Protein AF-A0A6P4YP20-F1 (afdb_monomer_lite)

Organism: Branchiostoma belcheri (NCBI:txid7741)

pLDDT: mean 74.39, std 20.14, range [27.86, 97.38]

Sequence (404 aa):
MQNTRGCFASVWDSLPRKILFYVVVPLGLYLFDVTTDLSLAVQYYNSGDFTWFGLTLGFVLGPSIIINIFSLLISGNVKDSKLMSFKVLLAILQLGVFPVYLNILYLLVKGNDVDKHIVISLPAVHLLEGMLESVPQLCLQLYILLLTGEQVSVLKVITMVASLLAAVKAVVTGLYYFVIKALDMTCSCGFVTRLILLTVWKVVELSVRVLAIGLFASAFQPWIALPIGVHWLVMTVTIICIDKNAIVFLGIGAALLMAVDTFSITFSMAHNRTFWLSTVLTLLGNITMVTVWYTLKAGQDWYDVPALVGVLVGSVVSAGLGFILMVLRGKIRPPFTCCCDKSPEEQDSRAPDPEEQDSRAPDPEEQDSRAPDPEEQDSRAPDPEEQDLLAPSPRTYMEFETNV

InterPro domains:
  IPR018629 XK-related protein [PF09815] (22-328)
  IPR050895 XK-related phospholipid scramblase [PTHR16024] (20-360)

Foldseek 3Di:
DPDDVPPVCVVCPDLVNCCCVVAVVVVVLVVVLLVLLVVVLVVCVVVVNVVLNVVSVCLSVVLLLLLLVVVLVVVVPDPDPVVSVVSVVCSVVSNNLVVLSVVSNVCSVVVHDDDLVSLLVNLVSLLLSLLSRLLVSLLSLLLCCLVVVDDQDPSSVVSNVSSLVSNLCSQLSNQCSPPVVVQDPDPDPCPVVLSVLSSVLSSLQLVLLSLLLSLLCNQPVPCSCPLLVVQLVVLLVVVVVPDVVVCVVPDSVSSSVSSSLSRPVHCLLVAPVSNVSSLVSSLVSSLVSLVSSLVRPNDDDPCNVVSNCSSNVSSVVSSVSSVVSCCVSVVDPDPDDDPPDDDPVVVVVPDPDPVVVVVPDPDPVVPPPDDDDPPPPPDDDDDPPDPDDDDDDDDDDDDDDDDD

Radius of gyration: 34.31 Å; chains: 1; bounding box: 87×99×85 Å

Secondary structure (DSSP, 8-state):
--SSHHHHHHHH--HHHHHIIIIIHHHHHHHHHHHHHHHHHHHHHHTT-HHHHHHHHHHHHHHHHHHHHHHHHHHTT---HHHHHHHHHHHHTT-TTHHHHHHHHHHHHTTPPPPHHHHHHHHHHHHHHIIIIIHHHHHHHHHHHHHH-----HHHHHHHHHHHHHHHHHHHHHHIIIIITTT-SS--TTHHHHHHHHHHHHHHHHHHHHHHHHHHHHH-GGGTHHHHHHHHHHHHHHHHHH-TTGGGGTTHHHHHHHHHHHHS--GGGGSHHHHHHHHHHHHHHHHHHHHHHHHHT-SS-TTHHHHHHHHHHHHHHHHHHHHHHHHHTTSS--S---TT---THHHHTTSPPHHHHGGGSPPGGGSTT-PPPSSS--S----S----S---------------

Structure (mmCIF, N/CA/C/O backbone):
data_AF-A0A6P4YP20-F1
#
_entry.id   AF-A0A6P4YP20-F1
#
loop_
_atom_site.group_PDB
_atom_site.id
_atom_site.type_symbol
_atom_site.label_atom_id
_atom_site.label_alt_id
_atom_site.label_comp_id
_atom_site.label_asym_id
_atom_site.label_entity_id
_atom_site.label_seq_id
_atom_site.pdbx_PDB_ins_code
_atom_site.Cartn_x
_atom_site.Cartn_y
_atom_site.Cartn_z
_atom_site.occupancy
_atom_site.B_iso_or_equiv
_atom_site.auth_seq_id
_atom_site.auth_comp_id
_atom_site.auth_asym_id
_atom_site.auth_atom_id
_atom_site.pdbx_PDB_model_num
ATOM 1 N N . MET A 1 1 ? 13.394 -20.260 -37.091 1.00 39.62 1 MET A N 1
ATOM 2 C CA . MET A 1 1 ? 12.425 -19.783 -36.071 1.00 39.62 1 MET A CA 1
ATOM 3 C C . MET A 1 1 ? 12.479 -18.253 -35.930 1.00 39.62 1 MET A C 1
ATOM 5 O O . MET A 1 1 ? 12.818 -17.726 -34.880 1.00 39.62 1 MET A O 1
ATOM 9 N N . GLN A 1 2 ? 12.135 -17.524 -36.993 1.00 37.59 2 GLN A N 1
ATOM 10 C CA . GLN A 1 2 ? 12.054 -16.058 -37.031 1.00 37.59 2 GLN A CA 1
ATOM 11 C C . GLN A 1 2 ? 10.680 -15.690 -37.607 1.00 37.59 2 GLN A C 1
ATOM 13 O O . GLN A 1 2 ? 10.588 -15.485 -38.806 1.00 37.59 2 GLN A O 1
ATOM 18 N N . ASN A 1 3 ? 9.599 -15.688 -36.813 1.00 40.50 3 ASN A N 1
ATOM 19 C CA . ASN A 1 3 ? 8.401 -14.920 -37.216 1.00 40.50 3 ASN A CA 1
ATOM 20 C C . ASN A 1 3 ? 7.327 -14.647 -36.144 1.00 40.50 3 ASN A C 1
ATOM 22 O O . ASN A 1 3 ? 6.260 -14.147 -36.474 1.00 40.50 3 ASN A O 1
ATOM 26 N N . THR A 1 4 ? 7.547 -14.939 -34.860 1.00 41.75 4 THR A N 1
ATOM 27 C CA . THR A 1 4 ? 6.517 -14.680 -33.825 1.00 41.75 4 THR A CA 1
ATOM 28 C C . THR A 1 4 ? 6.793 -13.451 -32.958 1.00 41.75 4 THR A C 1
ATOM 30 O O . THR A 1 4 ? 5.876 -12.951 -32.315 1.00 41.75 4 THR A O 1
ATOM 33 N N . ARG A 1 5 ? 8.010 -12.880 -32.990 1.00 41.12 5 ARG A N 1
ATOM 34 C CA . ARG A 1 5 ? 8.318 -11.616 -32.282 1.00 41.12 5 ARG A CA 1
ATOM 35 C C . ARG A 1 5 ? 7.747 -10.368 -32.975 1.00 41.12 5 ARG A C 1
ATOM 37 O O . ARG A 1 5 ? 7.555 -9.354 -32.316 1.00 41.12 5 ARG A O 1
ATOM 44 N N . GLY A 1 6 ? 7.459 -10.436 -34.278 1.00 39.41 6 GLY A N 1
ATOM 45 C CA . GLY A 1 6 ? 7.085 -9.263 -35.081 1.00 39.41 6 GLY A CA 1
ATOM 46 C C . GLY A 1 6 ? 5.627 -8.817 -34.943 1.00 39.41 6 GLY A C 1
ATOM 47 O O . GLY A 1 6 ? 5.348 -7.624 -35.006 1.00 39.41 6 GLY A O 1
ATOM 48 N N . CYS A 1 7 ? 4.690 -9.741 -34.714 1.00 39.12 7 CYS A N 1
ATOM 49 C CA . CYS A 1 7 ? 3.266 -9.409 -34.812 1.00 39.12 7 CYS A CA 1
ATOM 50 C C . CYS A 1 7 ? 2.748 -8.640 -33.584 1.00 39.12 7 CYS A C 1
ATOM 52 O O . CYS A 1 7 ? 2.008 -7.674 -33.736 1.00 39.12 7 CYS A O 1
ATOM 54 N N . PHE A 1 8 ? 3.204 -8.981 -32.371 1.00 43.22 8 PHE A N 1
ATOM 55 C CA . PHE A 1 8 ? 2.829 -8.218 -31.175 1.00 43.22 8 PHE A CA 1
ATOM 56 C C . PHE A 1 8 ? 3.587 -6.883 -31.108 1.00 43.22 8 PHE A C 1
ATOM 58 O O . PHE A 1 8 ? 2.963 -5.848 -30.905 1.00 43.22 8 PHE A O 1
ATOM 65 N N . ALA A 1 9 ? 4.900 -6.864 -31.370 1.00 48.41 9 ALA A N 1
ATOM 66 C CA . ALA A 1 9 ? 5.703 -5.634 -31.333 1.00 48.41 9 ALA A CA 1
ATOM 67 C C . ALA A 1 9 ? 5.204 -4.557 -32.320 1.00 48.41 9 ALA A C 1
ATOM 69 O O . ALA A 1 9 ? 5.087 -3.393 -31.946 1.00 48.41 9 ALA A O 1
ATOM 70 N N . SER A 1 10 ? 4.801 -4.952 -33.534 1.00 49.06 10 SER A N 1
ATOM 71 C CA . SER A 1 10 ? 4.244 -4.047 -34.554 1.00 49.06 10 SER A CA 1
ATOM 72 C C . SER A 1 10 ? 2.926 -3.383 -34.124 1.00 49.06 10 SER A C 1
ATOM 74 O O . SER A 1 10 ? 2.679 -2.210 -34.421 1.00 49.06 10 SER A O 1
ATOM 76 N N . VAL A 1 11 ? 2.088 -4.093 -33.360 1.00 53.69 11 VAL A N 1
ATOM 77 C CA . VAL A 1 11 ? 0.829 -3.539 -32.844 1.00 53.69 11 VAL A CA 1
ATOM 78 C C . VAL A 1 11 ? 1.089 -2.500 -31.754 1.00 53.69 11 VAL A C 1
ATOM 80 O O . VAL A 1 11 ? 0.347 -1.532 -31.672 1.00 53.69 11 VAL A O 1
ATOM 83 N N . TRP A 1 12 ? 2.160 -2.591 -30.968 1.00 58.47 12 TRP A N 1
ATOM 84 C CA . TRP A 1 12 ? 2.424 -1.637 -29.877 1.00 58.47 12 TRP A CA 1
ATOM 85 C C . TRP A 1 12 ? 3.252 -0.412 -30.281 1.00 58.47 12 TRP A C 1
ATOM 87 O O . TRP A 1 12 ? 3.423 0.503 -29.476 1.00 58.47 12 TRP A O 1
ATOM 97 N N . ASP A 1 13 ? 3.720 -0.343 -31.530 1.00 68.44 13 ASP A N 1
ATOM 98 C CA . ASP A 1 13 ? 4.755 0.626 -31.899 1.00 68.44 13 ASP A CA 1
ATOM 99 C C . ASP A 1 13 ? 4.257 2.002 -32.366 1.00 68.44 13 ASP A C 1
ATOM 101 O O . ASP A 1 13 ? 5.052 2.934 -32.501 1.00 68.44 13 ASP A O 1
ATOM 105 N N . SER A 1 14 ? 2.947 2.181 -32.577 1.00 80.62 14 SER A N 1
ATOM 106 C CA . SER A 1 14 ? 2.438 3.479 -33.025 1.00 80.62 14 SER A CA 1
ATOM 107 C C . SER A 1 14 ? 2.497 4.523 -31.904 1.00 80.62 14 SER A C 1
ATOM 109 O O . SER A 1 14 ? 2.047 4.294 -30.778 1.00 80.62 14 SER A O 1
ATOM 111 N N . LEU A 1 15 ? 3.019 5.708 -32.235 1.00 82.06 15 LEU A N 1
ATOM 112 C CA . LEU A 1 15 ? 3.094 6.862 -31.338 1.00 82.06 15 LEU A CA 1
ATOM 113 C C . LEU A 1 15 ? 1.782 7.158 -30.576 1.00 82.06 15 LEU A C 1
ATOM 115 O O . LEU A 1 15 ? 1.858 7.325 -29.358 1.00 82.06 15 LEU A O 1
ATOM 119 N N . PRO A 1 16 ? 0.579 7.169 -31.198 1.00 84.81 16 PRO A N 1
ATOM 120 C CA . PRO A 1 16 ? -0.656 7.427 -30.455 1.00 84.81 16 PRO A CA 1
ATOM 121 C C . PRO A 1 16 ? -0.952 6.355 -29.401 1.00 84.81 16 PRO A C 1
ATOM 123 O O . PRO A 1 16 ? -1.435 6.687 -28.321 1.00 84.81 16 PRO A O 1
ATOM 126 N N . ARG A 1 17 ? -0.619 5.082 -29.658 1.00 81.44 17 ARG A N 1
ATOM 127 C CA . ARG A 1 17 ? -0.787 4.012 -28.664 1.00 81.44 17 ARG A CA 1
ATOM 128 C C . ARG A 1 17 ? 0.208 4.171 -27.517 1.00 81.44 17 ARG A C 1
ATOM 130 O O . ARG A 1 17 ? -0.192 4.066 -26.362 1.00 81.44 17 ARG A O 1
ATOM 137 N N . LYS A 1 18 ? 1.467 4.514 -27.807 1.00 81.50 18 LYS A N 1
ATOM 138 C CA . LYS A 1 18 ? 2.465 4.814 -26.767 1.00 81.50 18 LYS A CA 1
ATOM 139 C C . LYS A 1 18 ? 2.010 5.974 -25.876 1.00 81.50 18 LYS A C 1
ATOM 141 O O . LYS A 1 18 ? 2.010 5.833 -24.659 1.00 81.50 18 LYS A O 1
ATOM 146 N N . ILE A 1 19 ? 1.551 7.083 -26.458 1.00 84.75 19 ILE A N 1
ATOM 147 C CA . ILE A 1 19 ? 1.042 8.234 -25.692 1.00 84.75 19 ILE A CA 1
ATOM 148 C C . ILE A 1 19 ? -0.174 7.835 -24.844 1.00 84.75 19 ILE A C 1
ATOM 150 O O . ILE A 1 19 ? -0.236 8.171 -23.660 1.00 84.75 19 ILE A O 1
ATOM 154 N N . LEU A 1 20 ? -1.113 7.077 -25.414 1.00 85.81 20 LEU A N 1
ATOM 155 C CA . LEU A 1 20 ? -2.303 6.621 -24.701 1.00 85.81 20 LEU A CA 1
ATOM 156 C C . LEU A 1 20 ? -1.945 5.785 -23.461 1.00 85.81 20 LEU A C 1
ATOM 158 O O . LEU A 1 20 ? -2.429 6.075 -22.369 1.00 85.81 20 LEU A O 1
ATOM 162 N N . PHE A 1 21 ? -1.082 4.777 -23.609 1.00 81.00 21 PHE A N 1
ATOM 163 C CA . PHE A 1 21 ? -0.775 3.829 -22.534 1.00 81.00 21 PHE A CA 1
ATOM 164 C C . PHE A 1 21 ? 0.279 4.320 -21.535 1.00 81.00 21 PHE A C 1
ATOM 166 O O . PHE A 1 21 ? 0.204 3.948 -20.366 1.00 81.00 21 PHE A O 1
ATOM 173 N N . TYR A 1 22 ? 1.247 5.143 -21.953 1.00 79.25 22 TYR A N 1
ATOM 174 C CA . TYR A 1 22 ? 2.297 5.646 -21.056 1.00 79.25 22 TYR A CA 1
ATOM 175 C C . TYR A 1 22 ? 1.950 6.974 -20.385 1.00 79.25 22 TYR A C 1
ATOM 177 O O . TYR A 1 22 ? 2.510 7.269 -19.331 1.00 79.25 22 TYR A O 1
ATOM 185 N N . VAL A 1 23 ? 1.052 7.772 -20.971 1.00 83.56 23 VAL A N 1
ATOM 186 C CA . VAL A 1 23 ? 0.735 9.115 -20.468 1.00 83.56 23 VAL A CA 1
ATOM 187 C C . VAL A 1 23 ? -0.741 9.232 -20.121 1.00 83.56 23 VAL A C 1
ATOM 189 O O . VAL A 1 23 ? -1.066 9.417 -18.956 1.00 83.56 23 VAL A O 1
ATOM 192 N N . VAL A 1 24 ? -1.641 9.086 -21.096 1.00 87.31 24 VAL A N 1
ATOM 193 C CA . VAL A 1 24 ? -3.061 9.438 -20.912 1.00 87.31 24 VAL A CA 1
ATOM 194 C C . VAL A 1 24 ? -3.756 8.540 -19.890 1.00 87.31 24 VAL A C 1
ATOM 196 O O . VAL A 1 24 ? -4.374 9.052 -18.963 1.00 87.31 24 VAL A O 1
ATOM 199 N N . VAL A 1 25 ? -3.655 7.215 -20.030 1.00 87.06 25 VAL A N 1
ATOM 200 C CA . VAL A 1 25 ? -4.327 6.270 -19.123 1.00 87.06 25 VAL A CA 1
ATOM 201 C C . VAL A 1 25 ? -3.770 6.364 -17.695 1.00 87.06 25 VAL A C 1
ATOM 203 O O . VAL A 1 25 ? -4.569 6.533 -16.775 1.00 87.06 25 VAL A O 1
ATOM 206 N N . PRO A 1 26 ? -2.443 6.305 -17.455 1.00 84.06 26 PRO A N 1
ATOM 207 C CA . PRO A 1 26 ? -1.910 6.404 -16.098 1.00 84.06 26 PRO A CA 1
ATOM 208 C C . PRO A 1 26 ? -2.191 7.756 -15.435 1.00 84.06 26 PRO A C 1
ATOM 210 O O . PRO A 1 26 ? -2.557 7.769 -14.262 1.00 84.06 26 PRO A O 1
ATOM 213 N N . LEU A 1 27 ? -2.073 8.862 -16.181 1.00 85.75 27 LEU A N 1
ATOM 214 C CA . LEU A 1 27 ? -2.388 10.199 -15.677 1.00 85.75 27 LEU A CA 1
ATOM 215 C C . LEU A 1 27 ? -3.883 10.346 -15.381 1.00 85.75 27 LEU A C 1
ATOM 217 O O . LEU A 1 27 ? -4.244 10.899 -14.352 1.00 85.75 27 LEU A O 1
ATOM 221 N N . GLY A 1 28 ? -4.755 9.826 -16.247 1.00 88.38 28 GLY A N 1
ATOM 222 C CA . GLY A 1 28 ? -6.200 9.835 -16.024 1.00 88.38 28 GLY A CA 1
ATOM 223 C C . GLY A 1 28 ? -6.603 9.054 -14.774 1.00 88.38 28 GLY A C 1
ATOM 224 O O . GLY A 1 28 ? -7.413 9.542 -13.994 1.00 88.38 28 GLY A O 1
ATOM 225 N N . LEU A 1 29 ? -6.000 7.882 -14.543 1.00 87.00 29 LEU A N 1
ATOM 226 C CA . LEU A 1 29 ? -6.221 7.099 -13.322 1.00 87.00 29 LEU A CA 1
ATOM 227 C C . LEU A 1 29 ? -5.720 7.823 -12.067 1.00 87.00 29 LEU A C 1
ATOM 229 O O . LEU A 1 29 ? -6.395 7.783 -11.049 1.00 87.00 29 LEU A O 1
ATOM 233 N N . TYR A 1 30 ? -4.570 8.497 -12.150 1.00 84.31 30 TYR A N 1
ATOM 234 C CA . TYR A 1 30 ? -4.048 9.321 -11.056 1.00 84.31 30 TYR A CA 1
ATOM 235 C C . TYR A 1 30 ? -4.988 10.490 -10.729 1.00 84.31 30 TYR A C 1
ATOM 237 O O . TYR A 1 30 ? -5.358 10.689 -9.579 1.00 84.31 30 TYR A O 1
ATOM 245 N N . LEU A 1 31 ? -5.437 11.230 -11.750 1.00 87.06 31 LEU A N 1
ATOM 246 C CA . LEU A 1 31 ? -6.397 12.320 -11.569 1.00 87.06 31 LEU A CA 1
ATOM 247 C C . LEU A 1 31 ? -7.712 11.818 -10.975 1.00 87.06 31 LEU A C 1
ATOM 249 O O . LEU A 1 31 ? -8.281 12.485 -10.118 1.00 87.06 31 LEU A O 1
ATOM 253 N N . PHE A 1 32 ? -8.187 10.655 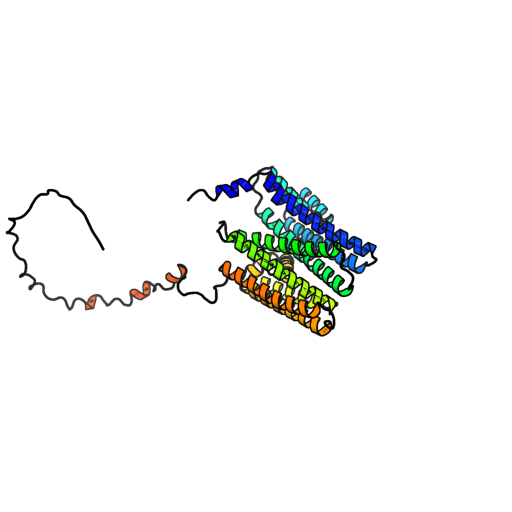-11.424 1.00 88.00 32 PHE A N 1
ATOM 254 C CA . PHE A 1 32 ? -9.395 10.045 -10.889 1.00 88.00 32 PHE A CA 1
ATOM 255 C C . PHE A 1 32 ? -9.264 9.771 -9.385 1.00 88.00 32 PHE A C 1
ATOM 257 O O . PHE A 1 32 ? -10.136 10.212 -8.642 1.00 88.00 32 PHE A O 1
ATOM 264 N N . ASP A 1 33 ? -8.165 9.153 -8.945 1.00 87.06 33 ASP A N 1
ATOM 265 C CA . ASP A 1 33 ? -7.883 8.851 -7.529 1.00 87.06 33 ASP A CA 1
ATOM 266 C C . ASP A 1 33 ? -7.914 10.126 -6.666 1.00 87.06 33 ASP A C 1
ATOM 268 O O . ASP A 1 33 ? -8.750 10.268 -5.770 1.00 87.06 33 ASP A O 1
ATOM 272 N N . VAL A 1 34 ? -7.139 11.144 -7.064 1.00 85.94 34 VAL A N 1
ATOM 273 C CA . VAL A 1 34 ? -7.103 12.448 -6.380 1.00 85.94 34 VAL A CA 1
ATOM 274 C C . VAL A 1 34 ? -8.492 13.090 -6.327 1.00 85.94 34 VAL A C 1
ATOM 276 O O . VAL A 1 34 ? -8.904 13.630 -5.299 1.00 85.94 34 VAL A O 1
ATOM 279 N N . THR A 1 35 ? -9.258 13.039 -7.424 1.00 88.44 35 THR A N 1
ATOM 280 C CA . THR A 1 35 ? -10.614 13.606 -7.432 1.00 88.44 35 THR A CA 1
ATOM 281 C C . THR A 1 35 ? -11.573 12.848 -6.523 1.00 88.44 35 THR A C 1
ATOM 283 O O . THR A 1 35 ? -12.402 13.489 -5.871 1.00 88.44 35 THR A O 1
ATOM 286 N N . THR A 1 36 ? -11.480 11.517 -6.444 1.00 89.81 36 THR A N 1
ATOM 287 C CA . THR A 1 36 ? -12.325 10.720 -5.550 1.00 89.81 36 THR A CA 1
ATOM 288 C C . THR A 1 36 ? -12.004 10.988 -4.086 1.00 89.81 36 THR A C 1
ATOM 290 O O . THR A 1 36 ? -12.929 11.137 -3.283 1.00 89.81 36 THR A O 1
ATOM 293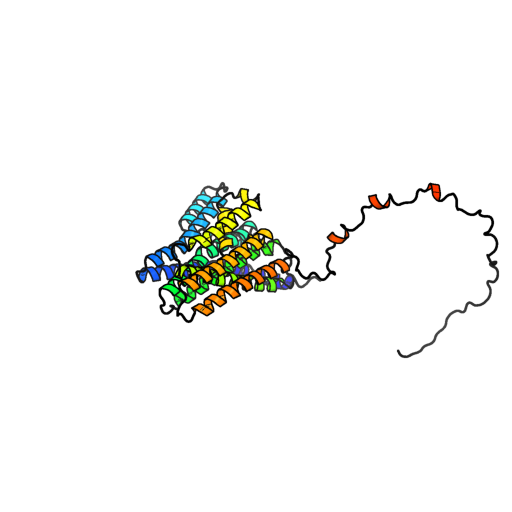 N N . ASP A 1 37 ? -10.727 11.165 -3.755 1.00 89.69 37 ASP A N 1
ATOM 294 C CA . ASP A 1 37 ? -10.277 11.399 -2.384 1.00 89.69 37 ASP A CA 1
ATOM 295 C C . ASP A 1 37 ? -10.648 12.805 -1.898 1.00 89.69 37 ASP A C 1
ATOM 297 O O . ASP A 1 37 ? -11.202 12.976 -0.807 1.00 89.69 37 ASP A O 1
ATOM 301 N N . LEU A 1 38 ? -10.475 13.820 -2.754 1.00 91.38 38 LEU A N 1
ATOM 302 C CA . LEU A 1 38 ? -10.932 15.182 -2.469 1.00 91.38 38 LEU A CA 1
ATOM 303 C C . LEU A 1 38 ? -12.459 15.275 -2.374 1.00 91.38 38 LEU A C 1
ATOM 305 O O . LEU A 1 38 ? -12.977 15.973 -1.500 1.00 91.38 38 LEU A O 1
ATOM 309 N N . SER A 1 39 ? -13.195 14.562 -3.232 1.00 91.50 39 SER A N 1
ATOM 310 C CA . SER A 1 39 ? -14.663 14.528 -3.170 1.00 91.50 39 SER A CA 1
ATOM 311 C C . SER A 1 39 ? -15.152 13.944 -1.845 1.00 91.50 39 SER A C 1
ATOM 313 O O . SER A 1 39 ? -16.095 14.466 -1.246 1.00 91.50 39 SER A O 1
ATOM 315 N N . LEU A 1 40 ? -14.486 12.896 -1.354 1.00 91.12 40 LEU A N 1
ATOM 316 C CA . LEU A 1 40 ? -14.779 12.303 -0.055 1.00 91.12 40 LEU A CA 1
ATOM 317 C C . LEU A 1 40 ? -14.447 13.260 1.100 1.00 91.12 40 LEU A C 1
ATOM 319 O O . LEU A 1 40 ? -15.251 13.411 2.020 1.00 91.12 40 LEU A O 1
ATOM 323 N N . ALA A 1 41 ? -13.311 13.960 1.040 1.00 92.00 41 ALA A N 1
ATOM 324 C CA . ALA A 1 41 ? -12.962 14.973 2.034 1.00 92.00 41 ALA A CA 1
ATOM 325 C C . ALA A 1 41 ? -14.025 16.090 2.096 1.00 92.00 41 ALA A C 1
ATOM 327 O O . ALA A 1 41 ? -14.516 16.426 3.175 1.00 92.00 41 ALA A O 1
ATOM 328 N N . VAL A 1 42 ? -14.457 16.615 0.944 1.00 92.50 42 VAL A N 1
ATOM 329 C CA . VAL A 1 42 ? -15.523 17.631 0.866 1.00 92.50 42 VAL A CA 1
ATOM 330 C C . VAL A 1 42 ? -16.842 17.111 1.443 1.00 92.50 42 VAL A C 1
ATOM 332 O O . VAL A 1 42 ? -17.548 17.856 2.123 1.00 92.50 42 VAL A O 1
ATOM 335 N N . GLN A 1 43 ? -17.172 15.834 1.235 1.00 90.81 43 GLN A N 1
ATOM 336 C CA . GLN A 1 43 ? -18.355 15.230 1.844 1.00 90.81 43 GLN A CA 1
ATOM 337 C C . GLN A 1 43 ? -18.286 15.252 3.378 1.00 90.81 43 GLN A C 1
ATOM 339 O O . GLN A 1 43 ? -19.271 15.631 4.015 1.00 90.81 43 GLN A O 1
ATOM 344 N N . TYR A 1 44 ? -17.143 14.906 3.978 1.00 90.81 44 TYR A N 1
ATOM 345 C CA . TYR A 1 44 ? -16.973 14.986 5.435 1.00 90.81 44 TYR A CA 1
ATOM 346 C C . TYR A 1 44 ? -17.044 16.423 5.952 1.00 90.81 44 TYR A C 1
ATOM 348 O O . TYR A 1 44 ? -17.679 16.669 6.975 1.00 90.81 44 TYR A O 1
ATOM 356 N N . TYR A 1 45 ? -16.480 17.385 5.215 1.00 93.50 45 TYR A N 1
ATOM 357 C CA . TYR A 1 45 ? -16.589 18.804 5.556 1.00 93.50 45 TYR A CA 1
ATOM 358 C C . TYR A 1 45 ? -18.050 19.275 5.578 1.00 93.50 45 TYR A C 1
ATOM 360 O O . TYR A 1 45 ? -18.500 19.869 6.555 1.00 93.50 45 TYR A O 1
ATOM 368 N N . ASN A 1 46 ? -18.815 18.948 4.532 1.00 92.44 46 ASN A N 1
ATOM 369 C CA . ASN A 1 46 ? -20.230 19.312 4.432 1.00 92.44 46 ASN A CA 1
ATOM 370 C C . ASN A 1 46 ? -21.102 18.616 5.486 1.00 92.44 46 ASN A C 1
ATOM 372 O O . ASN A 1 46 ? -22.139 19.152 5.866 1.00 92.44 46 ASN A O 1
ATOM 376 N N . SER A 1 47 ? -20.684 17.440 5.959 1.00 88.62 47 SER A N 1
ATOM 377 C CA . SER A 1 47 ? -21.376 16.690 7.016 1.00 88.62 47 SER A CA 1
ATOM 378 C C . SER A 1 47 ? -21.044 17.203 8.427 1.00 88.62 47 SER A C 1
ATOM 380 O O . SER A 1 47 ? -21.644 16.750 9.394 1.00 88.62 47 SER A O 1
ATOM 382 N N . GLY A 1 48 ? -20.115 18.161 8.561 1.00 89.88 48 GLY A N 1
ATOM 383 C CA . GLY A 1 48 ? -19.658 18.698 9.849 1.00 89.88 48 GLY A CA 1
ATOM 384 C C . GLY A 1 48 ? -18.600 17.840 10.556 1.00 89.88 48 GLY A C 1
ATOM 385 O O . GLY A 1 48 ? -18.153 18.190 11.649 1.00 89.88 48 GLY A O 1
ATOM 386 N N . ASP A 1 49 ? -18.148 16.752 9.930 1.00 89.50 49 ASP A N 1
ATOM 387 C CA . ASP A 1 49 ? -17.171 15.814 10.481 1.00 89.50 49 ASP A CA 1
ATOM 388 C C . ASP A 1 49 ? -15.730 16.279 10.222 1.00 89.50 49 ASP A C 1
ATOM 390 O O . ASP A 1 49 ? -14.966 15.684 9.452 1.00 89.50 49 ASP A O 1
ATOM 394 N N . PHE A 1 50 ? -15.325 17.364 10.887 1.00 92.50 50 PHE A N 1
ATOM 395 C CA . PHE A 1 50 ? -14.014 17.988 10.666 1.00 92.50 50 PHE A CA 1
ATOM 396 C C . PHE A 1 50 ? -12.823 17.064 10.969 1.00 92.50 50 PHE A C 1
ATOM 398 O O . PHE A 1 50 ? -11.769 17.205 10.347 1.00 92.50 50 PHE A O 1
ATOM 405 N N . THR A 1 51 ? -12.980 16.091 11.872 1.00 91.75 51 THR A N 1
ATOM 406 C CA . THR A 1 51 ? -11.938 15.095 12.172 1.00 91.75 51 THR A CA 1
ATOM 407 C C . THR A 1 51 ? -11.701 14.157 10.987 1.00 91.75 51 THR A C 1
ATOM 409 O O . THR A 1 51 ? -10.556 13.949 10.589 1.00 91.75 51 THR A O 1
ATOM 412 N N . TRP A 1 52 ? -12.768 13.620 10.382 1.00 90.81 52 TRP A N 1
ATOM 413 C CA . TRP A 1 52 ? -12.661 12.730 9.218 1.00 90.81 52 TRP A CA 1
ATOM 414 C C . TRP A 1 52 ? -12.204 13.483 7.977 1.00 90.81 52 TRP A C 1
ATOM 416 O O . TRP A 1 52 ? -11.375 12.971 7.224 1.00 90.81 52 TRP A O 1
ATOM 426 N N . PHE A 1 53 ? -12.662 14.725 7.821 1.00 93.56 53 PHE A N 1
ATOM 427 C CA . PHE A 1 53 ? -12.144 15.645 6.816 1.00 93.56 53 PHE A CA 1
ATOM 428 C C . PHE A 1 53 ? -10.628 15.836 6.957 1.00 93.56 53 PHE A C 1
ATOM 430 O O . PHE A 1 53 ? -9.895 15.597 6.000 1.00 93.56 53 PHE A O 1
ATOM 437 N N . GLY A 1 54 ? -10.151 16.211 8.149 1.00 94.06 54 GLY A N 1
ATOM 438 C CA . GLY A 1 54 ? -8.734 16.470 8.399 1.00 94.06 54 GLY A CA 1
ATOM 439 C C . GLY A 1 54 ? -7.851 15.238 8.198 1.00 94.06 54 GLY A C 1
ATOM 440 O O . GLY A 1 54 ? -6.788 15.346 7.591 1.00 94.06 54 GLY A O 1
ATOM 441 N N . LEU A 1 55 ? -8.298 14.060 8.648 1.00 92.50 55 LEU A N 1
ATOM 442 C CA . LEU A 1 55 ? -7.568 12.804 8.450 1.00 92.50 55 LEU A CA 1
ATOM 443 C C . LEU A 1 55 ? -7.517 12.387 6.974 1.00 92.50 55 LEU A C 1
ATOM 445 O O . LEU A 1 55 ? -6.446 12.033 6.488 1.00 92.50 55 LEU A O 1
ATOM 449 N N . THR A 1 56 ? -8.639 12.476 6.251 1.00 92.69 56 THR A N 1
ATOM 450 C CA . THR A 1 56 ? -8.693 12.158 4.811 1.00 92.69 56 THR A CA 1
ATOM 451 C C . THR A 1 56 ? -7.788 13.104 4.025 1.00 92.69 56 THR A C 1
ATOM 453 O O . THR A 1 56 ? -6.934 12.660 3.267 1.00 92.69 56 THR A O 1
ATOM 456 N N . LEU A 1 57 ? -7.890 14.412 4.276 1.00 93.00 57 LEU A N 1
ATOM 457 C CA . LEU A 1 57 ? -7.036 15.407 3.632 1.00 93.00 57 LEU A CA 1
ATOM 458 C C . LEU A 1 57 ? -5.553 15.208 3.987 1.00 93.00 57 LEU A C 1
ATOM 460 O O . LEU A 1 57 ? -4.683 15.402 3.144 1.00 93.00 57 LEU A O 1
ATOM 464 N N . GLY A 1 58 ? -5.256 14.789 5.218 1.00 92.50 58 GLY A N 1
ATOM 465 C CA . GLY A 1 58 ? -3.903 14.444 5.646 1.00 92.50 58 GLY A CA 1
ATOM 466 C C . GLY A 1 58 ? -3.299 13.291 4.841 1.00 92.50 58 GLY A C 1
ATOM 467 O O . GLY A 1 58 ? -2.131 13.378 4.462 1.00 92.50 58 GLY A O 1
ATOM 468 N N . PHE A 1 59 ? -4.084 12.252 4.537 1.00 91.50 59 PHE A N 1
ATOM 469 C CA . PHE A 1 59 ? -3.631 11.134 3.702 1.00 91.50 59 PHE A CA 1
ATOM 470 C C . PHE A 1 59 ? -3.469 11.500 2.226 1.00 91.50 59 PHE A C 1
ATOM 472 O O . PHE A 1 59 ? -2.585 10.937 1.597 1.00 91.50 59 PHE A O 1
ATOM 479 N N . VAL A 1 60 ? -4.207 12.489 1.715 1.00 89.25 60 VAL A N 1
ATOM 480 C CA . VAL A 1 60 ? -4.020 13.012 0.348 1.00 89.25 60 VAL A CA 1
ATOM 481 C C . VAL A 1 60 ? -2.771 13.900 0.244 1.00 89.25 60 VAL A C 1
ATOM 483 O O . VAL A 1 60 ? -1.903 13.740 -0.617 1.00 89.25 60 VAL A O 1
ATOM 486 N N . LEU A 1 61 ? -2.638 14.869 1.155 1.00 88.69 61 LEU A N 1
ATOM 487 C CA . LEU A 1 61 ? -1.582 15.882 1.073 1.00 88.69 61 LEU A CA 1
ATOM 488 C C . LEU A 1 61 ? -0.233 15.384 1.613 1.00 88.69 61 LEU A C 1
ATOM 490 O O . LEU A 1 61 ? 0.818 15.779 1.107 1.00 88.69 61 LEU A O 1
ATOM 494 N N . GLY A 1 62 ? -0.234 14.550 2.655 1.00 88.94 62 GLY A N 1
ATOM 495 C CA . GLY A 1 62 ? 0.977 14.115 3.356 1.00 88.94 62 GLY A CA 1
ATOM 496 C C . GLY A 1 62 ? 1.960 13.346 2.461 1.00 88.94 62 GLY A C 1
ATOM 497 O O . GLY A 1 62 ? 3.100 13.790 2.300 1.00 88.94 62 GLY A O 1
ATOM 498 N N . PRO A 1 63 ? 1.545 12.231 1.838 1.00 86.44 63 PRO A N 1
ATOM 499 C CA . PRO A 1 63 ? 2.354 11.463 0.889 1.00 86.44 63 PRO A CA 1
ATOM 500 C C . PRO A 1 63 ? 2.837 12.306 -0.292 1.00 86.44 63 PRO A C 1
ATOM 502 O O . PRO A 1 63 ? 4.024 12.267 -0.621 1.00 86.44 63 PRO A O 1
ATOM 505 N N . SER A 1 64 ? 1.964 13.151 -0.847 1.00 83.88 64 SER A N 1
ATOM 506 C CA . SER A 1 64 ? 2.310 14.107 -1.906 1.00 83.88 64 SER A CA 1
ATOM 507 C C . SER A 1 64 ? 3.473 15.022 -1.499 1.00 83.88 64 SER A C 1
ATOM 509 O O . SER A 1 64 ? 4.429 15.210 -2.255 1.00 83.88 64 SER A O 1
ATOM 511 N N . ILE A 1 65 ? 3.453 15.559 -0.273 1.00 84.38 65 ILE A N 1
ATOM 512 C CA . ILE A 1 65 ? 4.551 16.375 0.271 1.00 84.38 65 ILE A CA 1
ATOM 513 C C . ILE A 1 65 ? 5.833 15.544 0.418 1.00 84.38 65 ILE A C 1
ATOM 515 O O . ILE A 1 65 ? 6.896 15.987 -0.021 1.00 84.38 65 ILE A O 1
ATOM 519 N N . ILE A 1 66 ? 5.747 14.341 0.994 1.00 82.75 66 ILE A N 1
ATOM 520 C CA . ILE A 1 66 ? 6.898 13.443 1.200 1.00 82.75 66 ILE A CA 1
ATOM 521 C C . ILE A 1 66 ? 7.591 13.129 -0.132 1.00 82.75 66 ILE A C 1
ATOM 523 O O . ILE A 1 66 ? 8.815 13.231 -0.242 1.00 82.75 66 ILE A O 1
ATOM 527 N N . ILE A 1 67 ? 6.815 12.792 -1.161 1.00 78.31 67 ILE A N 1
ATOM 528 C CA . ILE A 1 67 ? 7.317 12.430 -2.489 1.00 78.31 67 ILE A CA 1
ATOM 529 C C . ILE A 1 67 ? 7.943 13.632 -3.188 1.00 78.31 67 ILE A C 1
ATOM 531 O O . ILE A 1 67 ? 9.014 13.508 -3.786 1.00 78.31 67 ILE A O 1
ATOM 535 N N . ASN A 1 68 ? 7.327 14.808 -3.075 1.00 80.00 68 ASN A N 1
ATOM 536 C CA . ASN A 1 68 ? 7.881 16.038 -3.631 1.00 80.00 68 ASN A CA 1
ATOM 537 C C . ASN A 1 68 ? 9.214 16.411 -2.973 1.00 80.00 68 ASN A C 1
ATOM 539 O O . ASN A 1 68 ? 10.172 16.737 -3.676 1.00 80.00 68 ASN A O 1
ATOM 543 N N . ILE A 1 69 ? 9.316 16.294 -1.645 1.00 78.19 69 ILE A N 1
ATOM 544 C CA . ILE A 1 69 ? 10.576 16.498 -0.919 1.00 78.19 69 ILE A CA 1
ATOM 545 C C . ILE A 1 69 ? 11.628 15.496 -1.400 1.00 78.19 69 ILE A C 1
ATOM 547 O O . ILE A 1 69 ? 12.737 15.892 -1.754 1.00 78.19 69 ILE A O 1
ATOM 551 N N . PHE A 1 70 ? 11.284 14.209 -1.476 1.00 74.25 70 PHE A N 1
ATOM 552 C CA . PHE A 1 70 ? 12.204 13.167 -1.930 1.00 74.25 70 PHE A CA 1
ATOM 553 C C . PHE A 1 70 ? 12.692 13.403 -3.371 1.00 74.25 70 PHE A C 1
ATOM 555 O O . PHE A 1 70 ? 13.886 13.295 -3.658 1.00 74.25 70 PHE A O 1
ATOM 562 N N . SER A 1 71 ? 11.793 13.816 -4.266 1.00 73.06 71 SER A N 1
ATOM 563 C CA . SER A 1 71 ? 12.105 14.171 -5.655 1.00 73.06 71 SER A CA 1
ATOM 564 C C . SER A 1 71 ? 13.066 15.364 -5.760 1.00 73.06 71 SER A C 1
ATOM 566 O O . SER A 1 71 ? 13.996 15.353 -6.577 1.00 73.06 71 SER A O 1
ATOM 568 N N . LEU A 1 72 ? 12.894 16.378 -4.902 1.00 72.81 72 LEU A N 1
ATOM 569 C CA . LEU A 1 72 ? 13.799 17.527 -4.818 1.00 72.81 72 LEU A CA 1
ATOM 570 C C . LEU A 1 72 ? 15.175 17.145 -4.263 1.00 72.81 72 LEU A C 1
ATOM 572 O O . LEU A 1 72 ? 16.180 17.588 -4.816 1.00 72.81 72 LEU A O 1
ATOM 576 N N . LEU A 1 73 ? 15.233 16.297 -3.230 1.00 72.81 73 LEU A N 1
ATOM 577 C CA . LEU A 1 73 ? 16.495 15.812 -2.657 1.00 72.81 73 LEU A CA 1
ATOM 578 C C . LEU A 1 73 ? 17.335 15.059 -3.696 1.00 72.81 73 LEU A C 1
ATOM 580 O O . LEU A 1 73 ? 18.536 15.293 -3.802 1.00 72.81 73 LEU A O 1
ATOM 584 N N . ILE A 1 74 ? 16.703 14.216 -4.518 1.00 65.50 74 ILE A N 1
ATOM 585 C CA . ILE A 1 74 ? 17.384 13.511 -5.615 1.00 65.50 74 ILE A CA 1
ATOM 586 C C . ILE A 1 74 ? 17.780 14.481 -6.740 1.00 65.50 74 ILE A C 1
ATOM 588 O O . ILE A 1 74 ? 18.852 14.354 -7.333 1.00 65.50 74 ILE A O 1
ATOM 592 N N . SER A 1 75 ? 16.934 15.472 -7.038 1.00 63.72 75 SER A N 1
ATOM 593 C CA . SER A 1 75 ? 17.176 16.456 -8.103 1.00 63.72 75 SER A CA 1
ATOM 594 C C . SER A 1 75 ? 18.206 17.537 -7.747 1.00 63.72 75 SER A C 1
ATOM 596 O O . SER A 1 75 ? 18.653 18.241 -8.651 1.00 63.72 75 SER A O 1
ATOM 598 N N . GLY A 1 76 ? 18.603 17.682 -6.479 1.00 58.38 76 GLY A N 1
ATOM 599 C CA . GLY A 1 76 ? 19.509 18.737 -5.999 1.00 58.38 76 GLY A CA 1
ATOM 600 C C . GLY A 1 76 ? 20.907 18.758 -6.638 1.00 58.38 76 GLY A C 1
ATOM 601 O O . GLY A 1 76 ? 21.619 19.747 -6.511 1.00 58.38 76 GLY A O 1
ATOM 602 N N . ASN A 1 77 ? 21.283 17.714 -7.383 1.00 54.81 77 ASN A N 1
ATOM 603 C CA . ASN A 1 77 ? 22.528 17.659 -8.158 1.00 54.81 77 ASN A CA 1
ATOM 604 C C . ASN A 1 77 ? 22.446 18.321 -9.551 1.00 54.81 77 ASN A C 1
ATOM 606 O O . ASN A 1 77 ? 23.430 18.321 -10.295 1.00 54.81 77 ASN A O 1
ATOM 610 N N . VAL A 1 78 ? 21.295 18.879 -9.941 1.00 62.88 78 VAL A N 1
ATOM 611 C CA . VAL A 1 78 ? 21.118 19.541 -11.243 1.00 62.88 78 VAL A CA 1
ATOM 612 C C . VAL A 1 78 ? 21.643 20.981 -11.186 1.00 62.88 78 VAL A C 1
ATOM 614 O O . VAL A 1 78 ? 21.142 21.807 -10.433 1.00 62.88 78 VAL A O 1
ATOM 617 N N . LYS A 1 79 ? 22.635 21.303 -12.029 1.00 60.34 79 LYS A N 1
ATOM 618 C CA . LYS A 1 79 ? 23.292 22.628 -12.079 1.00 60.34 79 LYS A CA 1
ATOM 619 C C . LYS A 1 79 ? 22.434 23.759 -12.678 1.00 60.34 79 LYS A C 1
ATOM 621 O O . LYS A 1 79 ? 22.843 24.915 -12.616 1.00 60.34 79 LYS A O 1
ATOM 626 N N . ASP A 1 80 ? 21.277 23.459 -13.270 1.00 75.50 80 ASP A N 1
ATOM 627 C CA . ASP A 1 80 ? 20.416 24.463 -13.911 1.00 75.50 80 ASP A CA 1
ATOM 628 C C . ASP A 1 80 ? 19.454 25.134 -12.909 1.00 75.50 80 ASP A C 1
ATOM 630 O O . ASP A 1 80 ? 18.463 24.550 -12.464 1.00 75.50 80 ASP A O 1
ATOM 634 N N . SER A 1 81 ? 19.746 26.399 -12.592 1.00 70.75 81 SER A N 1
ATOM 635 C CA . SER A 1 81 ? 19.012 27.231 -11.632 1.00 70.75 81 SER A CA 1
ATOM 636 C C . SER A 1 81 ? 17.540 27.457 -12.014 1.00 70.75 81 SER A C 1
ATOM 638 O O . SER A 1 81 ? 16.669 27.376 -11.148 1.00 70.75 81 SER A O 1
ATOM 640 N N . LYS A 1 82 ? 17.219 27.663 -13.303 1.00 76.00 82 LYS A N 1
ATOM 641 C CA . LYS A 1 82 ? 15.832 27.940 -13.737 1.00 76.00 82 LYS A CA 1
ATOM 642 C C . LYS A 1 82 ? 14.953 26.697 -13.652 1.00 76.00 82 LYS A C 1
ATOM 644 O O . LYS A 1 82 ? 13.812 26.770 -13.193 1.00 76.00 82 LYS A O 1
ATOM 649 N N . LEU A 1 83 ? 15.495 25.553 -14.066 1.00 72.12 83 LEU A N 1
ATOM 650 C CA . LEU A 1 83 ? 14.802 24.271 -13.980 1.00 72.12 83 LEU A CA 1
ATOM 651 C C . LEU A 1 83 ? 14.560 23.868 -12.518 1.00 72.12 83 LEU A C 1
ATOM 653 O O . LEU A 1 83 ? 13.497 23.334 -12.200 1.00 72.12 83 LEU A O 1
ATOM 657 N N . MET A 1 84 ? 15.506 24.169 -11.621 1.00 73.00 84 MET A N 1
ATOM 658 C CA . MET A 1 84 ? 15.349 23.921 -10.188 1.00 73.00 84 MET A CA 1
ATOM 659 C C . MET A 1 84 ? 14.238 24.784 -9.575 1.00 73.00 84 MET A C 1
ATOM 661 O O . MET A 1 84 ? 13.376 24.250 -8.882 1.00 73.00 84 MET A O 1
ATOM 665 N N . SER A 1 85 ? 14.179 26.086 -9.882 1.00 72.81 85 SER A N 1
ATOM 666 C CA . SER A 1 85 ? 13.088 26.956 -9.411 1.00 72.81 85 SER A CA 1
ATOM 667 C C . SER A 1 85 ? 11.712 26.494 -9.899 1.00 72.81 85 SER A C 1
ATOM 669 O O . SER A 1 85 ? 10.756 26.497 -9.125 1.00 72.81 85 SER A O 1
ATOM 671 N N . PHE A 1 86 ? 11.605 26.043 -11.153 1.00 75.44 86 PHE A N 1
ATOM 672 C CA . PHE A 1 86 ? 10.358 25.497 -11.694 1.00 75.44 86 PHE A CA 1
ATOM 673 C C . PHE A 1 86 ? 9.939 24.193 -10.993 1.00 75.44 86 PHE A C 1
ATOM 675 O O . PHE A 1 86 ? 8.777 24.040 -10.621 1.00 75.44 86 PHE A O 1
ATOM 682 N N . LYS A 1 87 ? 10.884 23.276 -10.739 1.00 71.50 87 LYS A N 1
ATOM 683 C CA . LYS A 1 87 ? 10.626 22.047 -9.969 1.00 71.50 87 LYS A CA 1
ATOM 684 C C . LYS A 1 87 ? 10.182 22.341 -8.536 1.00 71.50 87 LYS A C 1
ATOM 686 O O . LYS A 1 87 ? 9.250 21.705 -8.058 1.00 71.50 87 LYS A O 1
ATOM 691 N N . VAL A 1 88 ? 10.813 23.309 -7.870 1.00 73.44 88 VAL A N 1
ATOM 692 C CA . VAL A 1 88 ? 10.435 23.739 -6.514 1.00 73.44 88 VAL A CA 1
ATOM 693 C C . VAL A 1 88 ? 9.027 24.335 -6.504 1.00 73.44 88 VAL A C 1
ATOM 695 O O . VAL A 1 88 ? 8.230 23.979 -5.643 1.00 73.44 88 VAL A O 1
ATOM 698 N N . LEU A 1 89 ? 8.678 25.174 -7.483 1.00 77.88 89 LEU A N 1
ATOM 699 C CA . LEU A 1 89 ? 7.327 25.729 -7.606 1.00 77.88 89 LEU A CA 1
ATOM 700 C C . LEU A 1 89 ? 6.263 24.631 -7.765 1.00 77.88 89 LEU A C 1
ATOM 702 O O . LEU A 1 89 ? 5.229 24.668 -7.104 1.00 77.88 89 LEU A O 1
ATOM 706 N N . LEU A 1 90 ? 6.523 23.635 -8.613 1.00 75.62 90 LEU A N 1
ATOM 707 C CA . LEU A 1 90 ? 5.600 22.517 -8.833 1.00 75.62 90 LEU A CA 1
ATOM 708 C C . LEU A 1 90 ? 5.506 21.590 -7.621 1.00 75.62 90 LEU A C 1
ATOM 710 O O . LEU A 1 90 ? 4.423 21.095 -7.327 1.00 75.62 90 LEU A O 1
ATOM 714 N N . ALA A 1 91 ? 6.610 21.397 -6.900 1.00 71.44 91 ALA A N 1
ATOM 715 C CA . ALA A 1 91 ? 6.622 20.681 -5.631 1.00 71.44 91 ALA A CA 1
ATOM 716 C C . ALA A 1 91 ? 5.771 21.396 -4.566 1.00 71.44 91 ALA A C 1
ATOM 718 O O . ALA A 1 91 ? 5.026 20.739 -3.844 1.00 71.44 91 ALA A O 1
ATOM 719 N N . ILE A 1 92 ? 5.828 22.733 -4.503 1.00 70.62 92 ILE A N 1
ATOM 720 C CA . ILE A 1 92 ? 4.984 23.547 -3.611 1.00 70.62 92 ILE A CA 1
ATOM 721 C C . ILE A 1 92 ? 3.506 23.429 -3.997 1.00 70.62 92 ILE A C 1
ATOM 723 O O . ILE A 1 92 ? 2.654 23.294 -3.124 1.00 70.62 92 ILE A O 1
ATOM 727 N N . LEU A 1 93 ? 3.199 23.436 -5.296 1.00 76.06 93 LEU A N 1
ATOM 728 C CA . LEU A 1 93 ? 1.831 23.288 -5.800 1.00 76.06 93 LEU A CA 1
ATOM 729 C C . LEU A 1 93 ? 1.320 21.835 -5.751 1.00 76.06 93 LEU A C 1
ATOM 731 O O . LEU A 1 93 ? 0.219 21.562 -6.212 1.00 76.06 93 LEU A O 1
ATOM 735 N N . GLN A 1 94 ? 2.121 20.900 -5.227 1.00 73.81 94 GLN A N 1
ATOM 736 C CA . GLN A 1 94 ? 1.847 19.459 -5.206 1.00 73.81 94 GLN A CA 1
ATOM 737 C C . GLN A 1 94 ? 1.642 18.820 -6.591 1.00 73.81 94 GLN A C 1
ATOM 739 O O . GLN A 1 94 ? 1.166 17.698 -6.705 1.00 73.81 94 GLN A O 1
ATOM 744 N N . LEU A 1 95 ? 2.090 19.480 -7.661 1.00 74.00 95 LEU A N 1
ATOM 745 C CA . LEU A 1 95 ? 2.007 18.984 -9.038 1.00 74.00 95 LEU A CA 1
ATOM 746 C C . LEU A 1 95 ? 3.280 18.244 -9.477 1.00 74.00 95 LEU A C 1
ATOM 748 O O . LEU A 1 95 ? 3.567 18.181 -10.671 1.00 74.00 95 LEU A O 1
ATOM 752 N N . GLY A 1 96 ? 4.073 17.693 -8.553 1.00 70.50 96 GLY A N 1
ATOM 753 C CA . GLY A 1 96 ? 5.378 17.090 -8.864 1.00 70.50 96 GLY A CA 1
ATOM 754 C C . GLY A 1 96 ? 5.333 15.878 -9.802 1.00 70.50 96 GLY A C 1
ATOM 755 O O . GLY A 1 96 ? 6.330 15.580 -10.462 1.00 70.50 96 GLY A O 1
ATOM 756 N N . VAL A 1 97 ? 4.171 15.234 -9.939 1.00 75.94 97 VAL A N 1
ATOM 757 C CA . VAL A 1 97 ? 3.937 14.109 -10.857 1.00 75.94 97 VAL A CA 1
ATOM 758 C C . VAL A 1 97 ? 3.824 14.568 -12.324 1.00 75.94 97 VAL A C 1
ATOM 760 O O . VAL A 1 97 ? 4.312 13.895 -13.236 1.00 75.94 97 VAL A O 1
ATOM 763 N N . PHE A 1 98 ? 3.250 15.748 -12.588 1.00 78.44 98 PHE A N 1
ATOM 764 C CA . PHE A 1 98 ? 3.009 16.248 -13.951 1.00 78.44 98 PHE A CA 1
ATOM 765 C C . PHE A 1 98 ? 4.288 16.483 -14.773 1.00 78.44 98 PHE A C 1
ATOM 767 O O . PHE A 1 98 ? 4.319 16.070 -15.935 1.00 78.44 98 PHE A O 1
ATOM 774 N N . PRO A 1 99 ? 5.369 17.077 -14.227 1.00 74.75 99 PRO A N 1
ATOM 775 C CA . PRO A 1 99 ? 6.645 17.209 -14.929 1.00 74.75 99 PRO A CA 1
ATOM 776 C C . PRO A 1 99 ? 7.198 15.888 -15.458 1.00 74.75 99 PRO A C 1
ATOM 778 O O . PRO A 1 99 ? 7.807 15.870 -16.526 1.00 74.75 99 PRO A O 1
ATOM 781 N N . VAL A 1 100 ? 6.978 14.783 -14.737 1.00 75.56 100 VAL A N 1
ATOM 782 C CA . VAL A 1 100 ? 7.433 13.450 -15.153 1.00 75.56 100 VAL A CA 1
ATOM 783 C C . VAL A 1 100 ? 6.671 13.004 -16.402 1.00 75.56 100 VAL A C 1
ATOM 785 O O . VAL A 1 100 ? 7.292 12.623 -17.394 1.00 75.56 100 VAL A O 1
ATOM 788 N N . TYR A 1 101 ? 5.341 13.139 -16.406 1.00 80.69 101 TYR A N 1
ATOM 789 C CA . TYR A 1 101 ? 4.507 12.823 -17.570 1.00 80.69 101 TYR A CA 1
ATOM 790 C C . TYR A 1 101 ? 4.776 13.730 -18.774 1.00 80.69 101 TYR A C 1
ATOM 792 O O . TYR A 1 101 ? 4.833 13.243 -19.903 1.00 80.69 101 TYR A O 1
ATOM 800 N N . LEU A 1 102 ? 4.993 15.030 -18.551 1.00 81.38 102 LEU A N 1
ATOM 801 C CA . LEU A 1 102 ? 5.354 15.973 -19.614 1.00 81.38 102 LEU A CA 1
ATOM 802 C C . LEU A 1 102 ? 6.706 15.623 -20.246 1.00 81.38 102 LEU A C 1
ATOM 804 O O . LEU A 1 102 ? 6.848 15.702 -21.465 1.00 81.38 102 LEU A O 1
ATOM 808 N N . ASN A 1 103 ? 7.682 15.189 -19.444 1.00 78.44 103 ASN A N 1
ATOM 809 C CA . ASN A 1 103 ? 8.980 14.751 -19.950 1.00 78.44 103 ASN A CA 1
ATOM 810 C C . ASN A 1 103 ? 8.859 13.461 -20.783 1.00 78.44 103 ASN A C 1
ATOM 812 O O . ASN A 1 103 ? 9.417 13.374 -21.875 1.00 78.44 103 ASN A O 1
ATOM 816 N N . ILE A 1 104 ? 8.060 12.488 -20.328 1.00 79.75 104 ILE A N 1
ATOM 817 C CA . ILE A 1 104 ? 7.762 11.269 -21.102 1.00 79.75 104 ILE A CA 1
ATOM 818 C C . ILE A 1 104 ? 7.093 11.626 -22.435 1.00 79.75 104 ILE A C 1
ATOM 820 O O . ILE A 1 104 ? 7.507 11.130 -23.483 1.00 79.75 104 ILE A O 1
ATOM 824 N N . LEU A 1 105 ? 6.092 12.511 -22.415 1.00 84.06 105 LEU A N 1
ATOM 825 C CA . LEU A 1 105 ? 5.409 12.975 -23.621 1.00 84.06 105 LEU A CA 1
ATOM 826 C C . LEU A 1 105 ? 6.384 13.655 -24.593 1.00 84.06 105 LEU A C 1
ATOM 828 O O . LEU A 1 105 ? 6.366 13.352 -25.785 1.00 84.06 105 LEU A O 1
ATOM 832 N N . TYR A 1 106 ? 7.259 14.528 -24.087 1.00 82.94 106 TYR A N 1
ATOM 833 C CA . TYR A 1 106 ? 8.283 15.200 -24.885 1.00 82.94 106 TYR A CA 1
ATOM 834 C C . TYR A 1 106 ? 9.229 14.203 -25.569 1.00 82.94 106 TYR A C 1
ATOM 836 O O . TYR A 1 106 ? 9.465 14.314 -26.772 1.00 82.94 106 TYR A O 1
ATOM 844 N N . LEU A 1 107 ? 9.735 13.208 -24.831 1.00 80.81 107 LEU A N 1
ATOM 845 C CA . LEU A 1 107 ? 10.627 12.180 -25.377 1.00 80.81 107 LEU A CA 1
ATOM 846 C C . LEU A 1 107 ? 9.936 11.332 -26.451 1.00 80.81 107 LEU A C 1
ATOM 848 O O . LEU A 1 107 ? 10.504 11.137 -27.525 1.00 80.81 107 LEU A O 1
ATOM 852 N N . LEU A 1 108 ? 8.691 10.909 -26.199 1.00 82.75 108 LEU A N 1
ATOM 853 C CA . LEU A 1 108 ? 7.892 10.135 -27.152 1.00 82.75 108 LEU A CA 1
ATOM 854 C C . LEU A 1 108 ? 7.637 10.908 -28.452 1.00 82.75 108 LEU A C 1
ATOM 856 O O . LEU A 1 108 ? 7.823 10.357 -29.534 1.00 82.75 108 LEU A O 1
ATOM 860 N N . VAL A 1 109 ? 7.240 12.183 -28.362 1.00 85.12 109 VAL A N 1
ATOM 861 C CA . VAL A 1 109 ? 6.977 13.033 -29.539 1.00 85.12 109 VAL A CA 1
ATOM 862 C C . VAL A 1 109 ? 8.255 13.305 -30.331 1.00 85.12 109 VAL A C 1
ATOM 864 O O . VAL A 1 109 ? 8.216 13.352 -31.558 1.00 85.12 109 VAL A O 1
ATOM 867 N N . LYS A 1 110 ? 9.399 13.444 -29.651 1.00 84.69 110 LYS A N 1
ATOM 868 C CA . LYS A 1 110 ? 10.700 13.660 -30.297 1.00 84.69 110 LYS A CA 1
ATOM 869 C C . LYS A 1 110 ? 11.273 12.391 -30.944 1.00 84.69 110 LYS A C 1
ATOM 871 O O . LYS A 1 110 ? 12.280 12.476 -31.637 1.00 84.69 110 LYS A O 1
ATOM 876 N N . GLY A 1 111 ? 10.644 11.233 -30.731 1.00 75.81 111 GLY A N 1
ATOM 877 C CA . GLY A 1 111 ? 11.144 9.944 -31.207 1.00 75.81 111 GLY A CA 1
ATOM 878 C C . GLY A 1 111 ? 12.413 9.486 -30.486 1.00 75.81 111 GLY A C 1
ATOM 879 O O . GLY A 1 111 ? 13.104 8.601 -30.979 1.00 75.81 111 GLY A O 1
ATOM 880 N N . ASN A 1 112 ? 12.725 10.086 -29.334 1.00 76.25 112 ASN A N 1
ATOM 881 C CA . ASN A 1 112 ? 13.830 9.644 -28.500 1.00 76.25 112 ASN A CA 1
ATOM 882 C C . ASN A 1 112 ? 13.393 8.420 -27.696 1.00 76.25 112 ASN A C 1
ATOM 884 O O . ASN A 1 112 ? 12.252 8.349 -27.228 1.00 76.25 112 ASN A O 1
ATOM 888 N N . ASP A 1 113 ? 14.322 7.493 -27.469 1.00 67.75 113 ASP A N 1
ATOM 889 C CA . ASP A 1 113 ? 14.088 6.430 -26.500 1.00 67.75 113 ASP A CA 1
ATOM 890 C C . ASP A 1 113 ? 13.806 7.037 -25.125 1.00 67.75 113 ASP A C 1
ATOM 892 O O . ASP A 1 113 ? 14.479 7.966 -24.665 1.00 67.75 113 ASP A O 1
ATOM 896 N N . VAL A 1 114 ? 12.768 6.518 -24.470 1.00 65.25 114 VAL A N 1
ATOM 897 C CA . VAL A 1 114 ? 12.418 6.950 -23.120 1.00 65.25 114 VAL A CA 1
ATOM 898 C C . VAL A 1 114 ? 13.531 6.480 -22.190 1.00 65.25 114 VAL A C 1
ATOM 900 O O . VAL A 1 114 ? 13.752 5.276 -22.044 1.00 65.25 114 VAL A O 1
ATOM 903 N N . ASP A 1 115 ? 14.230 7.436 -21.574 1.00 59.84 115 ASP A N 1
ATOM 904 C CA . ASP A 1 115 ? 15.348 7.167 -20.671 1.00 59.84 115 ASP A CA 1
ATOM 905 C C . ASP A 1 115 ? 14.950 6.121 -19.617 1.00 59.84 115 ASP A C 1
ATOM 907 O O . ASP A 1 115 ? 13.926 6.244 -18.931 1.00 59.84 115 ASP A O 1
ATOM 911 N N . LYS A 1 116 ? 15.784 5.088 -19.470 1.00 60.84 116 LYS A N 1
ATOM 912 C CA . LYS A 1 116 ? 15.595 3.991 -18.516 1.00 60.84 116 LYS A CA 1
ATOM 913 C C . LYS A 1 116 ? 15.403 4.515 -17.088 1.00 60.84 116 LYS A C 1
ATOM 915 O O . LYS A 1 116 ? 14.632 3.925 -16.333 1.00 60.84 116 LYS A O 1
ATOM 920 N N . HIS A 1 117 ? 16.034 5.636 -16.733 1.00 56.19 117 HIS A N 1
ATOM 921 C CA . HIS A 1 117 ? 15.880 6.268 -15.421 1.00 56.19 117 HIS A CA 1
ATOM 922 C C . HIS A 1 117 ? 14.490 6.883 -15.204 1.00 56.19 117 HIS A C 1
ATOM 924 O O . HIS A 1 117 ? 13.943 6.774 -14.104 1.00 56.19 117 HIS A O 1
ATOM 930 N N . ILE A 1 118 ? 13.879 7.464 -16.242 1.00 59.00 118 ILE A N 1
ATOM 931 C CA . ILE A 1 118 ? 12.525 8.046 -16.188 1.00 59.00 118 ILE A CA 1
ATOM 932 C C . ILE A 1 118 ? 11.468 6.936 -16.106 1.00 59.00 118 ILE A C 1
ATOM 934 O O . ILE A 1 118 ? 10.503 7.033 -15.350 1.00 59.00 118 ILE A O 1
ATOM 938 N N . VAL A 1 119 ? 11.685 5.832 -16.826 1.00 62.50 119 VAL A N 1
ATOM 939 C CA . VAL A 1 119 ? 10.780 4.670 -16.820 1.00 62.50 119 VAL A CA 1
ATOM 940 C C . VAL A 1 119 ? 10.715 3.986 -15.448 1.00 62.50 119 VAL A C 1
ATOM 942 O O . VAL A 1 119 ? 9.676 3.440 -15.093 1.00 62.50 119 VAL A O 1
ATOM 945 N N . ILE A 1 120 ? 11.804 4.003 -14.674 1.00 65.69 120 ILE A N 1
ATOM 946 C CA . ILE A 1 120 ? 11.883 3.361 -13.350 1.00 65.69 120 ILE A CA 1
ATOM 947 C C . ILE A 1 120 ? 11.365 4.280 -12.230 1.00 65.69 120 ILE A C 1
ATOM 949 O O . ILE A 1 120 ? 10.804 3.794 -11.248 1.00 65.69 120 ILE A O 1
ATOM 953 N N . SER A 1 121 ? 11.510 5.599 -12.369 1.00 70.75 121 SER A N 1
ATOM 954 C CA . SER A 1 121 ? 11.121 6.556 -11.324 1.00 70.75 121 SER A CA 1
ATOM 955 C C . SER A 1 121 ? 9.603 6.731 -11.196 1.00 70.75 121 SER A C 1
ATOM 957 O O . SER A 1 121 ? 9.106 6.847 -10.079 1.00 70.75 121 SER A O 1
ATOM 959 N N . LEU A 1 122 ? 8.840 6.660 -12.293 1.00 77.94 122 LEU A N 1
ATOM 960 C CA . LEU A 1 122 ? 7.377 6.797 -12.243 1.00 77.94 122 LEU A CA 1
ATOM 961 C C . LEU A 1 122 ? 6.669 5.646 -11.481 1.00 77.94 122 LEU A C 1
ATOM 963 O O . LEU A 1 122 ? 5.835 5.931 -10.622 1.00 77.94 122 LEU A O 1
ATOM 967 N N . PRO A 1 123 ? 6.993 4.355 -11.708 1.00 81.31 123 PRO A N 1
ATOM 968 C CA . PRO A 1 123 ? 6.502 3.263 -10.866 1.00 81.31 123 PRO A CA 1
ATOM 969 C C . PRO A 1 123 ? 6.865 3.409 -9.385 1.00 81.31 123 PRO A C 1
ATOM 971 O O . PRO A 1 123 ? 6.068 3.014 -8.542 1.00 81.31 123 PRO A O 1
ATOM 974 N N . ALA A 1 124 ? 8.036 3.976 -9.063 1.00 79.69 124 ALA A N 1
ATOM 975 C CA . ALA A 1 124 ? 8.453 4.212 -7.678 1.00 79.69 124 ALA A CA 1
ATOM 976 C C . ALA A 1 124 ? 7.548 5.232 -6.982 1.00 79.69 124 ALA A C 1
ATOM 978 O O . ALA A 1 124 ? 7.120 5.007 -5.854 1.00 79.69 124 ALA A O 1
ATOM 979 N N . VAL A 1 125 ? 7.242 6.330 -7.679 1.00 80.69 125 VAL A N 1
ATOM 980 C CA . VAL A 1 125 ? 6.366 7.395 -7.179 1.00 80.69 125 VAL A CA 1
ATOM 981 C C . VAL A 1 125 ? 4.962 6.859 -6.927 1.00 80.69 125 VAL A C 1
ATOM 983 O O . VAL A 1 125 ? 4.501 6.926 -5.794 1.00 80.69 125 VAL A O 1
ATOM 986 N N . HIS A 1 126 ? 4.331 6.225 -7.922 1.00 85.81 126 HIS A N 1
ATOM 987 C CA . HIS A 1 126 ? 2.986 5.672 -7.728 1.00 85.81 126 HIS A CA 1
ATOM 988 C C . HIS A 1 126 ? 2.941 4.599 -6.635 1.00 85.81 126 HIS A C 1
ATOM 990 O O . HIS A 1 126 ? 1.923 4.453 -5.970 1.00 85.81 126 HIS A O 1
ATOM 996 N N . LEU A 1 127 ? 4.015 3.818 -6.463 1.00 88.12 127 LEU A N 1
ATOM 997 C CA . LEU A 1 127 ? 4.115 2.836 -5.383 1.00 88.12 127 LEU A CA 1
ATOM 998 C C . LEU A 1 127 ? 4.130 3.502 -4.006 1.00 88.12 127 LEU A C 1
ATOM 1000 O O . LEU A 1 127 ? 3.453 3.022 -3.101 1.00 88.12 127 LEU A O 1
ATOM 1004 N N . LEU A 1 128 ? 4.879 4.594 -3.850 1.00 86.06 128 LEU A N 1
ATOM 1005 C CA . LEU A 1 128 ? 4.884 5.369 -2.612 1.00 86.06 128 LEU A CA 1
ATOM 1006 C C . LEU A 1 128 ? 3.518 6.014 -2.352 1.00 86.06 128 LEU A C 1
ATOM 1008 O O . LEU A 1 128 ? 3.024 5.883 -1.238 1.00 86.06 128 LEU A O 1
ATOM 1012 N N . GLU A 1 129 ? 2.892 6.633 -3.359 1.00 87.31 129 GLU A N 1
ATOM 1013 C CA . GLU A 1 129 ? 1.534 7.199 -3.248 1.00 87.31 129 GLU A CA 1
ATOM 1014 C C . GLU A 1 129 ? 0.544 6.114 -2.827 1.00 87.31 129 GLU A C 1
ATOM 1016 O O . GLU A 1 129 ? -0.023 6.182 -1.744 1.00 87.31 129 GLU A O 1
ATOM 1021 N N . GLY A 1 130 ? 0.436 5.026 -3.594 1.00 90.00 130 GLY A N 1
ATOM 1022 C CA . GLY A 1 130 ? -0.546 3.975 -3.326 1.00 90.00 130 GLY A CA 1
ATOM 1023 C C . GLY A 1 130 ? -0.441 3.354 -1.927 1.00 90.00 130 GLY A C 1
ATOM 1024 O O . GLY A 1 130 ? -1.451 2.957 -1.346 1.00 90.00 130 GLY A O 1
ATOM 1025 N N . MET A 1 131 ? 0.767 3.260 -1.362 1.00 91.12 131 MET A N 1
ATOM 1026 C CA . MET A 1 131 ? 0.985 2.660 -0.038 1.00 91.12 131 MET A CA 1
ATOM 1027 C C . MET A 1 131 ? 0.909 3.656 1.119 1.00 91.12 131 MET A C 1
ATOM 1029 O O . MET A 1 131 ? 0.613 3.238 2.234 1.00 91.12 131 MET A O 1
ATOM 1033 N N . LEU A 1 132 ? 1.198 4.939 0.890 1.00 89.81 132 LEU A N 1
ATOM 1034 C CA . LEU A 1 132 ? 1.182 5.969 1.935 1.00 89.81 132 LEU A CA 1
ATOM 1035 C C . LEU A 1 132 ? -0.120 6.790 1.950 1.00 89.81 132 LEU A C 1
ATOM 1037 O O . LEU A 1 132 ? -0.450 7.355 2.990 1.00 89.81 132 LEU A O 1
ATOM 1041 N N . GLU A 1 133 ? -0.853 6.830 0.837 1.00 91.19 133 GLU A N 1
ATOM 1042 C CA . GLU A 1 133 ? -2.151 7.500 0.659 1.00 91.19 133 GLU A CA 1
ATOM 1043 C C . GLU A 1 133 ? -3.277 6.465 0.589 1.00 91.19 133 GLU A C 1
ATOM 1045 O O . GLU A 1 133 ? -4.030 6.307 1.554 1.00 91.19 133 GLU A O 1
ATOM 1050 N N . SER A 1 134 ? -3.349 5.688 -0.501 1.00 92.44 134 SER A N 1
ATOM 1051 C CA . SER A 1 134 ? -4.533 4.872 -0.803 1.00 92.44 134 SER A CA 1
ATOM 1052 C C . SER A 1 134 ? -4.783 3.767 0.234 1.00 92.44 134 SER A C 1
ATOM 1054 O O . SER A 1 134 ? -5.926 3.550 0.635 1.00 92.44 134 SER A O 1
ATOM 1056 N N . VAL A 1 135 ? -3.744 3.066 0.715 1.00 93.69 135 VAL A N 1
ATOM 1057 C CA . VAL A 1 135 ? -3.907 1.999 1.729 1.00 93.69 135 VAL A CA 1
ATOM 1058 C C . VAL A 1 135 ? -4.324 2.551 3.104 1.00 93.69 135 VAL A C 1
ATOM 1060 O O . VAL A 1 135 ? -5.327 2.066 3.640 1.00 93.69 135 VAL A O 1
ATOM 1063 N N . PRO A 1 136 ? -3.632 3.544 3.701 1.00 92.19 136 PRO A N 1
ATOM 1064 C CA . PRO A 1 136 ? -4.071 4.158 4.954 1.00 92.19 136 PRO A CA 1
ATOM 1065 C C . PRO A 1 136 ? -5.452 4.806 4.857 1.00 92.19 136 PRO A C 1
ATOM 1067 O O . PRO A 1 136 ? -6.256 4.653 5.778 1.00 92.19 136 PRO A O 1
ATOM 1070 N N . GLN A 1 137 ? -5.768 5.457 3.735 1.00 92.31 137 GLN A N 1
ATOM 1071 C CA . GLN A 1 137 ? -7.089 6.029 3.512 1.00 92.31 137 GLN A CA 1
ATOM 1072 C C . GLN A 1 137 ? -8.173 4.948 3.432 1.00 92.31 137 GLN A C 1
ATOM 1074 O O . GLN A 1 137 ? -9.234 5.101 4.036 1.00 92.31 137 GLN A O 1
ATOM 1079 N N . LEU A 1 138 ? -7.905 3.825 2.765 1.00 93.88 138 LEU A N 1
ATOM 1080 C CA . LEU A 1 138 ? -8.824 2.691 2.733 1.00 93.88 138 LEU A CA 1
ATOM 1081 C C . LEU A 1 138 ? -9.027 2.078 4.132 1.00 93.88 138 LEU A C 1
ATOM 1083 O O . LEU A 1 138 ? -10.151 1.731 4.500 1.00 93.88 138 LEU A O 1
ATOM 1087 N N . CYS A 1 139 ? -7.967 2.002 4.948 1.00 93.25 139 CYS A N 1
ATOM 1088 C CA . CYS A 1 139 ? -8.067 1.591 6.353 1.00 93.25 139 CYS A CA 1
ATOM 1089 C C . CYS A 1 139 ? -8.940 2.565 7.162 1.00 93.25 139 CYS A C 1
ATOM 1091 O O . CYS A 1 139 ? -9.776 2.124 7.951 1.00 93.25 139 CYS A O 1
ATOM 1093 N N . LEU A 1 140 ? -8.781 3.877 6.946 1.00 91.06 140 LEU A N 1
ATOM 1094 C CA . LEU A 1 140 ? -9.593 4.918 7.578 1.00 91.06 140 LEU A CA 1
ATOM 1095 C C . LEU A 1 140 ? -11.067 4.812 7.162 1.00 91.06 140 LEU A C 1
ATOM 1097 O O . LEU A 1 140 ? -11.944 4.859 8.020 1.00 91.06 140 LEU A O 1
ATOM 1101 N N . GLN A 1 141 ? -11.349 4.632 5.869 1.00 92.06 141 GLN A N 1
ATOM 1102 C CA . GLN A 1 141 ? -12.707 4.454 5.347 1.00 92.06 141 GLN A CA 1
ATOM 1103 C C . GLN A 1 141 ? -13.387 3.227 5.963 1.00 92.06 141 GLN A C 1
ATOM 1105 O O . GLN A 1 141 ? -14.526 3.327 6.418 1.00 92.06 141 GLN A O 1
ATOM 1110 N N . LEU A 1 142 ? -12.681 2.093 6.033 1.00 91.06 142 LEU A N 1
ATOM 1111 C CA . LEU A 1 142 ? -13.189 0.878 6.670 1.00 91.06 142 LEU A CA 1
ATOM 1112 C C . LEU A 1 142 ? -13.457 1.094 8.165 1.00 91.06 142 LEU A C 1
ATOM 1114 O O . LEU A 1 142 ? -14.478 0.657 8.688 1.00 91.06 142 LEU A O 1
ATOM 1118 N N . TYR A 1 143 ? -12.571 1.805 8.854 1.00 90.25 143 TYR A N 1
ATOM 1119 C CA . TYR A 1 143 ? -12.758 2.151 10.257 1.00 90.25 143 TYR A CA 1
ATOM 1120 C C . TYR A 1 143 ? -13.990 3.050 10.483 1.00 90.25 143 TYR A C 1
ATOM 1122 O O . TYR A 1 143 ? -14.793 2.764 11.371 1.00 90.25 143 TYR A O 1
ATOM 1130 N N . ILE A 1 144 ? -14.189 4.089 9.661 1.00 88.88 144 ILE A N 1
ATOM 1131 C CA . ILE A 1 144 ? -15.368 4.970 9.735 1.00 88.88 144 ILE A CA 1
ATOM 1132 C C . ILE A 1 144 ? -16.648 4.167 9.479 1.00 88.88 144 ILE A C 1
ATOM 1134 O O . ILE A 1 144 ? -17.631 4.336 10.201 1.00 88.88 144 ILE A O 1
ATOM 1138 N N . LEU A 1 145 ? -16.630 3.270 8.487 1.00 88.25 145 LEU A N 1
ATOM 1139 C CA . LEU A 1 145 ? -17.744 2.378 8.157 1.00 88.25 145 LEU A CA 1
ATOM 1140 C C . LEU A 1 145 ? -18.186 1.551 9.375 1.00 88.25 145 LEU A C 1
ATOM 1142 O O . LEU A 1 145 ? -19.364 1.533 9.719 1.00 88.25 145 LEU A O 1
ATOM 1146 N N . LEU A 1 146 ? -17.224 0.917 10.051 1.00 85.88 146 LEU A N 1
ATOM 1147 C CA . LEU A 1 146 ? -17.465 0.082 11.230 1.00 85.88 146 LEU A CA 1
ATOM 1148 C C . LEU A 1 146 ? -17.885 0.888 12.465 1.00 85.88 146 LEU A C 1
ATOM 1150 O O . LEU A 1 146 ? -18.543 0.354 13.352 1.00 85.88 146 LEU A O 1
ATOM 1154 N N . LEU A 1 147 ? -17.475 2.155 12.564 1.00 84.62 147 LEU A N 1
ATOM 1155 C CA . LEU A 1 147 ? -17.838 3.021 13.685 1.00 84.62 147 LEU A CA 1
ATOM 1156 C C . LEU A 1 147 ? -19.254 3.588 13.534 1.00 84.62 147 LEU A C 1
ATOM 1158 O O . LEU A 1 147 ? -19.992 3.663 14.511 1.00 84.62 147 LEU A O 1
ATOM 1162 N N . THR A 1 148 ? -19.603 4.024 12.322 1.00 80.12 148 THR A N 1
ATOM 1163 C CA . THR A 1 148 ? -20.876 4.707 12.043 1.00 80.12 148 THR A CA 1
ATOM 1164 C C . THR A 1 148 ? -22.040 3.742 11.873 1.00 80.12 148 THR A C 1
ATOM 1166 O O . THR A 1 148 ? -23.165 4.111 12.192 1.00 80.12 148 THR A O 1
ATOM 1169 N N . GLY A 1 149 ? -21.797 2.519 11.386 1.00 69.75 149 GLY A N 1
ATOM 1170 C CA . GLY A 1 149 ? -22.849 1.516 11.180 1.00 69.75 149 GLY A CA 1
ATOM 1171 C C . GLY A 1 149 ? -23.949 1.947 10.195 1.00 69.75 149 GLY A C 1
ATOM 1172 O O . GLY A 1 149 ? -24.976 1.280 10.083 1.00 69.75 149 GLY A O 1
ATOM 1173 N N . GLU A 1 150 ? -23.759 3.067 9.494 1.00 65.19 150 GLU A N 1
ATOM 1174 C CA . GLU A 1 150 ? -24.730 3.630 8.564 1.00 65.19 150 GLU A CA 1
ATOM 1175 C C . GLU A 1 150 ? -24.737 2.888 7.224 1.00 65.19 150 GLU A C 1
ATOM 1177 O O . GLU A 1 150 ? -23.760 2.257 6.814 1.00 65.19 150 GLU A O 1
ATOM 1182 N N . GLN A 1 151 ? -25.851 3.027 6.496 1.00 64.56 151 GLN A N 1
ATOM 1183 C CA . GLN A 1 151 ? -25.971 2.579 5.111 1.00 64.56 151 GLN A CA 1
ATOM 1184 C C . GLN A 1 151 ? -24.820 3.149 4.273 1.00 64.56 151 GLN A C 1
ATOM 1186 O O . GLN A 1 151 ? -24.612 4.363 4.192 1.00 64.56 151 GLN A O 1
ATOM 1191 N N . VAL A 1 152 ? -24.064 2.254 3.639 1.00 70.00 152 VAL A N 1
ATOM 1192 C CA . VAL A 1 152 ? -22.891 2.629 2.853 1.00 70.00 152 VAL A CA 1
ATOM 1193 C C . VAL A 1 152 ? -23.351 3.418 1.635 1.00 70.00 152 VAL A C 1
ATOM 1195 O O . VAL A 1 152 ? -24.032 2.886 0.758 1.00 70.00 152 VAL A O 1
ATOM 1198 N N . SER A 1 153 ? -22.989 4.700 1.565 1.00 81.44 153 SER A N 1
ATOM 1199 C CA . SER A 1 153 ? -23.268 5.490 0.369 1.00 81.44 153 SER A CA 1
ATOM 1200 C C . SER A 1 153 ? -22.515 4.897 -0.826 1.00 81.44 153 SER A C 1
ATOM 1202 O O . SER A 1 153 ? -21.386 4.418 -0.697 1.00 81.44 153 SER A O 1
ATOM 1204 N N . VAL A 1 154 ? -23.125 4.955 -2.013 1.00 83.44 154 VAL A N 1
ATOM 1205 C CA . VAL A 1 154 ? -22.512 4.450 -3.256 1.00 83.44 154 VAL A CA 1
ATOM 1206 C C . VAL A 1 154 ? -21.127 5.067 -3.478 1.00 83.44 154 VAL A C 1
ATOM 1208 O O . VAL A 1 154 ? -20.204 4.375 -3.901 1.00 83.44 154 VAL A O 1
ATOM 1211 N N . LEU A 1 155 ? -20.957 6.344 -3.118 1.00 80.94 155 LEU A N 1
ATOM 1212 C CA . LEU A 1 155 ? -19.676 7.039 -3.206 1.00 80.94 155 LEU A CA 1
ATOM 1213 C C . LEU A 1 155 ? -18.603 6.381 -2.328 1.00 80.94 155 LEU A C 1
ATOM 1215 O O . LEU A 1 155 ? -17.526 6.109 -2.840 1.00 80.94 155 LEU A O 1
ATOM 1219 N N . LYS A 1 156 ? -18.903 6.058 -1.059 1.00 86.88 156 LYS A N 1
ATOM 1220 C CA . LYS A 1 156 ? -17.952 5.392 -0.150 1.00 86.88 156 LYS A CA 1
ATOM 1221 C C . LYS A 1 156 ? -17.504 4.033 -0.698 1.00 86.88 156 LYS A C 1
ATOM 1223 O O . LYS A 1 156 ? -16.326 3.707 -0.627 1.00 86.88 156 LYS A O 1
ATOM 1228 N N . VAL A 1 157 ? -18.415 3.256 -1.295 1.00 88.19 157 VAL A N 1
ATOM 1229 C CA . VAL A 1 157 ? -18.052 1.978 -1.939 1.00 88.19 157 VAL A CA 1
ATOM 1230 C C . VAL A 1 157 ? -17.126 2.211 -3.131 1.00 88.19 157 VAL A C 1
ATOM 1232 O O . VAL A 1 157 ? -16.102 1.542 -3.250 1.00 88.19 157 VAL A O 1
ATOM 1235 N N . ILE A 1 158 ? -17.467 3.166 -4.003 1.00 86.75 158 ILE A N 1
ATOM 1236 C CA . ILE A 1 158 ? -16.657 3.486 -5.185 1.00 86.75 158 ILE A CA 1
ATOM 1237 C C . ILE A 1 158 ? -15.260 3.944 -4.767 1.00 86.75 158 ILE A C 1
ATOM 1239 O O . ILE A 1 158 ? -14.288 3.438 -5.322 1.00 86.75 158 ILE A O 1
ATOM 1243 N N . THR A 1 159 ? -15.144 4.841 -3.783 1.00 88.88 159 THR A N 1
ATOM 1244 C CA . THR A 1 159 ? -13.839 5.321 -3.308 1.00 88.88 159 THR A CA 1
ATOM 1245 C C . THR A 1 159 ? -13.026 4.193 -2.685 1.00 88.88 159 THR A C 1
ATOM 1247 O O . THR A 1 159 ? -11.855 4.057 -3.009 1.00 88.88 159 THR A O 1
ATOM 1250 N N . MET A 1 160 ? -13.636 3.315 -1.880 1.00 91.62 160 MET A N 1
ATOM 1251 C CA . MET A 1 160 ? -12.928 2.170 -1.293 1.00 91.62 160 MET A CA 1
ATOM 1252 C C . MET A 1 160 ? -12.379 1.210 -2.360 1.00 91.62 160 MET A C 1
ATOM 1254 O O . MET A 1 160 ? -11.234 0.759 -2.285 1.00 91.62 160 MET A O 1
ATOM 1258 N N . VAL A 1 161 ? -13.187 0.898 -3.378 1.00 91.50 161 VAL A N 1
ATOM 1259 C CA . VAL A 1 161 ? -12.762 0.038 -4.491 1.00 91.50 161 VAL A CA 1
ATOM 1260 C C . VAL A 1 161 ? -11.679 0.725 -5.323 1.00 91.50 161 VAL A C 1
ATOM 1262 O O . VAL A 1 161 ? -10.697 0.076 -5.685 1.00 91.50 161 VAL A O 1
ATOM 1265 N N . ALA A 1 162 ? -11.824 2.023 -5.599 1.00 89.19 162 ALA A N 1
ATOM 1266 C CA . ALA A 1 162 ? -10.834 2.807 -6.330 1.00 89.19 162 ALA A CA 1
ATOM 1267 C C . ALA A 1 162 ? -9.478 2.806 -5.610 1.00 89.19 162 ALA A C 1
ATOM 1269 O O . ALA A 1 162 ? -8.489 2.405 -6.223 1.00 89.19 162 ALA A O 1
ATOM 1270 N N . SER A 1 163 ? -9.449 3.106 -4.306 1.00 93.06 163 SER A N 1
ATOM 1271 C CA . SER A 1 163 ? -8.218 3.115 -3.506 1.00 93.06 163 SER A CA 1
ATOM 1272 C C . SER A 1 163 ? -7.535 1.740 -3.477 1.00 93.06 163 SER A C 1
ATOM 1274 O O . SER A 1 163 ? -6.312 1.649 -3.602 1.00 93.06 163 SER A O 1
ATOM 1276 N N . LEU A 1 164 ? -8.301 0.641 -3.382 1.00 94.12 164 LEU A N 1
ATOM 1277 C CA . LEU A 1 164 ? -7.735 -0.713 -3.453 1.00 94.12 164 LEU A CA 1
ATOM 1278 C C . LEU A 1 164 ? -7.123 -1.004 -4.832 1.00 94.12 164 LEU A C 1
ATOM 1280 O O . LEU A 1 164 ? -6.011 -1.529 -4.921 1.00 94.12 164 LEU A O 1
ATOM 1284 N N . LEU A 1 165 ? -7.831 -0.674 -5.915 1.00 91.56 165 LEU A N 1
ATOM 1285 C CA . LEU A 1 165 ? -7.347 -0.901 -7.279 1.00 91.56 165 LEU A CA 1
ATOM 1286 C C . LEU A 1 165 ? -6.123 -0.034 -7.602 1.00 91.56 165 LEU A C 1
ATOM 1288 O O . LEU A 1 165 ? -5.190 -0.529 -8.240 1.00 91.56 165 LEU A O 1
ATOM 1292 N N . ALA A 1 166 ? -6.094 1.216 -7.135 1.00 91.12 166 ALA A N 1
ATOM 1293 C CA . ALA A 1 166 ? -4.953 2.118 -7.257 1.00 91.12 166 ALA A CA 1
ATOM 1294 C C . ALA A 1 166 ? -3.716 1.536 -6.554 1.00 91.12 166 ALA A C 1
ATOM 1296 O O . ALA A 1 166 ? -2.663 1.385 -7.185 1.00 91.12 166 ALA A O 1
ATOM 1297 N N . ALA A 1 167 ? -3.871 1.087 -5.304 1.00 93.44 167 ALA A N 1
ATOM 1298 C CA . ALA A 1 167 ? -2.822 0.429 -4.529 1.00 93.44 167 ALA A CA 1
ATOM 1299 C C . ALA A 1 167 ? -2.301 -0.852 -5.209 1.00 93.44 167 ALA A C 1
ATOM 1301 O O . ALA A 1 167 ? -1.091 -1.025 -5.381 1.00 93.44 167 ALA A O 1
ATOM 1302 N N . VAL A 1 168 ? -3.195 -1.736 -5.671 1.00 94.38 168 VAL A N 1
ATOM 1303 C CA . VAL A 1 168 ? -2.821 -2.969 -6.390 1.00 94.38 168 VAL A CA 1
ATOM 1304 C C . VAL A 1 168 ? -2.063 -2.639 -7.676 1.00 94.38 168 VAL A C 1
ATOM 1306 O O . VAL A 1 168 ? -1.001 -3.213 -7.931 1.00 94.38 168 VAL A O 1
ATOM 1309 N N . LYS A 1 169 ? -2.569 -1.699 -8.484 1.00 91.00 169 LYS A N 1
ATOM 1310 C CA . LYS A 1 169 ? -1.917 -1.251 -9.723 1.00 91.00 169 LYS A CA 1
ATOM 1311 C C . LYS A 1 169 ? -0.520 -0.711 -9.437 1.00 91.00 169 LYS A C 1
ATOM 1313 O O . LYS A 1 169 ? 0.416 -1.048 -10.167 1.00 91.00 169 LYS A O 1
ATOM 1318 N N . ALA A 1 170 ? -0.363 0.086 -8.386 1.00 91.06 170 ALA A N 1
ATOM 1319 C CA . ALA A 1 170 ? 0.917 0.644 -7.980 1.00 91.06 170 ALA A CA 1
ATOM 1320 C C . ALA A 1 170 ? 1.935 -0.449 -7.605 1.00 91.06 170 ALA A C 1
ATOM 1322 O O . ALA A 1 170 ? 3.037 -0.471 -8.157 1.00 91.06 170 ALA A O 1
ATOM 1323 N N . VAL A 1 171 ? 1.541 -1.418 -6.770 1.00 91.38 171 VAL A N 1
ATOM 1324 C CA . VAL A 1 171 ? 2.399 -2.548 -6.362 1.00 91.38 171 VAL A CA 1
ATOM 1325 C C . VAL A 1 171 ? 2.761 -3.448 -7.538 1.00 91.38 171 VAL A C 1
ATOM 1327 O O . VAL A 1 171 ? 3.935 -3.767 -7.726 1.00 91.38 171 VAL A O 1
ATOM 1330 N N . VAL A 1 172 ? 1.786 -3.845 -8.361 1.00 90.19 172 VAL A N 1
ATOM 1331 C CA . VAL A 1 172 ? 2.027 -4.723 -9.519 1.00 90.19 172 VAL A CA 1
ATOM 1332 C C . VAL A 1 172 ? 2.962 -4.047 -10.521 1.00 90.19 172 VAL A C 1
ATOM 1334 O O . VAL A 1 172 ? 3.905 -4.676 -11.001 1.00 90.19 172 VAL A O 1
ATOM 1337 N N . THR A 1 173 ? 2.749 -2.758 -10.801 1.00 85.94 173 THR A N 1
ATOM 1338 C CA . THR A 1 173 ? 3.608 -1.990 -11.713 1.00 85.94 173 THR A CA 1
ATOM 1339 C C . THR A 1 173 ? 5.012 -1.828 -11.131 1.00 85.94 173 THR A C 1
ATOM 1341 O O . THR A 1 173 ? 5.991 -2.083 -11.832 1.00 85.94 173 THR A O 1
ATOM 1344 N N . GLY A 1 174 ? 5.131 -1.468 -9.849 1.00 85.19 174 GLY A N 1
ATOM 1345 C CA . GLY A 1 174 ? 6.414 -1.360 -9.154 1.00 85.19 174 GLY A CA 1
ATOM 1346 C C . GLY A 1 174 ? 7.199 -2.671 -9.200 1.00 85.19 174 GLY A C 1
ATOM 1347 O O . GLY A 1 174 ? 8.327 -2.702 -9.684 1.00 85.19 174 GLY A O 1
ATOM 1348 N N . LEU A 1 175 ? 6.582 -3.787 -8.804 1.00 82.62 175 LEU A N 1
ATOM 1349 C CA . LEU A 1 175 ? 7.209 -5.110 -8.866 1.00 82.62 175 LEU A CA 1
ATOM 1350 C C . LEU A 1 175 ? 7.577 -5.521 -10.288 1.00 82.62 175 LEU A C 1
ATOM 1352 O O . LEU A 1 175 ? 8.656 -6.068 -10.512 1.00 82.62 175 LEU A O 1
ATOM 1356 N N . TYR A 1 176 ? 6.725 -5.235 -11.269 1.00 79.88 176 TYR A N 1
ATOM 1357 C CA . TYR A 1 176 ? 7.060 -5.512 -12.657 1.00 79.88 176 TYR A CA 1
ATOM 1358 C C . TYR A 1 176 ? 8.357 -4.801 -13.072 1.00 79.88 176 TYR A C 1
ATOM 1360 O O . TYR A 1 176 ? 9.251 -5.450 -13.613 1.00 79.88 176 TYR A O 1
ATOM 1368 N N . TYR A 1 177 ? 8.508 -3.509 -12.771 1.00 76.31 177 TYR A N 1
ATOM 1369 C CA . TYR A 1 177 ? 9.688 -2.740 -13.178 1.00 76.31 177 TYR A CA 1
ATOM 1370 C C . TYR A 1 177 ? 10.936 -3.009 -12.329 1.00 76.31 177 TYR A C 1
ATOM 1372 O O . TYR A 1 177 ? 12.023 -3.114 -12.895 1.00 76.31 177 TYR A O 1
ATOM 1380 N N . PHE A 1 178 ? 10.806 -3.153 -11.008 1.00 74.62 178 PHE A N 1
ATOM 1381 C CA . PHE A 1 178 ? 11.950 -3.377 -10.114 1.00 74.62 178 PHE A CA 1
ATOM 1382 C C . PHE A 1 178 ? 12.424 -4.828 -10.091 1.00 74.62 178 PHE A C 1
ATOM 1384 O O . PHE A 1 178 ? 13.591 -5.087 -9.811 1.00 74.62 178 PHE A O 1
ATOM 1391 N N . VAL A 1 179 ? 11.528 -5.779 -10.363 1.00 65.44 179 VAL A N 1
ATOM 1392 C CA . VAL A 1 179 ? 11.775 -7.195 -10.084 1.00 65.44 179 VAL A CA 1
ATOM 1393 C C . VAL A 1 179 ? 11.676 -8.062 -11.336 1.00 65.44 179 VAL A C 1
ATOM 1395 O O . VAL A 1 179 ? 12.578 -8.855 -11.582 1.00 65.44 179 VAL A O 1
ATOM 1398 N N . ILE A 1 180 ? 10.617 -7.932 -12.143 1.00 61.62 180 ILE A N 1
ATOM 1399 C CA . ILE A 1 180 ? 10.373 -8.839 -13.285 1.00 61.62 180 ILE A CA 1
ATOM 1400 C C . ILE A 1 180 ? 11.153 -8.405 -14.529 1.00 61.62 180 ILE A C 1
ATOM 1402 O O . ILE A 1 180 ? 11.864 -9.211 -15.122 1.00 61.62 180 ILE A O 1
ATOM 1406 N N . LYS A 1 181 ? 11.077 -7.125 -14.904 1.00 61.62 181 LYS A N 1
ATOM 1407 C CA . LYS A 1 181 ? 11.804 -6.561 -16.051 1.00 61.62 181 LYS A CA 1
ATOM 1408 C C . LYS A 1 181 ? 13.322 -6.586 -15.841 1.00 61.62 181 LYS A C 1
ATOM 1410 O O . LYS A 1 181 ? 14.071 -6.633 -16.809 1.00 61.62 181 LYS A O 1
ATOM 1415 N N . ALA A 1 182 ? 13.773 -6.573 -14.586 1.00 54.62 182 ALA A N 1
ATOM 1416 C CA . ALA A 1 182 ? 15.181 -6.738 -14.236 1.00 54.62 182 ALA A CA 1
ATOM 1417 C C . ALA A 1 182 ? 15.699 -8.173 -14.463 1.00 54.62 182 ALA A C 1
ATOM 1419 O O . ALA A 1 182 ? 16.907 -8.354 -14.579 1.00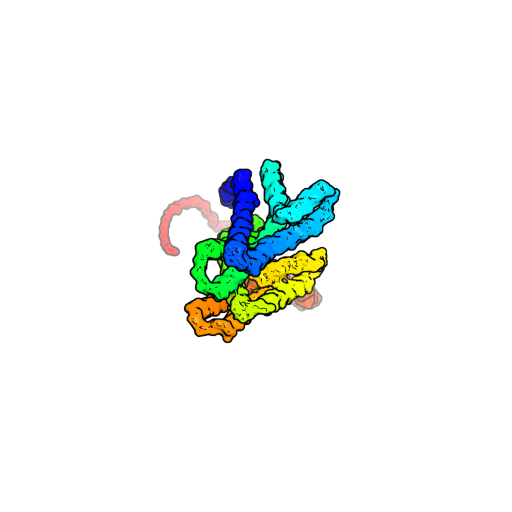 54.62 182 ALA A O 1
ATOM 1420 N N . LEU A 1 183 ? 14.806 -9.173 -14.524 1.00 48.12 183 LEU A N 1
ATOM 1421 C CA . LEU A 1 183 ? 15.159 -10.595 -14.580 1.00 48.12 183 LEU A CA 1
ATOM 1422 C C . LEU A 1 183 ? 14.972 -11.255 -15.951 1.00 48.12 183 LEU A C 1
ATOM 1424 O O . LEU A 1 183 ? 15.573 -12.303 -16.162 1.00 48.12 183 LEU A O 1
ATOM 1428 N N . ASP A 1 184 ? 14.178 -10.707 -16.878 1.00 49.34 184 ASP A N 1
ATOM 1429 C CA . ASP A 1 184 ? 13.981 -11.379 -18.168 1.00 49.34 184 ASP A CA 1
ATOM 1430 C C . ASP A 1 184 ? 13.680 -10.419 -19.331 1.00 49.34 184 ASP A C 1
ATOM 1432 O O . ASP A 1 184 ? 12.745 -9.615 -19.296 1.00 49.34 184 ASP A O 1
ATOM 1436 N N . MET A 1 185 ? 14.491 -10.542 -20.386 1.00 45.31 185 MET A N 1
ATOM 1437 C CA . MET A 1 185 ? 14.369 -9.846 -21.672 1.00 45.31 185 MET A CA 1
ATOM 1438 C C . MET A 1 185 ? 13.533 -10.661 -22.677 1.00 45.31 185 MET A C 1
ATOM 1440 O O . MET A 1 185 ? 13.425 -10.285 -23.845 1.00 45.31 185 MET A O 1
ATOM 1444 N N . THR A 1 186 ? 12.940 -11.785 -22.252 1.00 41.03 186 THR A N 1
ATOM 1445 C CA . THR A 1 186 ? 12.227 -12.700 -23.145 1.00 41.03 186 THR A CA 1
ATOM 1446 C C . THR A 1 186 ? 10.781 -12.946 -22.710 1.00 41.03 186 THR A C 1
ATOM 1448 O O . THR A 1 186 ? 10.477 -13.391 -21.606 1.00 41.03 186 THR A O 1
ATOM 1451 N N . CYS A 1 187 ? 9.844 -12.646 -23.617 1.00 50.12 187 CYS A N 1
ATOM 1452 C CA . CYS A 1 187 ? 8.444 -13.056 -23.515 1.00 50.12 187 CYS A CA 1
ATOM 1453 C C . CYS A 1 187 ? 8.350 -14.587 -23.600 1.00 50.12 187 CYS A C 1
ATOM 1455 O O . CYS A 1 187 ? 8.097 -15.143 -24.666 1.00 50.12 187 CYS A O 1
ATOM 1457 N N . SER A 1 188 ? 8.590 -15.276 -22.486 1.00 57.16 188 SER A N 1
ATOM 1458 C CA . SER A 1 188 ? 8.276 -16.697 -22.352 1.00 57.16 188 SER A CA 1
ATOM 1459 C C . SER A 1 188 ? 6.763 -16.892 -22.186 1.00 57.16 188 SER A C 1
ATOM 1461 O O . SER A 1 188 ? 6.069 -16.028 -21.643 1.00 57.16 188 SER A O 1
ATOM 1463 N N . CYS A 1 189 ? 6.257 -18.051 -22.618 1.00 55.59 189 CYS A N 1
ATOM 1464 C CA . CYS A 1 189 ? 4.843 -18.451 -22.597 1.00 55.59 189 CYS A CA 1
ATOM 1465 C C . CYS A 1 189 ? 4.183 -18.352 -21.200 1.00 55.59 189 CYS A C 1
ATOM 1467 O O . CYS A 1 189 ? 2.962 -18.331 -21.090 1.00 55.59 189 CYS A O 1
ATOM 1469 N N . GLY A 1 190 ? 4.978 -18.237 -20.128 1.00 71.38 190 GLY A N 1
ATOM 1470 C CA . GLY A 1 190 ? 4.510 -18.035 -18.753 1.00 71.38 190 GLY A CA 1
ATOM 1471 C C . GLY A 1 190 ? 4.436 -16.579 -18.267 1.00 71.38 190 GLY A C 1
ATOM 1472 O O . GLY A 1 190 ? 4.091 -16.368 -17.107 1.00 71.38 190 GLY A O 1
ATOM 1473 N N . PHE A 1 191 ? 4.770 -15.563 -19.079 1.00 76.38 191 PHE A N 1
ATOM 1474 C CA . PHE A 1 191 ? 4.766 -14.158 -18.629 1.00 76.38 191 PHE A CA 1
ATOM 1475 C C . PHE A 1 191 ? 3.385 -13.702 -18.144 1.00 76.38 191 PHE A C 1
ATOM 1477 O O . PHE A 1 191 ? 3.262 -13.210 -17.023 1.00 76.38 191 PHE A O 1
ATOM 1484 N N . VAL A 1 192 ? 2.352 -13.915 -18.963 1.00 80.38 192 VAL A N 1
ATOM 1485 C CA . VAL A 1 192 ? 0.975 -13.512 -18.642 1.00 80.38 192 VAL A CA 1
ATOM 1486 C C . VAL A 1 192 ? 0.485 -14.243 -17.394 1.00 80.38 192 VAL A C 1
ATOM 1488 O O . VAL A 1 192 ? -0.043 -13.610 -16.488 1.00 80.38 192 VAL A O 1
ATOM 1491 N N . THR A 1 193 ? 0.749 -15.547 -17.289 1.00 82.81 193 THR A N 1
ATOM 1492 C CA . THR A 1 193 ? 0.397 -16.351 -16.111 1.00 82.81 193 THR A CA 1
ATOM 1493 C C . THR A 1 193 ? 1.059 -15.824 -14.839 1.00 82.81 193 THR A C 1
ATOM 1495 O O . THR A 1 193 ? 0.388 -15.669 -13.823 1.00 82.81 193 THR A O 1
ATOM 1498 N N . ARG A 1 194 ? 2.357 -15.490 -14.886 1.00 82.69 194 ARG A N 1
ATOM 1499 C CA . ARG A 1 194 ? 3.071 -14.900 -13.741 1.00 82.69 194 ARG A CA 1
ATOM 1500 C C . ARG A 1 194 ? 2.518 -13.529 -13.364 1.00 82.69 194 ARG A C 1
ATOM 1502 O O . ARG A 1 194 ? 2.417 -13.239 -12.176 1.00 82.69 194 ARG A O 1
ATOM 1509 N N . LEU A 1 195 ? 2.151 -12.707 -14.348 1.00 84.81 195 LEU A N 1
ATOM 1510 C CA . LEU A 1 195 ? 1.552 -11.397 -14.099 1.00 84.81 195 LEU A CA 1
ATOM 1511 C C . LEU A 1 195 ? 0.167 -11.530 -13.453 1.00 84.81 195 LEU A C 1
ATOM 1513 O O . LEU A 1 195 ? -0.087 -10.871 -12.453 1.00 84.81 195 LEU A O 1
ATOM 1517 N N . ILE A 1 196 ? -0.687 -12.424 -13.960 1.00 89.06 196 ILE A N 1
ATOM 1518 C CA . ILE A 1 196 ? -2.002 -12.712 -13.369 1.00 89.06 196 ILE A CA 1
ATOM 1519 C C . ILE A 1 196 ? -1.840 -13.217 -11.935 1.00 89.06 196 ILE A C 1
ATOM 1521 O O . ILE A 1 196 ? -2.490 -12.702 -11.030 1.00 89.06 196 ILE A O 1
ATOM 1525 N N . LEU A 1 197 ? -0.943 -14.181 -11.708 1.00 89.88 197 LEU A N 1
ATOM 1526 C CA . LEU A 1 197 ? -0.679 -14.726 -10.377 1.00 89.88 197 LEU A CA 1
ATOM 1527 C C . LEU A 1 197 ? -0.183 -13.644 -9.407 1.00 89.88 197 LEU A C 1
ATOM 1529 O O . LEU A 1 197 ? -0.642 -13.587 -8.269 1.00 89.88 197 LEU A O 1
ATOM 1533 N N . LEU A 1 198 ? 0.712 -12.762 -9.866 1.00 90.38 198 LEU A N 1
ATOM 1534 C CA . LEU A 1 198 ? 1.173 -11.607 -9.100 1.00 90.38 198 LEU A CA 1
ATOM 1535 C C . LEU A 1 198 ? 0.015 -10.669 -8.748 1.00 90.38 198 LEU A C 1
ATOM 1537 O O . LEU A 1 198 ? -0.113 -10.273 -7.593 1.00 90.38 198 LEU A O 1
ATOM 1541 N N . THR A 1 199 ? -0.831 -10.317 -9.716 1.00 91.88 199 THR A N 1
ATOM 1542 C CA . THR A 1 199 ? -1.983 -9.443 -9.475 1.00 91.88 199 THR A CA 1
ATOM 1543 C C . THR A 1 199 ? -2.951 -10.067 -8.475 1.00 91.88 199 THR A C 1
ATOM 1545 O O . THR A 1 199 ? -3.341 -9.397 -7.524 1.00 91.88 199 THR A O 1
ATOM 1548 N N . VAL A 1 200 ? -3.284 -11.352 -8.627 1.00 95.00 200 VAL A N 1
ATOM 1549 C CA . VAL A 1 200 ? -4.153 -12.078 -7.687 1.00 95.00 200 VAL A CA 1
ATOM 1550 C C . VAL A 1 200 ? -3.551 -12.086 -6.286 1.00 95.00 200 VAL A C 1
ATOM 1552 O O . VAL A 1 200 ? -4.248 -11.763 -5.326 1.00 95.00 200 VAL A O 1
ATOM 1555 N N . TRP A 1 201 ? -2.253 -12.381 -6.160 1.00 94.75 201 TRP A N 1
ATOM 1556 C CA . TRP A 1 201 ? -1.569 -12.327 -4.872 1.00 94.75 201 TRP A CA 1
ATOM 1557 C C . TRP A 1 201 ? -1.705 -10.952 -4.220 1.00 94.75 201 TRP A C 1
ATOM 1559 O O . TRP A 1 201 ? -2.124 -10.868 -3.069 1.00 94.75 201 TRP A O 1
ATOM 1569 N N . LYS A 1 202 ? -1.423 -9.877 -4.961 1.00 94.75 202 LYS A N 1
ATOM 1570 C CA . LYS A 1 202 ? -1.456 -8.517 -4.414 1.00 94.75 202 LYS A CA 1
ATOM 1571 C C . LYS A 1 202 ? -2.853 -8.030 -4.061 1.00 94.75 202 LYS A C 1
ATOM 1573 O O . LYS A 1 202 ? -2.993 -7.330 -3.064 1.00 94.75 202 LYS A O 1
ATOM 1578 N N . VAL A 1 203 ? -3.883 -8.448 -4.795 1.00 96.00 203 VAL A N 1
ATOM 1579 C CA . VAL A 1 203 ? -5.278 -8.197 -4.402 1.00 96.00 203 VAL A CA 1
ATOM 1580 C C . VAL A 1 203 ? -5.583 -8.869 -3.063 1.00 96.00 203 VAL A C 1
ATOM 1582 O O . VAL A 1 203 ? -6.093 -8.207 -2.161 1.00 96.00 203 VAL A O 1
ATOM 1585 N N . VAL A 1 204 ? -5.249 -10.155 -2.906 1.00 96.69 204 VAL A N 1
ATOM 1586 C CA . VAL A 1 204 ? -5.519 -10.901 -1.664 1.00 96.69 204 VAL A CA 1
ATOM 1587 C C . VAL A 1 204 ? -4.727 -10.319 -0.494 1.00 96.69 204 VAL A C 1
ATOM 1589 O O . VAL A 1 204 ? -5.297 -10.050 0.560 1.00 96.69 204 VAL A O 1
ATOM 1592 N N . GLU A 1 205 ? -3.431 -10.082 -0.685 1.00 96.00 205 GLU A N 1
ATOM 1593 C CA . GLU A 1 205 ? -2.539 -9.536 0.334 1.00 96.00 205 GLU A CA 1
ATOM 1594 C C . GLU A 1 205 ? -3.024 -8.183 0.860 1.00 96.00 205 GLU A C 1
ATOM 1596 O O . GLU A 1 205 ? -3.217 -8.034 2.068 1.00 96.00 205 GLU A O 1
ATOM 1601 N N . LEU A 1 206 ? -3.258 -7.221 -0.041 1.00 95.81 206 LEU A N 1
ATOM 1602 C CA . LEU A 1 206 ? -3.675 -5.872 0.335 1.00 95.81 206 LEU A CA 1
ATOM 1603 C C . LEU A 1 206 ? -5.066 -5.872 0.970 1.00 95.81 206 LEU A C 1
ATOM 1605 O O . LEU A 1 206 ? -5.256 -5.225 1.996 1.00 95.81 206 LEU A O 1
ATOM 1609 N N . SER A 1 207 ? -6.017 -6.637 0.422 1.00 95.44 207 SER A N 1
ATOM 1610 C CA . SER A 1 207 ? -7.377 -6.710 0.974 1.00 95.44 207 SER A CA 1
ATOM 1611 C C . SER A 1 207 ? -7.363 -7.224 2.412 1.00 95.44 207 SER A C 1
ATOM 1613 O O . SER A 1 207 ? -7.955 -6.621 3.303 1.00 95.44 207 SER A O 1
ATOM 1615 N N . VAL A 1 208 ? -6.638 -8.316 2.663 1.00 96.56 208 VAL A N 1
ATOM 1616 C CA . VAL A 1 208 ? -6.545 -8.919 3.997 1.00 96.56 208 VAL A CA 1
ATOM 1617 C C . VAL A 1 208 ? -5.803 -8.009 4.971 1.00 96.56 208 VAL A C 1
ATOM 1619 O O . VAL A 1 208 ? -6.197 -7.902 6.132 1.00 96.56 208 VAL A O 1
ATOM 1622 N N . ARG A 1 209 ? -4.749 -7.326 4.509 1.00 95.62 209 ARG A N 1
ATOM 1623 C CA . ARG A 1 209 ? -3.982 -6.382 5.326 1.00 95.62 209 ARG A CA 1
ATOM 1624 C C . ARG A 1 209 ? -4.832 -5.190 5.760 1.00 95.62 209 ARG A C 1
ATOM 1626 O O . ARG A 1 209 ? -4.844 -4.854 6.941 1.00 95.62 209 ARG A O 1
ATOM 1633 N N . VAL A 1 210 ? -5.565 -4.593 4.824 1.00 95.38 210 VAL A N 1
ATOM 1634 C CA . VAL A 1 210 ? -6.486 -3.477 5.074 1.00 95.38 210 VAL A CA 1
ATOM 1635 C C . VAL A 1 210 ? -7.596 -3.894 6.033 1.00 95.38 210 VAL A C 1
ATOM 1637 O O . VAL A 1 210 ? -7.867 -3.174 6.992 1.00 95.38 210 VAL A O 1
ATOM 1640 N N . LEU A 1 211 ? -8.201 -5.070 5.821 1.00 95.12 211 LEU A N 1
ATOM 1641 C CA . LEU A 1 211 ? -9.221 -5.606 6.722 1.00 95.12 211 LEU A CA 1
ATOM 1642 C C . LEU A 1 211 ? -8.671 -5.784 8.140 1.00 95.12 211 LEU A C 1
ATOM 1644 O O . LEU A 1 211 ? -9.280 -5.304 9.089 1.00 95.12 211 LEU A O 1
ATOM 1648 N N . ALA A 1 212 ? -7.499 -6.407 8.296 1.00 95.56 212 ALA A N 1
ATOM 1649 C CA . ALA A 1 212 ? -6.892 -6.615 9.609 1.00 95.56 212 ALA A CA 1
ATOM 1650 C C . ALA A 1 212 ? -6.627 -5.290 10.348 1.00 95.56 212 ALA A C 1
ATOM 1652 O O . ALA A 1 212 ? -6.955 -5.171 11.528 1.00 95.56 212 ALA A O 1
ATOM 1653 N N . ILE A 1 213 ? -6.078 -4.286 9.653 1.00 94.50 213 ILE A N 1
ATOM 1654 C CA . ILE A 1 213 ? -5.782 -2.967 10.233 1.00 94.50 213 ILE A CA 1
ATOM 1655 C C . ILE A 1 213 ? -7.072 -2.211 10.570 1.00 94.50 213 ILE A C 1
ATOM 1657 O O . ILE A 1 213 ? -7.189 -1.679 11.672 1.00 94.50 213 ILE A O 1
ATOM 1661 N N . GLY A 1 214 ? -8.050 -2.167 9.660 1.00 92.81 214 GLY A N 1
ATOM 1662 C CA . GLY A 1 214 ? -9.304 -1.440 9.875 1.00 92.81 214 GLY A CA 1
ATOM 1663 C C . GLY A 1 214 ? -10.168 -2.047 10.984 1.00 92.81 214 GLY A C 1
ATOM 1664 O O . GLY A 1 214 ? -10.695 -1.313 11.822 1.00 92.81 214 GLY A O 1
ATOM 1665 N N . LEU A 1 215 ? -10.248 -3.381 11.057 1.00 92.38 215 LEU A N 1
ATOM 1666 C CA . LEU A 1 215 ? -10.928 -4.081 12.151 1.00 92.38 215 LEU A CA 1
ATOM 1667 C C . LEU A 1 215 ? -10.234 -3.784 13.485 1.00 92.38 215 LEU A C 1
ATOM 1669 O O . LEU A 1 215 ? -10.884 -3.327 14.425 1.00 92.38 215 LEU A O 1
ATOM 1673 N N . PHE A 1 216 ? -8.908 -3.925 13.553 1.00 93.12 216 PHE A N 1
ATOM 1674 C CA . PHE A 1 216 ? -8.135 -3.602 14.755 1.00 93.12 216 PHE A CA 1
ATOM 1675 C C . PHE A 1 216 ? -8.307 -2.148 15.206 1.00 93.12 216 PHE A C 1
ATOM 1677 O O . PHE A 1 216 ? -8.537 -1.892 16.390 1.00 93.12 216 PHE A O 1
ATOM 1684 N N . ALA A 1 217 ? -8.290 -1.200 14.266 1.00 90.88 217 ALA A N 1
ATOM 1685 C CA . ALA A 1 217 ? -8.526 0.212 14.549 1.00 90.88 217 ALA A CA 1
ATOM 1686 C C . ALA A 1 217 ? -9.898 0.471 15.182 1.00 90.88 217 ALA A C 1
ATOM 1688 O O . ALA A 1 217 ? -10.030 1.351 16.030 1.00 90.88 217 ALA A O 1
ATOM 1689 N N . SER A 1 218 ? -10.908 -0.328 14.828 1.00 88.25 218 SER A N 1
ATOM 1690 C CA . SER A 1 218 ? -12.250 -0.209 15.397 1.00 88.25 218 SER A CA 1
ATOM 1691 C C . SER A 1 218 ? -12.343 -0.659 16.864 1.00 88.25 218 SER A C 1
ATOM 1693 O O . SER A 1 218 ? -13.256 -0.214 17.561 1.00 88.25 218 SER A O 1
ATOM 1695 N N . ALA A 1 219 ? -11.431 -1.520 17.336 1.00 85.81 219 ALA A N 1
ATOM 1696 C CA . ALA A 1 219 ? -11.389 -2.009 18.718 1.00 85.81 219 ALA A CA 1
ATOM 1697 C C . ALA A 1 219 ? -10.383 -1.253 19.601 1.00 85.81 219 ALA A C 1
ATOM 1699 O O . ALA A 1 219 ? -10.628 -1.086 20.793 1.00 85.81 219 ALA A O 1
ATOM 1700 N N . PHE A 1 220 ? -9.253 -0.801 19.041 1.00 79.62 220 PHE A N 1
ATOM 1701 C CA . PHE A 1 220 ? -8.126 -0.299 19.833 1.00 79.62 220 PHE A CA 1
ATOM 1702 C C . PHE A 1 220 ? -7.445 0.934 19.203 1.00 79.62 220 PHE A C 1
ATOM 1704 O O . PHE A 1 220 ? -6.268 0.923 18.842 1.00 79.62 220 PHE A O 1
ATOM 1711 N N . GLN A 1 221 ? -8.208 2.030 19.100 1.00 76.94 221 GLN A N 1
ATOM 1712 C CA . GLN A 1 221 ? -7.835 3.289 18.429 1.00 76.94 221 GLN A CA 1
ATOM 1713 C C . GLN A 1 221 ? -6.462 3.895 18.818 1.00 76.94 221 GLN A C 1
ATOM 1715 O O . GLN A 1 221 ? -5.712 4.244 17.907 1.00 76.94 221 GLN A O 1
ATOM 1720 N N . PRO A 1 222 ? -6.069 4.041 20.106 1.00 72.75 222 PRO A N 1
ATOM 1721 C CA . PRO A 1 222 ? -4.844 4.779 20.444 1.00 72.75 222 PRO A CA 1
ATOM 1722 C C . PRO A 1 222 ? -3.543 4.034 20.111 1.00 72.75 222 PRO A C 1
ATOM 1724 O O . PRO A 1 222 ? -2.479 4.646 20.091 1.00 72.75 222 PRO A O 1
ATOM 1727 N N . TRP A 1 223 ? -3.606 2.733 19.818 1.00 81.31 223 TRP A N 1
ATOM 1728 C CA . TRP A 1 223 ? -2.416 1.904 19.608 1.00 81.31 223 TRP A CA 1
ATOM 1729 C C . TRP A 1 223 ? -2.332 1.295 18.211 1.00 81.31 223 TRP A C 1
ATOM 1731 O O . TRP A 1 223 ? -1.497 0.422 17.991 1.00 81.31 223 TRP A O 1
ATOM 1741 N N . ILE A 1 224 ? -3.122 1.770 17.239 1.00 84.94 224 ILE A N 1
ATOM 1742 C CA . ILE A 1 224 ? -3.025 1.316 15.836 1.00 84.94 224 ILE A CA 1
ATOM 1743 C C . ILE A 1 224 ? -1.619 1.500 15.257 1.00 84.94 224 ILE A C 1
ATOM 1745 O O . ILE A 1 224 ? -1.148 0.687 14.465 1.00 84.94 224 ILE A O 1
ATOM 1749 N N . ALA A 1 225 ? -0.922 2.545 15.707 1.00 85.94 225 ALA A N 1
ATOM 1750 C CA . ALA A 1 225 ? 0.427 2.860 15.269 1.00 85.94 225 ALA A CA 1
ATOM 1751 C C . ALA A 1 225 ? 1.466 1.864 15.801 1.00 85.94 225 ALA A C 1
ATOM 1753 O O . ALA A 1 225 ? 2.523 1.721 15.195 1.00 85.94 225 ALA A O 1
ATOM 1754 N N . LEU A 1 226 ? 1.186 1.155 16.901 1.00 90.12 226 LEU A N 1
ATOM 1755 C CA . LEU A 1 226 ? 2.142 0.242 17.524 1.00 90.12 226 LEU A CA 1
ATOM 1756 C C . LEU A 1 226 ? 2.467 -0.975 16.636 1.00 90.12 226 LEU A C 1
ATOM 1758 O O . LEU A 1 226 ? 3.640 -1.140 16.306 1.00 90.12 226 LEU A O 1
ATOM 1762 N N . PRO A 1 227 ? 1.505 -1.819 16.201 1.00 89.88 227 PRO A N 1
ATOM 1763 C CA . PRO A 1 227 ? 1.828 -2.985 15.377 1.00 89.88 227 PRO A CA 1
ATOM 1764 C C . PRO A 1 227 ? 2.419 -2.589 14.017 1.00 89.88 227 PRO A C 1
ATOM 1766 O O . PRO A 1 227 ? 3.344 -3.244 13.537 1.00 89.88 227 PRO A O 1
ATOM 1769 N N . ILE A 1 228 ? 1.933 -1.496 13.417 1.00 91.12 228 ILE A N 1
ATOM 1770 C CA . ILE A 1 228 ? 2.443 -0.974 12.142 1.00 91.12 228 ILE A CA 1
ATOM 1771 C C . ILE A 1 228 ? 3.875 -0.446 12.318 1.00 91.12 228 ILE A C 1
ATOM 1773 O O . ILE A 1 228 ? 4.765 -0.810 11.554 1.00 91.12 228 ILE A O 1
ATOM 1777 N N . GLY A 1 229 ? 4.122 0.357 13.356 1.00 92.19 229 GLY A N 1
ATOM 1778 C CA . GLY A 1 229 ? 5.427 0.948 13.648 1.00 92.19 229 GLY A CA 1
ATOM 1779 C C . GLY A 1 229 ? 6.482 -0.084 14.040 1.00 92.19 229 GLY A C 1
ATOM 1780 O O . GLY A 1 229 ? 7.620 0.011 13.587 1.00 92.19 229 GLY A O 1
ATOM 1781 N N . VAL A 1 230 ? 6.111 -1.111 14.813 1.00 92.44 230 VAL A N 1
ATOM 1782 C CA . VAL A 1 230 ? 7.003 -2.240 15.126 1.00 92.44 230 VAL A CA 1
ATOM 1783 C C . VAL A 1 230 ? 7.367 -3.001 13.854 1.00 92.44 230 VAL A C 1
ATOM 1785 O O . VAL A 1 230 ? 8.546 -3.276 13.638 1.00 92.44 230 VAL A O 1
ATOM 1788 N N . HIS A 1 231 ? 6.389 -3.298 12.989 1.00 93.06 231 HIS A N 1
ATOM 1789 C CA . HIS A 1 231 ? 6.660 -3.960 11.713 1.00 93.06 231 HIS A CA 1
ATOM 1790 C C . HIS A 1 231 ? 7.640 -3.137 10.868 1.00 93.06 231 HIS A C 1
ATOM 1792 O O . HIS A 1 231 ? 8.673 -3.650 10.433 1.00 93.06 231 HIS A O 1
ATOM 1798 N N . TRP A 1 232 ? 7.346 -1.848 10.690 1.00 93.50 232 TRP A N 1
ATOM 1799 C CA . TRP A 1 232 ? 8.183 -0.919 9.941 1.00 93.50 232 TRP A CA 1
ATOM 1800 C C . TRP A 1 232 ? 9.610 -0.839 10.490 1.00 93.50 232 TRP A C 1
ATOM 1802 O O . TRP A 1 232 ? 10.571 -0.923 9.723 1.00 93.50 232 TRP A O 1
ATOM 1812 N N . LEU A 1 233 ? 9.767 -0.731 11.812 1.00 92.38 233 LEU A N 1
ATOM 1813 C CA . LEU A 1 233 ? 11.073 -0.632 12.457 1.00 92.38 233 LEU A CA 1
ATOM 1814 C C . LEU A 1 233 ? 11.901 -1.903 12.244 1.00 92.38 233 LEU A C 1
ATOM 1816 O O . LEU A 1 233 ? 13.056 -1.814 11.831 1.00 92.38 233 LEU A O 1
ATOM 1820 N N . VAL A 1 234 ? 11.313 -3.083 12.475 1.00 92.50 234 VAL A N 1
ATOM 1821 C CA . VAL A 1 234 ? 11.987 -4.378 12.274 1.00 92.50 234 VAL A CA 1
ATOM 1822 C C . VAL A 1 234 ? 12.460 -4.518 10.829 1.00 92.50 234 VAL A C 1
ATOM 1824 O O . VAL A 1 234 ? 13.611 -4.885 10.578 1.00 92.50 234 VAL A O 1
ATOM 1827 N N . MET A 1 235 ? 11.598 -4.179 9.874 1.00 90.19 235 MET A N 1
ATOM 1828 C CA . MET A 1 235 ? 11.917 -4.257 8.454 1.00 90.19 235 MET A CA 1
ATOM 1829 C C . MET A 1 235 ? 12.996 -3.239 8.044 1.00 90.19 235 MET A C 1
ATOM 1831 O O . MET A 1 235 ? 13.918 -3.593 7.306 1.00 90.19 235 MET A O 1
ATOM 1835 N N . THR A 1 236 ? 12.950 -2.019 8.588 1.00 88.19 236 THR A N 1
ATOM 1836 C CA . THR A 1 236 ? 13.956 -0.961 8.372 1.00 88.19 236 THR A CA 1
ATOM 1837 C C . THR A 1 236 ? 15.328 -1.358 8.905 1.00 88.19 236 THR A C 1
ATOM 1839 O O . THR A 1 236 ? 16.319 -1.273 8.183 1.00 88.19 236 THR A O 1
ATOM 1842 N N . VAL A 1 237 ? 15.403 -1.858 10.138 1.00 87.38 237 VAL A N 1
ATOM 1843 C CA . VAL A 1 237 ? 16.667 -2.338 10.713 1.00 87.38 237 VAL A CA 1
ATOM 1844 C C . VAL A 1 237 ? 17.219 -3.501 9.887 1.00 87.38 237 VAL A C 1
ATOM 1846 O O . VAL A 1 237 ? 18.399 -3.516 9.546 1.00 87.38 237 VAL A O 1
ATOM 1849 N N . THR A 1 238 ? 16.362 -4.445 9.493 1.00 87.62 238 THR A N 1
ATOM 1850 C CA . THR A 1 238 ? 16.796 -5.636 8.756 1.00 87.62 238 THR A CA 1
ATOM 1851 C C . THR A 1 238 ? 17.382 -5.295 7.387 1.00 87.62 238 THR A C 1
ATOM 1853 O O . THR A 1 238 ? 18.435 -5.831 7.037 1.00 87.62 238 THR A O 1
ATOM 1856 N N . ILE A 1 239 ? 16.755 -4.400 6.612 1.00 82.31 239 ILE A N 1
ATOM 1857 C CA . ILE A 1 239 ? 17.291 -4.040 5.291 1.00 82.31 239 ILE A CA 1
ATOM 1858 C C . ILE A 1 239 ? 18.637 -3.316 5.404 1.00 82.31 239 ILE A C 1
ATOM 1860 O O . ILE A 1 239 ? 19.550 -3.626 4.642 1.00 82.31 239 ILE A O 1
ATOM 1864 N N . ILE A 1 240 ? 18.796 -2.438 6.403 1.00 82.25 240 ILE A N 1
ATOM 1865 C CA . ILE A 1 240 ? 20.057 -1.733 6.679 1.00 82.25 240 ILE A CA 1
ATOM 1866 C C . ILE A 1 240 ? 21.165 -2.729 7.055 1.00 82.25 240 ILE A C 1
ATOM 1868 O O . ILE A 1 240 ? 22.314 -2.561 6.651 1.00 82.25 240 ILE A O 1
ATOM 1872 N N . CYS A 1 241 ? 20.835 -3.786 7.804 1.00 82.44 241 CYS A N 1
ATOM 1873 C CA . CYS A 1 241 ? 21.798 -4.822 8.178 1.00 82.44 241 CYS A CA 1
ATOM 1874 C C . CYS A 1 241 ? 22.208 -5.731 7.008 1.00 82.44 241 CYS A C 1
ATOM 1876 O O . CYS A 1 241 ? 23.334 -6.229 6.996 1.00 82.44 241 CYS A O 1
ATOM 1878 N N . ILE A 1 242 ? 21.304 -5.992 6.059 1.00 79.56 242 ILE A N 1
ATOM 1879 C CA . ILE A 1 242 ? 21.547 -6.915 4.941 1.00 79.56 242 ILE A CA 1
ATOM 1880 C C . ILE A 1 242 ? 22.276 -6.221 3.790 1.00 79.56 242 ILE A C 1
ATOM 1882 O O . ILE A 1 242 ? 23.227 -6.786 3.252 1.00 79.56 242 ILE A O 1
ATOM 1886 N N . ASP A 1 243 ? 21.848 -5.017 3.414 1.00 71.38 243 ASP A N 1
ATOM 1887 C CA . ASP A 1 243 ? 22.409 -4.290 2.281 1.00 71.38 243 ASP A CA 1
ATOM 1888 C C . ASP A 1 243 ? 23.204 -3.069 2.757 1.00 71.38 243 ASP A C 1
ATOM 1890 O O . ASP A 1 243 ? 22.667 -1.989 3.010 1.00 71.38 243 ASP A O 1
ATOM 1894 N N . LYS A 1 244 ? 24.530 -3.230 2.837 1.00 63.44 244 LYS A N 1
ATOM 1895 C CA . LYS A 1 244 ? 25.443 -2.137 3.192 1.00 63.44 244 LYS A CA 1
ATOM 1896 C C . LYS A 1 244 ? 25.520 -1.042 2.123 1.00 63.44 244 LYS A C 1
ATOM 1898 O O . LYS A 1 244 ? 26.053 0.014 2.421 1.00 63.44 244 LYS A O 1
ATOM 1903 N N . ASN A 1 245 ? 25.001 -1.247 0.910 1.00 58.34 245 ASN A N 1
ATOM 1904 C CA . ASN A 1 245 ? 24.888 -0.196 -0.105 1.00 58.34 245 ASN A CA 1
ATOM 1905 C C . ASN A 1 245 ? 23.562 0.571 0.008 1.00 58.34 245 ASN A C 1
ATOM 1907 O O . ASN A 1 245 ? 23.501 1.730 -0.403 1.00 58.34 245 ASN A O 1
ATOM 1911 N N . ALA A 1 246 ? 22.540 0.005 0.665 1.00 52.12 246 ALA A N 1
ATOM 1912 C CA . ALA A 1 246 ? 21.354 0.761 1.086 1.00 52.12 246 ALA A CA 1
ATOM 1913 C C . ALA A 1 246 ? 21.710 1.894 2.078 1.00 52.12 246 AL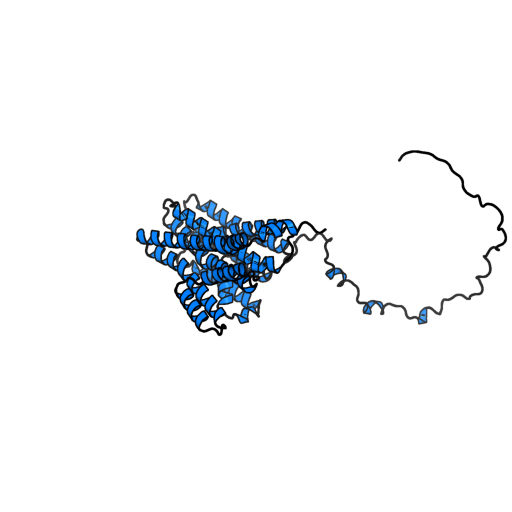A A C 1
ATOM 1915 O O . ALA A 1 246 ? 20.974 2.874 2.198 1.00 52.12 246 ALA A O 1
ATOM 1916 N N . ILE A 1 247 ? 22.887 1.806 2.716 1.00 49.50 247 ILE A N 1
ATOM 1917 C CA . ILE A 1 247 ? 23.518 2.833 3.566 1.00 49.50 247 ILE A CA 1
ATOM 1918 C C . ILE A 1 247 ? 23.912 4.086 2.759 1.00 49.50 247 ILE A C 1
ATOM 1920 O O . ILE A 1 247 ? 23.970 5.166 3.330 1.00 49.50 247 ILE A O 1
ATOM 1924 N N . VAL A 1 248 ? 24.119 4.021 1.436 1.00 49.72 248 VAL A N 1
ATOM 1925 C CA . VAL A 1 248 ? 24.471 5.219 0.634 1.00 49.72 248 VAL A CA 1
ATOM 1926 C C . VAL A 1 248 ? 23.271 6.179 0.466 1.00 49.72 248 VAL A C 1
ATOM 1928 O O . VAL A 1 248 ? 23.459 7.367 0.228 1.00 49.72 248 VAL A O 1
ATOM 1931 N N . PHE A 1 249 ? 22.039 5.707 0.711 1.00 52.31 249 PHE A N 1
ATOM 1932 C CA . PHE A 1 249 ? 20.797 6.503 0.812 1.00 52.31 249 PHE A CA 1
ATOM 1933 C C . PHE A 1 249 ? 20.371 6.776 2.279 1.00 52.31 249 PHE A C 1
ATOM 1935 O O . PHE A 1 249 ? 19.178 6.887 2.576 1.00 52.31 249 PHE A O 1
ATOM 1942 N N . LEU A 1 250 ? 21.342 6.841 3.203 1.00 50.94 250 LEU A N 1
ATOM 1943 C CA . LEU A 1 250 ? 21.186 6.764 4.663 1.00 50.94 250 LEU A CA 1
ATOM 1944 C C . LEU A 1 250 ? 19.991 7.548 5.240 1.00 50.94 250 LEU A C 1
ATOM 1946 O O . LEU A 1 250 ? 20.036 8.762 5.429 1.00 50.94 250 LEU A O 1
ATOM 1950 N N . GLY A 1 251 ? 18.932 6.820 5.587 1.00 61.69 251 GLY A N 1
ATOM 1951 C CA . GLY A 1 251 ? 17.819 7.304 6.398 1.00 61.69 251 GLY A CA 1
ATOM 1952 C C . GLY A 1 251 ? 16.495 7.282 5.648 1.00 61.69 251 GLY A C 1
ATOM 1953 O O . GLY A 1 251 ? 15.739 6.321 5.759 1.00 61.69 251 GLY A O 1
ATOM 1954 N N . ILE A 1 252 ? 16.206 8.341 4.889 1.00 66.06 252 ILE A N 1
ATOM 1955 C CA . ILE A 1 252 ? 14.848 8.615 4.390 1.00 66.06 252 ILE A CA 1
ATOM 1956 C C . ILE A 1 252 ? 14.434 7.643 3.278 1.00 66.06 252 ILE A C 1
ATOM 1958 O O . ILE A 1 252 ? 13.325 7.122 3.311 1.00 66.06 252 ILE A O 1
ATOM 1962 N N . GLY A 1 253 ? 15.315 7.342 2.317 1.00 72.56 253 GLY A N 1
ATOM 1963 C CA . GLY A 1 253 ? 14.975 6.450 1.201 1.00 72.56 253 GLY A CA 1
ATOM 1964 C C . GLY A 1 253 ? 14.643 5.032 1.672 1.00 72.56 253 GLY A C 1
ATOM 1965 O O . GLY A 1 253 ? 13.579 4.509 1.356 1.00 72.56 253 GLY A O 1
ATOM 1966 N N . ALA A 1 254 ? 15.512 4.438 2.494 1.00 77.00 254 ALA A N 1
ATOM 1967 C CA . ALA A 1 254 ? 15.281 3.111 3.068 1.00 77.00 254 ALA A CA 1
ATOM 1968 C C . ALA A 1 254 ? 14.032 3.079 3.967 1.00 77.00 254 ALA A C 1
ATOM 1970 O O . ALA A 1 254 ? 13.225 2.161 3.850 1.00 77.00 254 ALA A O 1
ATOM 1971 N N . ALA A 1 255 ? 13.825 4.102 4.803 1.00 81.38 255 ALA A N 1
ATOM 1972 C CA . ALA A 1 255 ? 12.624 4.237 5.625 1.00 81.38 255 ALA A CA 1
ATOM 1973 C C . ALA A 1 255 ? 11.331 4.257 4.792 1.00 81.38 255 ALA A C 1
ATOM 1975 O O . ALA A 1 255 ? 10.363 3.590 5.158 1.00 81.38 255 ALA A O 1
ATOM 1976 N N . LEU A 1 256 ? 11.318 4.983 3.667 1.00 81.75 256 LEU A N 1
ATOM 1977 C CA . LEU A 1 256 ? 10.172 5.053 2.755 1.00 81.75 256 LEU A CA 1
ATOM 1978 C C . LEU A 1 256 ? 9.923 3.721 2.037 1.00 81.75 256 LEU A C 1
ATOM 1980 O O . LEU A 1 256 ? 8.780 3.275 1.947 1.00 81.75 256 LEU A O 1
ATOM 1984 N N . LEU A 1 257 ? 10.982 3.046 1.583 1.00 82.44 257 LEU A N 1
ATOM 1985 C CA . LEU A 1 257 ? 10.870 1.712 0.983 1.00 82.44 257 LEU A CA 1
ATOM 1986 C C . LEU A 1 257 ? 10.320 0.692 1.988 1.00 82.44 257 LEU A C 1
ATOM 1988 O O . LEU A 1 257 ? 9.474 -0.128 1.638 1.00 82.44 257 LEU A O 1
ATOM 1992 N N . MET A 1 258 ? 10.743 0.765 3.251 1.00 87.88 258 MET A N 1
ATOM 1993 C CA . MET A 1 258 ? 10.223 -0.140 4.275 1.00 87.88 258 MET A CA 1
ATOM 1994 C C . MET A 1 258 ? 8.824 0.244 4.760 1.00 87.88 258 MET A C 1
ATOM 1996 O O . MET A 1 258 ? 8.090 -0.625 5.229 1.00 87.88 258 MET A O 1
ATOM 2000 N N . ALA A 1 259 ? 8.406 1.502 4.600 1.00 87.75 259 ALA A N 1
ATOM 2001 C CA . ALA A 1 259 ? 7.014 1.899 4.804 1.00 87.75 259 ALA A CA 1
ATOM 2002 C C . ALA A 1 259 ? 6.096 1.227 3.771 1.00 87.75 259 ALA A C 1
ATOM 2004 O O . ALA A 1 259 ? 5.067 0.675 4.149 1.00 87.75 259 ALA A O 1
ATOM 2005 N N . VAL A 1 260 ? 6.520 1.155 2.503 1.00 89.25 260 VAL A N 1
ATOM 2006 C CA . VAL A 1 260 ? 5.839 0.349 1.471 1.00 89.25 260 VAL A CA 1
ATOM 2007 C C . VAL A 1 260 ? 5.766 -1.122 1.886 1.00 89.25 260 VAL A C 1
ATOM 2009 O O . VAL A 1 260 ? 4.682 -1.705 1.900 1.00 89.25 260 VAL A O 1
ATOM 2012 N N . ASP A 1 261 ? 6.894 -1.707 2.296 1.00 88.44 261 ASP A N 1
ATOM 2013 C CA . ASP A 1 261 ? 6.956 -3.121 2.695 1.00 88.44 261 ASP A CA 1
ATOM 2014 C C . ASP A 1 261 ? 6.140 -3.461 3.946 1.00 88.44 261 ASP A C 1
ATOM 2016 O O . ASP A 1 261 ? 5.753 -4.612 4.132 1.00 88.44 261 ASP A O 1
ATOM 2020 N N . THR A 1 262 ? 5.830 -2.465 4.778 1.00 90.06 262 THR A N 1
ATOM 2021 C CA . THR A 1 262 ? 4.964 -2.636 5.951 1.00 90.06 262 THR A CA 1
ATOM 2022 C C . THR A 1 262 ? 3.509 -2.906 5.559 1.00 90.06 262 THR A C 1
ATOM 2024 O O . THR A 1 262 ? 2.772 -3.556 6.310 1.00 90.06 262 THR A O 1
ATOM 2027 N N . PHE A 1 263 ? 3.083 -2.424 4.390 1.00 89.31 263 PHE A N 1
ATOM 2028 C CA . PHE A 1 263 ? 1.736 -2.634 3.860 1.00 89.31 263 PHE A CA 1
ATOM 2029 C C . PHE A 1 263 ? 1.677 -3.725 2.786 1.00 89.31 263 PHE A C 1
ATOM 2031 O O . PHE A 1 263 ? 0.687 -4.451 2.735 1.00 89.31 263 PHE A O 1
ATOM 2038 N N . SER A 1 264 ? 2.717 -3.876 1.959 1.00 91.00 264 SER A N 1
ATOM 2039 C CA . SER A 1 264 ? 2.806 -4.933 0.944 1.00 91.00 264 SER A CA 1
ATOM 2040 C C . SER A 1 264 ? 4.243 -5.392 0.731 1.00 91.00 264 SER A C 1
ATOM 2042 O O . SER A 1 264 ? 5.096 -4.585 0.374 1.00 91.00 264 SER A O 1
ATOM 2044 N N . ILE A 1 265 ? 4.483 -6.702 0.801 1.00 86.12 265 ILE A N 1
ATOM 2045 C CA . ILE A 1 265 ? 5.775 -7.371 0.599 1.00 86.12 265 ILE A CA 1
ATOM 2046 C C . ILE A 1 265 ? 6.282 -7.099 -0.825 1.00 86.12 265 ILE A C 1
ATOM 2048 O O . ILE A 1 265 ? 5.946 -7.816 -1.773 1.00 86.12 265 ILE A O 1
ATOM 2052 N N . THR A 1 266 ? 7.086 -6.054 -1.004 1.00 83.06 266 THR A N 1
ATOM 2053 C CA . THR A 1 266 ? 7.438 -5.525 -2.326 1.00 83.06 266 THR A CA 1
ATOM 2054 C C . THR A 1 266 ? 8.941 -5.605 -2.552 1.00 83.06 266 THR A C 1
ATOM 2056 O O . THR A 1 266 ? 9.415 -6.425 -3.339 1.00 83.06 266 THR A O 1
ATOM 2059 N N . PHE A 1 267 ? 9.718 -4.819 -1.817 1.00 80.31 267 PHE A N 1
ATOM 2060 C CA . PHE A 1 267 ? 11.177 -4.782 -1.903 1.00 80.31 267 PHE A CA 1
ATOM 2061 C C . PHE A 1 267 ? 11.825 -5.970 -1.192 1.00 80.31 267 PHE A C 1
ATOM 2063 O O . PHE A 1 267 ? 12.851 -6.484 -1.642 1.00 80.31 267 PHE A O 1
ATOM 2070 N N . SER A 1 268 ? 11.164 -6.511 -0.171 1.00 80.69 268 SER A N 1
ATOM 2071 C CA . SER A 1 268 ? 11.553 -7.745 0.513 1.00 80.69 268 SER A CA 1
ATOM 2072 C C . SER A 1 268 ? 11.642 -8.949 -0.425 1.00 80.69 268 SER A C 1
ATOM 2074 O O . SER A 1 268 ? 12.329 -9.913 -0.097 1.00 80.69 268 SER A O 1
ATOM 2076 N N . MET A 1 269 ? 11.046 -8.874 -1.624 1.00 75.88 269 MET A N 1
ATOM 2077 C CA . MET A 1 269 ? 11.177 -9.877 -2.686 1.00 75.88 269 MET A CA 1
ATOM 2078 C C . MET A 1 269 ? 12.574 -9.940 -3.329 1.00 75.88 269 MET A C 1
ATOM 2080 O O . MET A 1 269 ? 12.831 -10.815 -4.168 1.00 75.88 269 MET A O 1
ATOM 2084 N N . ALA A 1 270 ? 13.469 -9.004 -3.004 1.00 76.38 270 ALA A N 1
ATOM 2085 C CA . ALA A 1 270 ? 14.834 -8.990 -3.514 1.00 76.38 270 ALA A CA 1
ATOM 2086 C C . ALA A 1 270 ? 15.703 -10.072 -2.853 1.00 76.38 270 ALA A C 1
ATOM 2088 O O . ALA A 1 270 ? 16.449 -10.765 -3.553 1.00 76.38 270 ALA A O 1
ATOM 2089 N N . HIS A 1 271 ? 15.558 -10.287 -1.541 1.00 81.94 271 HIS A N 1
ATOM 2090 C CA . HIS A 1 271 ? 16.374 -11.226 -0.770 1.00 81.94 271 HIS A CA 1
ATOM 2091 C C . HIS A 1 271 ? 15.512 -12.288 -0.078 1.00 81.94 271 HIS A C 1
ATOM 2093 O O . HIS A 1 271 ? 14.444 -12.003 0.453 1.00 81.94 271 HIS A O 1
ATOM 2099 N N . ASN A 1 272 ? 16.001 -13.530 -0.027 1.00 83.69 272 ASN A N 1
ATOM 2100 C CA . ASN A 1 272 ? 15.259 -14.639 0.584 1.00 83.69 272 ASN A CA 1
ATOM 2101 C C . ASN A 1 272 ? 14.999 -14.395 2.087 1.00 83.69 272 ASN A C 1
ATOM 2103 O O . ASN A 1 272 ? 13.899 -14.613 2.582 1.00 83.69 272 ASN A O 1
ATOM 2107 N N . ARG A 1 273 ? 15.993 -13.859 2.813 1.00 85.69 273 ARG A N 1
ATOM 2108 C CA . ARG A 1 273 ? 15.871 -13.564 4.253 1.00 85.69 273 ARG A CA 1
ATOM 2109 C C . ARG A 1 273 ? 14.821 -12.487 4.549 1.00 85.69 273 ARG A C 1
ATOM 2111 O O . ARG A 1 273 ? 13.989 -12.691 5.426 1.00 85.69 273 ARG A O 1
ATOM 2118 N N . THR A 1 274 ? 14.835 -11.374 3.810 1.00 86.62 274 THR A N 1
ATOM 2119 C CA . THR A 1 274 ? 13.849 -10.288 3.977 1.00 86.62 274 THR A CA 1
ATOM 2120 C C . THR A 1 274 ? 12.447 -10.747 3.614 1.00 86.62 274 THR A C 1
ATOM 2122 O O . THR A 1 274 ? 11.498 -10.394 4.303 1.00 86.62 274 THR A O 1
ATOM 2125 N N . PHE A 1 275 ? 12.317 -11.578 2.576 1.00 90.31 275 PHE A N 1
ATOM 2126 C CA . PHE A 1 275 ? 11.037 -12.148 2.174 1.00 90.31 275 PHE A CA 1
ATOM 2127 C C . PHE A 1 275 ? 10.401 -12.978 3.291 1.00 90.31 275 PHE A C 1
ATOM 2129 O O . PHE A 1 275 ? 9.252 -12.727 3.650 1.00 90.31 275 PHE A O 1
ATOM 2136 N N . TRP A 1 276 ? 11.140 -13.932 3.869 1.00 91.06 276 TRP A N 1
ATOM 2137 C CA . TRP A 1 276 ? 10.609 -14.765 4.951 1.00 91.06 276 TRP A CA 1
ATOM 2138 C C . TRP A 1 276 ? 10.273 -13.947 6.190 1.00 91.06 276 TRP A C 1
ATOM 2140 O O . TRP A 1 276 ? 9.195 -14.124 6.752 1.00 91.06 276 TRP A O 1
ATOM 2150 N N . LEU A 1 277 ? 11.153 -13.019 6.578 1.00 92.44 277 LEU A N 1
ATOM 2151 C CA . LEU A 1 277 ? 10.903 -12.142 7.718 1.00 92.44 277 LEU A CA 1
ATOM 2152 C C . LEU A 1 277 ? 9.622 -11.323 7.517 1.00 92.44 277 LEU A C 1
ATOM 2154 O O . LEU A 1 277 ? 8.744 -11.357 8.373 1.00 92.44 277 LEU A O 1
ATOM 2158 N N . SER A 1 278 ? 9.490 -10.643 6.376 1.00 92.00 278 SER A N 1
ATOM 2159 C CA . SER A 1 278 ? 8.318 -9.825 6.056 1.00 92.00 278 SER A CA 1
ATOM 2160 C C . SER A 1 278 ? 7.042 -10.668 5.975 1.00 92.00 278 SER A C 1
ATOM 2162 O O . SER A 1 278 ? 6.016 -10.291 6.534 1.00 92.00 278 SER A O 1
ATOM 2164 N N . THR A 1 279 ? 7.111 -11.861 5.374 1.00 93.44 279 THR A N 1
ATOM 2165 C CA . THR A 1 279 ? 5.973 -12.792 5.282 1.00 93.44 279 THR A CA 1
ATOM 2166 C C . THR A 1 279 ? 5.489 -13.228 6.663 1.00 93.44 279 THR A C 1
ATOM 2168 O O . THR A 1 279 ? 4.297 -13.138 6.957 1.00 93.44 279 THR A O 1
ATOM 2171 N N . VAL A 1 280 ? 6.407 -13.658 7.535 1.00 94.06 280 VAL A N 1
ATOM 2172 C CA . VAL A 1 280 ? 6.078 -14.083 8.904 1.00 94.06 280 VAL A CA 1
ATOM 2173 C C . VAL A 1 280 ? 5.538 -12.913 9.720 1.00 94.06 280 VAL A C 1
ATOM 2175 O O . VAL A 1 280 ? 4.535 -13.061 10.414 1.00 94.06 280 VAL A O 1
ATOM 2178 N N . LEU A 1 281 ? 6.159 -11.739 9.613 1.00 94.25 281 LEU A N 1
ATOM 2179 C CA . LEU A 1 281 ? 5.765 -10.552 10.365 1.00 94.25 281 LEU A CA 1
ATOM 2180 C C . LEU A 1 281 ? 4.393 -10.018 9.926 1.00 94.25 281 LEU A C 1
ATOM 2182 O O . LEU A 1 281 ? 3.603 -9.587 10.765 1.00 94.25 281 LEU A O 1
ATOM 2186 N N . THR A 1 282 ? 4.076 -10.082 8.630 1.00 94.50 282 THR A N 1
ATOM 2187 C CA . THR A 1 282 ? 2.750 -9.737 8.096 1.00 94.50 282 THR A CA 1
ATOM 2188 C C . THR A 1 282 ? 1.695 -10.733 8.561 1.00 94.50 282 THR A C 1
ATOM 2190 O O . THR A 1 282 ? 0.649 -10.313 9.054 1.00 94.50 282 THR A O 1
ATOM 2193 N N . LEU A 1 283 ? 1.976 -12.038 8.473 1.00 95.00 283 LEU A N 1
ATOM 2194 C CA . LEU A 1 283 ? 1.061 -13.088 8.924 1.00 95.00 283 LEU A CA 1
ATOM 2195 C C . LEU A 1 283 ? 0.760 -12.956 10.423 1.00 95.00 283 LEU A C 1
ATOM 2197 O O . LEU A 1 283 ? -0.403 -12.865 10.813 1.00 95.00 283 LEU A O 1
ATOM 2201 N N . LEU A 1 284 ? 1.802 -12.880 11.255 1.00 95.12 284 LEU A N 1
ATOM 2202 C CA . LEU A 1 284 ? 1.668 -12.736 12.704 1.00 95.12 284 LEU A CA 1
ATOM 2203 C C . LEU A 1 284 ? 0.960 -11.431 13.074 1.00 95.12 284 LEU A C 1
ATOM 2205 O O . LEU A 1 284 ? 0.083 -11.435 13.936 1.00 95.12 284 LEU A O 1
ATOM 2209 N N . GLY A 1 285 ? 1.305 -10.329 12.404 1.00 94.88 285 GLY A N 1
ATOM 2210 C CA . GLY A 1 285 ? 0.650 -9.042 12.601 1.00 94.88 285 GLY A CA 1
ATOM 2211 C C . GLY A 1 285 ? -0.846 -9.114 12.303 1.00 94.88 285 GLY A C 1
ATOM 2212 O O . GLY A 1 285 ? -1.645 -8.700 13.137 1.00 94.88 285 GLY A O 1
ATOM 2213 N N . ASN A 1 286 ? -1.240 -9.688 11.161 1.00 96.19 286 ASN A N 1
ATOM 2214 C CA . ASN A 1 286 ? -2.649 -9.807 10.775 1.00 96.19 286 ASN A CA 1
ATOM 2215 C C . ASN A 1 286 ? -3.437 -10.699 11.739 1.00 96.19 286 ASN A C 1
ATOM 2217 O O . ASN A 1 286 ? -4.513 -10.304 12.184 1.00 96.19 286 ASN A O 1
ATOM 2221 N N . ILE A 1 287 ? -2.886 -11.866 12.098 1.00 95.38 287 ILE A N 1
ATOM 2222 C CA . ILE A 1 287 ? -3.504 -12.791 13.059 1.00 95.38 287 ILE A CA 1
ATOM 2223 C C . ILE A 1 287 ? -3.675 -12.105 14.416 1.00 95.38 287 ILE A C 1
ATOM 2225 O O . ILE A 1 287 ? -4.753 -12.163 15.001 1.00 95.38 287 ILE A O 1
ATOM 2229 N N . THR A 1 288 ? -2.643 -11.417 14.904 1.00 94.19 288 THR A N 1
ATOM 2230 C CA . THR A 1 288 ? -2.697 -10.717 16.195 1.00 94.19 288 THR A CA 1
ATOM 2231 C C . THR A 1 288 ? -3.749 -9.611 16.174 1.00 94.19 288 THR A C 1
ATOM 2233 O O . THR A 1 288 ? -4.592 -9.553 17.065 1.00 94.19 288 THR A O 1
ATOM 2236 N N . MET A 1 289 ? -3.749 -8.773 15.134 1.00 94.38 289 MET A N 1
ATOM 2237 C CA . MET A 1 289 ? -4.700 -7.670 14.973 1.00 94.38 289 MET A CA 1
ATOM 2238 C C . MET A 1 289 ? -6.154 -8.156 14.937 1.00 94.38 289 MET A C 1
ATOM 2240 O O . MET A 1 289 ? -6.985 -7.645 15.687 1.00 94.38 289 MET A O 1
ATOM 2244 N N . VAL A 1 290 ? -6.464 -9.174 14.125 1.00 94.75 290 VAL A N 1
ATOM 2245 C CA . VAL A 1 290 ? -7.839 -9.690 14.031 1.00 94.75 290 VAL A CA 1
ATOM 2246 C C . VAL A 1 290 ? -8.261 -10.449 15.289 1.00 94.75 290 VAL A C 1
ATOM 2248 O O . VAL A 1 290 ? -9.412 -10.345 15.698 1.00 94.75 290 VAL A O 1
ATOM 2251 N N . THR A 1 291 ? -7.338 -11.156 15.949 1.00 92.94 291 THR A N 1
ATOM 2252 C CA . THR A 1 291 ? -7.635 -11.866 17.202 1.00 92.94 291 THR A CA 1
ATOM 2253 C C . THR A 1 291 ? -7.961 -10.877 18.315 1.00 92.94 291 THR A C 1
ATOM 2255 O O . THR A 1 291 ? -8.963 -11.052 18.996 1.00 92.94 291 THR A O 1
ATOM 2258 N N . VAL A 1 292 ? -7.165 -9.813 18.472 1.00 92.56 292 VAL A N 1
ATOM 2259 C CA . VAL A 1 292 ? -7.426 -8.764 19.473 1.00 92.56 292 VAL A CA 1
ATOM 2260 C C . VAL A 1 292 ? -8.736 -8.034 19.185 1.00 92.56 292 VAL A C 1
ATOM 2262 O O . VAL A 1 292 ? -9.503 -7.764 20.103 1.00 92.56 292 VAL A O 1
ATOM 2265 N N . TRP A 1 293 ? -9.026 -7.735 17.918 1.00 92.75 293 TRP A N 1
ATOM 2266 C CA . TRP A 1 293 ? -10.319 -7.161 17.550 1.00 92.75 293 TRP A CA 1
ATOM 2267 C C . TRP A 1 293 ? -11.482 -8.089 17.929 1.00 92.75 293 TRP A C 1
ATOM 2269 O O . TRP A 1 293 ? -12.436 -7.644 18.569 1.00 92.75 293 TRP A O 1
ATOM 2279 N N . TYR A 1 294 ? -11.377 -9.379 17.601 1.00 92.44 294 TYR A N 1
ATOM 2280 C CA . TYR A 1 294 ? -12.423 -10.353 17.889 1.00 92.44 294 TYR A CA 1
ATOM 2281 C C . TYR A 1 294 ? -12.635 -10.546 19.397 1.00 92.44 294 TYR A C 1
ATOM 2283 O O . TYR A 1 294 ? -13.767 -10.628 19.854 1.00 92.44 294 TYR A O 1
ATOM 2291 N N . THR A 1 295 ? -11.573 -10.567 20.205 1.00 90.88 295 THR A N 1
ATOM 2292 C CA . THR A 1 295 ? -11.715 -10.751 21.658 1.00 90.88 295 THR A CA 1
ATOM 2293 C C . THR A 1 295 ? -12.237 -9.517 22.386 1.00 90.88 295 THR A C 1
ATOM 2295 O O . THR A 1 295 ? -12.875 -9.665 23.426 1.00 90.88 295 THR A O 1
ATOM 2298 N N . LEU A 1 296 ? -11.947 -8.311 21.889 1.00 88.12 296 LEU A N 1
ATOM 2299 C CA . LEU A 1 296 ? -12.314 -7.065 22.567 1.00 88.12 296 LEU A CA 1
ATOM 2300 C C . LEU A 1 296 ? -13.639 -6.468 22.089 1.00 88.12 296 LEU A C 1
ATOM 2302 O O . LEU A 1 296 ? -14.271 -5.744 22.857 1.00 88.12 296 LEU A O 1
ATOM 2306 N N . LYS A 1 297 ? -14.034 -6.710 20.834 1.00 81.62 297 LYS A N 1
ATOM 2307 C CA . LYS A 1 297 ? -15.171 -6.018 20.212 1.00 81.62 297 LYS A CA 1
ATOM 2308 C C . LYS A 1 297 ? -16.182 -6.930 19.524 1.00 81.62 297 LYS A C 1
ATOM 2310 O O . LYS A 1 297 ? -17.351 -6.552 19.490 1.00 81.62 297 LYS A O 1
ATOM 2315 N N . ALA A 1 298 ? -15.778 -8.087 18.992 1.00 71.75 298 ALA A N 1
ATOM 2316 C CA . ALA A 1 298 ? -16.746 -8.980 18.356 1.00 71.75 298 ALA A CA 1
ATOM 2317 C C . ALA A 1 298 ? -17.734 -9.496 19.403 1.00 71.75 298 ALA A C 1
ATOM 2319 O O . ALA A 1 298 ? -17.354 -9.864 20.517 1.00 71.75 298 ALA A O 1
ATOM 2320 N N . GLY A 1 299 ? -19.017 -9.489 19.063 1.00 63.00 299 GLY A N 1
ATOM 2321 C CA . GLY A 1 299 ? -20.033 -9.774 20.064 1.00 63.00 299 GLY A CA 1
ATOM 2322 C C . GLY A 1 299 ? -21.410 -10.078 19.515 1.00 63.00 299 GLY A C 1
ATOM 2323 O O . GLY A 1 299 ? -22.060 -10.956 20.079 1.00 63.00 299 GLY A O 1
ATOM 2324 N N . GLN A 1 300 ? -21.861 -9.408 18.445 1.00 65.94 300 GLN A N 1
ATOM 2325 C CA . GLN A 1 300 ? -23.222 -9.596 17.910 1.00 65.94 300 GLN A CA 1
ATOM 2326 C C . GLN A 1 300 ? -23.409 -9.267 16.418 1.00 65.94 300 GLN A C 1
ATOM 2328 O O . GLN A 1 300 ? -24.520 -9.446 15.915 1.00 65.94 300 GLN A O 1
ATOM 2333 N N . ASP A 1 301 ? -22.382 -8.824 15.690 1.00 82.56 301 ASP A N 1
ATOM 2334 C CA . ASP A 1 301 ? -22.568 -8.437 14.292 1.00 82.56 301 ASP A CA 1
ATOM 2335 C C . ASP A 1 301 ? -22.457 -9.642 13.346 1.00 82.56 301 ASP A C 1
ATOM 2337 O O . ASP A 1 301 ? -21.622 -10.534 13.507 1.00 82.56 301 ASP A O 1
ATOM 2341 N N . TRP A 1 302 ? -23.285 -9.662 12.295 1.00 87.00 302 TRP A N 1
ATOM 2342 C CA . TRP A 1 302 ? -23.335 -10.768 11.324 1.00 87.00 302 TRP A CA 1
ATOM 2343 C C . TRP A 1 302 ? -22.001 -10.999 10.593 1.00 87.00 302 TRP A C 1
ATOM 2345 O O . TRP A 1 302 ? -21.748 -12.093 10.084 1.00 87.00 302 TRP A O 1
ATOM 2355 N N . TYR A 1 303 ? -21.158 -9.966 10.527 1.00 87.69 303 TYR A N 1
ATOM 2356 C CA . TYR A 1 303 ? -19.881 -9.984 9.825 1.00 87.69 303 TYR A CA 1
ATOM 2357 C C . TYR A 1 303 ? -18.700 -10.387 10.719 1.00 87.69 303 TYR A C 1
ATOM 2359 O O . TYR A 1 303 ? -17.614 -10.606 10.185 1.00 87.69 303 TYR A O 1
ATOM 2367 N N . ASP A 1 304 ? -18.895 -10.564 12.032 1.00 90.56 304 ASP A N 1
ATOM 2368 C CA . ASP A 1 304 ? -17.808 -10.811 12.989 1.00 90.56 304 ASP A CA 1
ATOM 2369 C C . ASP A 1 304 ? -16.994 -12.075 12.649 1.00 90.56 304 ASP A C 1
ATOM 2371 O O . ASP A 1 304 ? -15.776 -12.036 12.440 1.00 90.56 304 ASP A O 1
ATOM 2375 N N . VAL A 1 305 ? -17.685 -13.214 12.533 1.00 92.06 305 VAL A N 1
ATOM 2376 C CA . VAL A 1 305 ? -17.066 -14.513 12.221 1.00 92.06 305 VAL A CA 1
ATOM 2377 C C . VAL A 1 305 ? -16.561 -14.579 10.772 1.00 92.06 305 VAL A C 1
ATOM 2379 O O . VAL A 1 305 ? -15.415 -14.997 10.575 1.00 92.06 305 VAL A O 1
ATOM 2382 N N . PRO A 1 306 ? -17.331 -14.155 9.744 1.00 94.06 306 PRO A N 1
ATOM 2383 C CA . PRO A 1 306 ? -16.827 -14.105 8.372 1.00 94.06 306 PRO A CA 1
ATOM 2384 C C . PRO A 1 306 ? -15.569 -13.248 8.210 1.00 94.06 306 PRO A C 1
ATOM 2386 O O . PRO A 1 306 ? -14.653 -13.653 7.496 1.00 94.06 306 PRO A O 1
ATOM 2389 N N . ALA A 1 307 ? -15.490 -12.096 8.884 1.00 93.12 307 ALA A N 1
ATOM 2390 C CA . ALA A 1 307 ? -14.321 -11.225 8.833 1.00 93.12 307 ALA A CA 1
ATOM 2391 C C . ALA A 1 307 ? -13.094 -11.882 9.482 1.00 93.12 307 ALA A C 1
ATOM 2393 O O . ALA A 1 307 ? -12.018 -11.885 8.881 1.00 93.12 307 ALA A O 1
ATOM 2394 N N . LEU A 1 308 ? -13.259 -12.512 10.653 1.00 94.81 308 LEU A N 1
ATOM 2395 C CA . LEU A 1 308 ? -12.193 -13.274 11.309 1.00 94.81 308 LEU A CA 1
ATOM 2396 C C . LEU A 1 308 ? -11.654 -14.380 10.393 1.00 94.81 308 LEU A C 1
ATOM 2398 O O . LEU A 1 308 ? -10.454 -14.437 10.116 1.00 94.81 308 LEU A O 1
ATOM 2402 N N . VAL A 1 309 ? -12.541 -15.243 9.889 1.00 95.44 309 VAL A N 1
ATOM 2403 C CA . VAL A 1 309 ? -12.162 -16.362 9.015 1.00 95.44 309 VAL A CA 1
ATOM 2404 C C . VAL A 1 309 ? -11.527 -15.848 7.724 1.00 95.44 309 VAL A C 1
ATOM 2406 O O . VAL A 1 309 ? -10.492 -16.364 7.305 1.00 95.44 309 VAL A O 1
ATOM 2409 N N . GLY A 1 310 ? -12.098 -14.802 7.124 1.00 96.19 310 GLY A N 1
ATOM 2410 C CA . GLY A 1 310 ? -11.587 -14.180 5.907 1.00 96.19 310 GLY A CA 1
ATOM 2411 C C . GLY A 1 310 ? -10.166 -13.645 6.069 1.00 96.19 310 GLY A C 1
ATOM 2412 O O . GLY A 1 310 ? -9.316 -13.911 5.219 1.00 96.19 310 GLY A O 1
ATOM 2413 N N . VAL A 1 311 ? -9.868 -12.961 7.179 1.00 97.19 311 VAL A N 1
ATOM 2414 C CA . VAL A 1 311 ? -8.517 -12.444 7.450 1.00 97.19 311 VAL A CA 1
ATOM 2415 C C . VAL A 1 311 ? -7.523 -13.576 7.716 1.00 97.19 311 VAL A C 1
ATOM 2417 O O . VAL A 1 311 ? -6.405 -13.532 7.199 1.00 97.19 311 VAL A O 1
ATOM 2420 N N . LEU A 1 312 ? -7.908 -14.605 8.478 1.00 96.69 312 LEU A N 1
ATOM 2421 C CA . LEU A 1 312 ? -7.033 -15.745 8.776 1.00 96.69 312 LEU A CA 1
ATOM 2422 C C . LEU A 1 312 ? -6.707 -16.553 7.514 1.00 96.69 312 LEU A C 1
ATOM 2424 O O . LEU A 1 312 ? -5.536 -16.723 7.170 1.00 96.69 312 LEU A O 1
ATOM 2428 N N . VAL A 1 313 ? -7.737 -17.004 6.793 1.00 97.38 313 VAL A N 1
ATOM 2429 C CA . VAL A 1 313 ? -7.582 -17.785 5.557 1.00 97.38 313 VAL A CA 1
ATOM 2430 C C . VAL A 1 313 ? -6.863 -16.955 4.503 1.00 97.38 313 VAL A C 1
ATOM 2432 O O . VAL A 1 313 ? -5.890 -17.418 3.912 1.00 97.38 313 VAL A O 1
ATOM 2435 N N . GLY A 1 314 ? -7.283 -15.706 4.305 1.00 97.12 314 GLY A N 1
ATOM 2436 C CA . GLY A 1 314 ? -6.669 -14.809 3.338 1.00 97.12 314 GLY A CA 1
ATOM 2437 C C . GLY A 1 314 ? -5.193 -14.524 3.636 1.00 97.12 314 GLY A C 1
ATOM 2438 O O . GLY A 1 314 ? -4.394 -14.452 2.703 1.00 97.12 314 GLY A O 1
ATOM 2439 N N . SER A 1 315 ? -4.793 -14.441 4.912 1.00 96.69 315 SER A N 1
ATOM 2440 C CA . SER A 1 315 ? -3.383 -14.241 5.281 1.00 96.69 315 SER A CA 1
ATOM 2441 C C . SER A 1 315 ? -2.530 -15.461 4.925 1.00 96.69 315 SER A C 1
ATOM 2443 O O . SER A 1 315 ? -1.433 -15.307 4.387 1.00 96.69 315 SER A O 1
ATOM 2445 N N . VAL A 1 316 ? -3.042 -16.674 5.162 1.00 97.00 316 VAL A N 1
ATOM 2446 C CA . VAL A 1 316 ? -2.357 -17.926 4.796 1.00 97.00 316 VAL A CA 1
ATOM 2447 C C . VAL A 1 3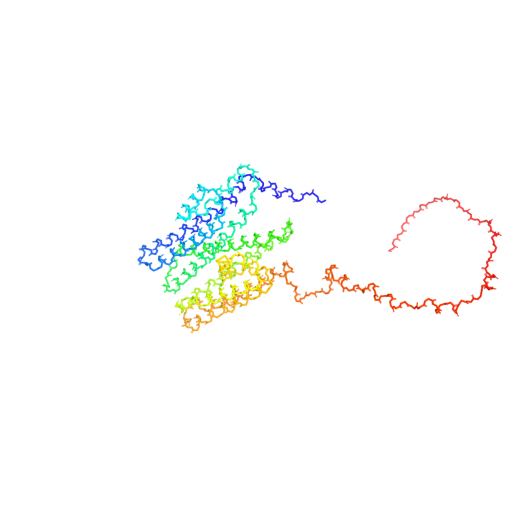16 ? -2.284 -18.089 3.277 1.00 97.00 316 VAL A C 1
ATOM 2449 O O . VAL A 1 316 ? -1.222 -18.405 2.742 1.00 97.00 316 VAL A O 1
ATOM 2452 N N . VAL A 1 317 ? -3.386 -17.821 2.567 1.00 97.12 317 VAL A N 1
ATOM 2453 C CA . VAL A 1 317 ? -3.435 -17.865 1.097 1.00 97.12 317 VAL A CA 1
ATOM 2454 C C . VAL A 1 317 ? -2.450 -16.864 0.496 1.00 97.12 317 VAL A C 1
ATOM 2456 O O . VAL A 1 317 ? -1.696 -17.228 -0.403 1.00 97.12 317 VAL A O 1
ATOM 2459 N N . SER A 1 318 ? -2.394 -15.634 1.016 1.00 96.12 318 SER A N 1
ATOM 2460 C CA . SER A 1 318 ? -1.420 -14.626 0.583 1.00 96.12 318 SER A CA 1
ATOM 2461 C C . SER A 1 318 ? 0.022 -15.114 0.761 1.00 96.12 318 SER A C 1
ATOM 2463 O O . SER A 1 318 ? 0.803 -15.079 -0.190 1.00 96.12 318 SER A O 1
ATOM 2465 N N . ALA A 1 319 ? 0.374 -15.647 1.936 1.00 95.44 319 ALA A N 1
ATOM 2466 C CA . ALA A 1 319 ? 1.711 -16.193 2.175 1.00 95.44 319 ALA A CA 1
ATOM 2467 C C . ALA A 1 319 ? 2.050 -17.344 1.206 1.00 95.44 319 ALA A C 1
ATOM 2469 O O . ALA A 1 319 ? 3.155 -17.395 0.660 1.00 95.44 319 ALA A O 1
ATOM 2470 N N . GLY A 1 320 ? 1.085 -18.231 0.935 1.00 95.06 320 GLY A N 1
ATOM 2471 C CA . GLY A 1 320 ? 1.227 -19.323 -0.030 1.00 95.06 320 GLY A CA 1
ATOM 2472 C C . GLY A 1 320 ? 1.449 -18.835 -1.464 1.00 95.06 320 GLY A C 1
ATOM 2473 O O . GLY A 1 320 ? 2.355 -19.317 -2.143 1.00 95.06 320 GLY A O 1
ATOM 2474 N N . LEU A 1 321 ? 0.681 -17.841 -1.920 1.00 94.00 321 LEU A N 1
ATOM 2475 C CA . LEU A 1 321 ? 0.849 -17.236 -3.246 1.00 94.00 321 LEU A CA 1
ATOM 2476 C C . LEU A 1 321 ? 2.217 -16.552 -3.394 1.00 94.00 321 LEU A C 1
ATOM 2478 O O . LEU A 1 321 ? 2.883 -16.728 -4.418 1.00 94.00 321 LEU A O 1
ATOM 2482 N N . GLY A 1 322 ? 2.675 -15.845 -2.357 1.00 91.50 322 GLY A N 1
ATOM 2483 C CA . GLY A 1 322 ? 4.019 -15.267 -2.312 1.00 91.50 322 GLY A CA 1
ATOM 2484 C C . GLY A 1 322 ? 5.122 -16.322 -2.404 1.00 91.50 322 GLY A C 1
ATOM 2485 O O . GLY A 1 322 ? 6.073 -16.165 -3.173 1.00 91.50 322 GLY A O 1
ATOM 2486 N N . PHE A 1 323 ? 4.971 -17.435 -1.680 1.00 91.50 323 PHE A N 1
ATOM 2487 C CA . PHE A 1 323 ? 5.897 -18.566 -1.746 1.00 91.50 323 PHE A CA 1
ATOM 2488 C C . PHE A 1 323 ? 5.939 -19.201 -3.142 1.00 91.50 323 PHE A C 1
ATOM 2490 O O . PHE A 1 323 ? 7.024 -19.388 -3.694 1.00 91.50 323 PHE A O 1
ATOM 2497 N N . ILE A 1 324 ? 4.778 -19.468 -3.753 1.00 90.00 324 ILE A N 1
ATOM 2498 C CA . ILE A 1 324 ? 4.687 -20.001 -5.122 1.00 90.00 324 ILE A CA 1
ATOM 2499 C C . ILE A 1 324 ? 5.428 -19.080 -6.096 1.00 90.00 324 ILE A C 1
ATOM 2501 O O . ILE A 1 324 ? 6.224 -19.550 -6.906 1.00 90.00 324 ILE A O 1
ATOM 2505 N N . LEU A 1 325 ? 5.230 -17.763 -5.995 1.00 87.06 325 LEU A N 1
ATOM 2506 C CA . LEU A 1 325 ? 5.929 -16.799 -6.847 1.00 87.06 325 LEU A CA 1
ATOM 2507 C C . LEU A 1 325 ? 7.444 -16.786 -6.616 1.00 87.06 325 LEU A C 1
ATOM 2509 O O . LEU A 1 325 ? 8.194 -16.616 -7.576 1.00 87.06 325 LEU A O 1
ATOM 2513 N N . MET A 1 326 ? 7.922 -17.004 -5.389 1.00 85.31 326 MET A N 1
ATOM 2514 C CA . MET A 1 326 ? 9.357 -17.153 -5.120 1.00 85.31 326 MET A CA 1
ATOM 2515 C C . MET A 1 326 ? 9.956 -18.435 -5.711 1.00 85.31 326 MET A C 1
ATOM 2517 O O . MET A 1 326 ? 11.079 -18.397 -6.225 1.00 85.31 326 MET A O 1
ATOM 2521 N N . VAL A 1 327 ? 9.208 -19.541 -5.691 1.00 85.31 327 VAL A N 1
ATOM 2522 C CA . VAL A 1 327 ? 9.604 -20.806 -6.333 1.00 85.31 327 VAL A CA 1
ATOM 2523 C C . VAL A 1 327 ? 9.637 -20.651 -7.852 1.00 85.31 327 VAL A C 1
ATOM 2525 O O . VAL A 1 327 ? 10.641 -20.978 -8.479 1.00 85.31 327 VAL A O 1
ATOM 2528 N N . LEU A 1 328 ? 8.598 -20.059 -8.453 1.00 81.50 328 LEU A N 1
ATOM 2529 C CA . LEU A 1 328 ? 8.540 -19.794 -9.898 1.00 81.50 328 LEU A CA 1
ATOM 2530 C C . LEU A 1 328 ? 9.651 -18.852 -10.388 1.00 81.50 328 LEU A C 1
ATOM 2532 O O . LEU A 1 328 ? 9.956 -18.824 -11.578 1.00 81.50 328 LEU A O 1
ATOM 2536 N N . ARG A 1 329 ? 10.249 -18.069 -9.484 1.00 76.69 329 ARG A N 1
ATOM 2537 C CA . ARG A 1 329 ? 11.407 -17.208 -9.762 1.00 76.69 329 ARG A CA 1
ATOM 2538 C C . ARG A 1 329 ? 12.757 -17.909 -9.596 1.00 76.69 329 ARG A C 1
ATOM 2540 O O . ARG A 1 329 ? 13.776 -17.268 -9.826 1.00 76.69 329 ARG A O 1
ATOM 2547 N N . GLY A 1 330 ? 12.791 -19.161 -9.140 1.00 74.62 330 GLY A N 1
ATOM 2548 C CA . GLY A 1 330 ? 14.032 -19.889 -8.861 1.00 74.62 330 GLY A CA 1
ATOM 2549 C C . GLY A 1 330 ? 14.817 -19.366 -7.649 1.00 74.62 330 GLY A C 1
ATOM 2550 O O . GLY A 1 330 ? 15.949 -19.783 -7.426 1.00 74.62 330 GLY A O 1
ATOM 2551 N N . LYS A 1 331 ? 14.240 -18.460 -6.843 1.00 74.44 331 LYS A N 1
ATOM 2552 C CA . LYS A 1 331 ? 14.872 -17.921 -5.620 1.00 74.44 331 LYS A CA 1
ATOM 2553 C C . LYS A 1 331 ? 14.809 -18.907 -4.452 1.00 74.44 331 LYS A C 1
ATOM 2555 O O . LYS A 1 331 ? 15.613 -18.808 -3.527 1.00 74.44 331 LYS A O 1
ATOM 2560 N N . ILE A 1 332 ? 13.846 -19.828 -4.485 1.00 77.19 332 ILE A N 1
ATOM 2561 C CA . ILE A 1 332 ? 13.647 -20.880 -3.489 1.00 77.19 332 ILE A CA 1
ATOM 2562 C C . ILE A 1 332 ? 13.523 -22.209 -4.236 1.00 77.19 332 ILE A C 1
ATOM 2564 O O . ILE A 1 332 ? 12.698 -22.330 -5.142 1.00 77.19 332 ILE A O 1
ATOM 2568 N N . ARG A 1 333 ? 14.335 -23.205 -3.862 1.00 67.38 333 ARG A N 1
ATOM 2569 C CA . ARG A 1 333 ? 14.191 -24.572 -4.382 1.00 67.38 333 ARG A CA 1
ATOM 2570 C C . ARG A 1 333 ? 12.939 -25.204 -3.755 1.00 67.38 333 ARG A C 1
ATOM 2572 O O . ARG A 1 333 ? 12.773 -25.088 -2.538 1.00 67.38 333 ARG A O 1
ATOM 2579 N N . PRO A 1 334 ? 12.052 -25.844 -4.535 1.00 59.22 334 PRO A N 1
ATOM 2580 C CA . PRO A 1 334 ? 10.883 -26.502 -3.971 1.00 59.22 334 PRO A CA 1
ATOM 2581 C C . PRO A 1 334 ? 11.319 -27.643 -3.034 1.00 59.22 334 PRO A C 1
ATOM 2583 O O . PRO A 1 334 ? 12.310 -28.318 -3.322 1.00 59.22 334 PRO A O 1
ATOM 2586 N N . PRO A 1 335 ? 10.579 -27.897 -1.937 1.00 55.72 335 PRO A N 1
ATOM 2587 C CA . PRO A 1 335 ? 10.892 -28.983 -1.003 1.00 55.72 335 PRO A CA 1
ATOM 2588 C C . PRO A 1 335 ? 10.825 -30.369 -1.666 1.00 55.72 335 PRO A C 1
ATOM 2590 O O . PRO A 1 335 ? 11.466 -31.305 -1.201 1.00 55.72 335 PRO A O 1
ATOM 2593 N N . PHE A 1 336 ? 10.105 -30.487 -2.785 1.00 52.59 336 PHE A N 1
ATOM 2594 C CA . PHE A 1 336 ? 10.042 -31.683 -3.619 1.00 52.59 336 PHE A CA 1
ATOM 2595 C C . PHE A 1 336 ? 10.867 -31.471 -4.888 1.00 52.59 336 PHE A C 1
ATOM 2597 O O . PHE A 1 336 ? 10.333 -31.189 -5.959 1.00 52.59 336 PHE A O 1
ATOM 2604 N N . THR A 1 337 ? 12.187 -31.567 -4.775 1.00 44.94 337 THR A N 1
ATOM 2605 C CA . THR A 1 337 ? 13.036 -31.749 -5.955 1.00 44.94 337 THR A CA 1
ATOM 2606 C C . THR A 1 337 ? 13.040 -33.235 -6.300 1.00 44.94 337 THR A C 1
ATOM 2608 O O . THR A 1 337 ? 13.572 -34.059 -5.560 1.00 44.94 337 THR A O 1
ATOM 2611 N N . CYS A 1 338 ? 12.410 -33.595 -7.420 1.00 46.22 338 CYS A N 1
ATOM 2612 C CA . CYS A 1 338 ? 12.655 -34.884 -8.056 1.00 46.22 338 CYS A CA 1
ATOM 2613 C C . CYS A 1 338 ? 14.128 -34.893 -8.495 1.00 46.22 338 CYS A C 1
ATOM 2615 O O . CYS A 1 338 ? 14.591 -33.914 -9.080 1.00 46.22 338 CYS A O 1
ATOM 2617 N N . CYS A 1 339 ? 14.874 -35.956 -8.191 1.00 46.97 339 CYS A N 1
ATOM 2618 C CA . CYS A 1 339 ? 16.338 -36.031 -8.304 1.00 46.97 339 CYS A CA 1
ATOM 2619 C C . CYS A 1 339 ? 16.931 -35.869 -9.725 1.00 46.97 339 CYS A C 1
ATOM 2621 O O . CYS A 1 339 ? 18.114 -36.142 -9.908 1.00 46.97 339 CYS A O 1
ATOM 2623 N N . CYS A 1 340 ? 16.149 -35.461 -10.726 1.00 43.34 340 CYS A N 1
ATOM 2624 C CA . CYS A 1 340 ? 16.548 -35.477 -12.133 1.00 43.34 340 CYS A CA 1
ATOM 2625 C C . CYS A 1 340 ? 16.966 -34.119 -12.713 1.00 43.34 340 CYS A C 1
ATOM 2627 O O . CYS A 1 340 ? 17.414 -34.102 -13.851 1.00 43.34 340 CYS A O 1
ATOM 2629 N N . ASP A 1 341 ? 16.867 -33.009 -11.975 1.00 40.50 341 ASP A N 1
ATOM 2630 C CA . ASP A 1 341 ? 17.221 -31.686 -12.513 1.00 40.50 341 ASP A CA 1
ATOM 2631 C C . ASP A 1 341 ? 18.351 -31.053 -11.692 1.00 40.50 341 ASP A C 1
ATOM 2633 O O . ASP A 1 341 ? 18.145 -30.238 -10.790 1.00 40.50 341 ASP A O 1
ATOM 2637 N N . LYS A 1 342 ? 19.577 -31.508 -11.962 1.00 36.78 342 LYS A N 1
ATOM 2638 C CA . LYS A 1 342 ? 20.792 -30.822 -11.519 1.00 36.78 342 LYS A CA 1
ATOM 2639 C C . LYS A 1 342 ? 21.222 -29.866 -12.621 1.00 36.78 342 LYS A C 1
ATOM 2641 O O . LYS A 1 342 ? 21.389 -30.281 -13.765 1.00 36.78 342 LYS A O 1
ATOM 2646 N N . SER A 1 343 ? 21.408 -28.596 -12.273 1.00 41.06 343 SER A N 1
ATOM 2647 C CA . SER A 1 343 ? 22.040 -27.625 -13.163 1.00 41.06 343 SER A CA 1
ATOM 2648 C C . SER A 1 343 ? 23.485 -28.053 -13.487 1.00 41.06 343 SER A C 1
ATOM 2650 O O . SER A 1 343 ? 24.115 -28.728 -12.667 1.00 41.06 343 SER A O 1
ATOM 2652 N N . PRO A 1 344 ? 24.046 -27.638 -14.641 1.00 40.56 344 PRO A N 1
ATOM 2653 C CA . PRO A 1 344 ? 25.410 -28.000 -15.051 1.00 40.56 344 PRO A CA 1
ATOM 2654 C C . PRO A 1 344 ? 26.503 -27.639 -14.027 1.00 40.56 344 PRO A C 1
ATOM 2656 O O . PRO A 1 344 ? 27.540 -28.291 -13.985 1.00 40.56 344 PRO A O 1
ATOM 2659 N N . GLU A 1 345 ? 26.260 -26.654 -13.153 1.00 42.44 345 GLU A N 1
ATOM 2660 C CA . GLU A 1 345 ? 27.199 -26.229 -12.097 1.00 42.44 345 GLU A CA 1
ATOM 2661 C C . GLU A 1 345 ? 27.459 -27.299 -11.014 1.00 42.44 345 GLU A C 1
ATOM 2663 O O . GLU A 1 345 ? 28.462 -27.232 -10.305 1.00 42.44 345 GLU A O 1
ATOM 2668 N N . GLU A 1 346 ? 26.593 -28.310 -10.870 1.00 42.28 346 GLU A N 1
ATOM 2669 C CA . GLU A 1 346 ? 26.762 -29.372 -9.860 1.00 42.28 346 GLU A CA 1
ATOM 2670 C C . GLU A 1 346 ? 27.503 -30.620 -10.390 1.00 42.28 346 GLU A C 1
ATOM 2672 O O . GLU A 1 346 ? 27.816 -31.524 -9.611 1.00 42.28 346 GLU A O 1
ATOM 2677 N N . GLN A 1 347 ? 27.790 -30.694 -11.698 1.00 39.62 347 GLN A N 1
ATOM 2678 C CA . GLN A 1 347 ? 28.662 -31.734 -12.271 1.00 39.62 347 GLN A CA 1
ATOM 2679 C C . GLN A 1 347 ? 30.145 -31.365 -12.174 1.00 39.62 347 GLN A C 1
ATOM 2681 O O . GLN A 1 347 ? 30.970 -32.259 -12.006 1.00 39.62 347 GLN A O 1
ATOM 2686 N N . ASP A 1 348 ? 30.469 -30.072 -12.190 1.00 39.75 348 ASP A N 1
ATOM 2687 C CA . ASP A 1 348 ? 31.854 -29.590 -12.118 1.00 39.75 348 ASP A CA 1
ATOM 2688 C C . ASP A 1 348 ? 32.425 -29.665 -10.690 1.00 39.75 348 ASP A C 1
ATOM 2690 O O . ASP A 1 348 ? 33.602 -29.913 -10.474 1.00 39.75 348 ASP A O 1
ATOM 2694 N N . SER A 1 349 ? 31.560 -29.570 -9.675 1.00 43.97 349 SER A N 1
ATOM 2695 C CA . SER A 1 349 ? 31.942 -29.670 -8.255 1.00 43.97 349 SER A CA 1
ATOM 2696 C C . SER A 1 349 ? 32.008 -31.108 -7.714 1.00 43.97 349 SER A C 1
ATOM 2698 O O . SER A 1 349 ? 32.296 -31.315 -6.535 1.00 43.97 349 SER A O 1
ATOM 2700 N N . ARG A 1 350 ? 31.720 -32.113 -8.554 1.00 43.97 350 ARG A N 1
ATOM 2701 C CA . ARG A 1 350 ? 31.883 -33.548 -8.244 1.00 43.97 350 ARG A CA 1
ATOM 2702 C C . ARG A 1 350 ? 32.885 -34.257 -9.148 1.00 43.97 350 ARG A C 1
ATOM 2704 O O . ARG A 1 350 ? 33.071 -35.464 -8.980 1.00 43.97 350 ARG A O 1
ATOM 2711 N N . ALA A 1 351 ? 33.509 -33.549 -10.086 1.00 43.62 351 ALA A N 1
ATOM 2712 C CA . ALA A 1 351 ? 34.701 -34.067 -10.731 1.00 43.62 351 ALA A CA 1
ATOM 2713 C C . ALA A 1 351 ? 35.796 -34.187 -9.650 1.00 43.62 351 ALA A C 1
ATOM 2715 O O . ALA A 1 351 ? 35.991 -33.233 -8.896 1.00 43.62 351 ALA A O 1
ATOM 2716 N N . PRO A 1 352 ? 36.454 -35.349 -9.498 1.00 39.94 352 PRO A N 1
ATOM 2717 C CA . PRO A 1 352 ? 37.632 -35.440 -8.646 1.00 39.94 352 PRO A CA 1
ATOM 2718 C C . PRO A 1 352 ? 38.692 -34.460 -9.160 1.00 39.94 352 PRO A C 1
ATOM 2720 O O . PRO A 1 352 ? 38.859 -34.338 -10.376 1.00 39.94 352 PRO A O 1
ATOM 2723 N N . ASP A 1 353 ? 39.395 -33.786 -8.249 1.00 40.97 353 ASP A N 1
ATOM 2724 C CA . ASP A 1 353 ? 40.535 -32.934 -8.596 1.00 40.97 353 ASP A CA 1
ATOM 2725 C C . ASP A 1 353 ? 41.546 -33.737 -9.442 1.00 40.97 353 ASP A C 1
ATOM 2727 O O . ASP A 1 353 ? 41.908 -34.854 -9.048 1.00 40.97 353 ASP A O 1
ATOM 2731 N N . PRO A 1 354 ? 42.042 -33.207 -10.579 1.00 47.16 354 PRO A N 1
ATOM 2732 C CA . PRO A 1 354 ? 43.045 -33.891 -11.399 1.00 47.16 354 PRO A CA 1
ATOM 2733 C C . PRO A 1 354 ? 44.331 -34.225 -10.626 1.00 47.16 354 PRO A C 1
ATOM 2735 O O . PRO A 1 354 ? 45.030 -35.171 -10.977 1.00 47.16 354 PRO A O 1
ATOM 2738 N N . GLU A 1 355 ? 44.626 -33.484 -9.553 1.00 46.25 355 GLU A N 1
ATOM 2739 C CA . GLU A 1 355 ? 45.809 -33.692 -8.707 1.00 46.25 355 GLU A CA 1
ATOM 2740 C C . GLU A 1 355 ? 45.691 -34.905 -7.761 1.00 46.25 355 GLU A C 1
ATOM 2742 O O . GLU A 1 355 ? 46.707 -35.415 -7.292 1.00 46.25 355 GLU A O 1
ATOM 2747 N N . GLU A 1 356 ? 44.488 -35.442 -7.513 1.00 44.00 356 GLU A N 1
ATOM 2748 C CA . GLU A 1 356 ? 44.308 -36.628 -6.654 1.00 44.00 356 GLU A CA 1
ATOM 2749 C C . GLU A 1 356 ? 44.346 -37.961 -7.432 1.00 44.00 356 GLU A C 1
ATOM 2751 O O . GLU A 1 356 ? 44.420 -39.032 -6.828 1.00 44.00 356 GLU A O 1
ATOM 2756 N N . GLN A 1 357 ? 44.338 -37.925 -8.772 1.00 40.69 357 GLN A N 1
ATOM 2757 C CA . GLN A 1 357 ? 44.508 -39.123 -9.610 1.00 40.69 357 GLN A CA 1
ATOM 2758 C C . GLN A 1 357 ? 45.975 -39.483 -9.877 1.00 40.69 357 GLN A C 1
ATOM 2760 O O . GLN A 1 357 ? 46.263 -40.656 -10.114 1.00 40.69 357 GLN A O 1
ATOM 2765 N N . ASP A 1 358 ? 46.902 -38.530 -9.766 1.00 41.56 358 ASP A N 1
ATOM 2766 C CA . ASP A 1 358 ? 48.329 -38.766 -10.038 1.00 41.56 358 ASP A CA 1
ATOM 2767 C C . ASP A 1 358 ? 49.064 -39.435 -8.858 1.00 41.56 358 ASP A C 1
ATOM 2769 O O . ASP A 1 358 ? 50.113 -40.048 -9.012 1.00 41.56 358 ASP A O 1
ATOM 2773 N N . SER A 1 359 ? 48.471 -39.415 -7.660 1.00 44.97 359 SER A N 1
ATOM 2774 C CA . SER A 1 359 ? 49.021 -40.080 -6.465 1.00 44.97 359 SER A CA 1
ATOM 2775 C C . SER A 1 359 ? 48.596 -41.549 -6.312 1.00 44.97 359 SER A C 1
ATOM 2777 O O . SER A 1 359 ? 48.976 -42.212 -5.345 1.00 44.97 359 SER A O 1
ATOM 2779 N N . ARG A 1 360 ? 47.809 -42.079 -7.262 1.00 46.34 360 ARG A N 1
ATOM 2780 C CA . ARG A 1 360 ? 47.371 -43.488 -7.303 1.00 46.34 360 ARG A CA 1
ATOM 2781 C C . ARG A 1 360 ? 47.862 -44.264 -8.524 1.00 46.34 360 ARG A C 1
ATOM 2783 O O . ARG A 1 360 ? 47.489 -45.430 -8.672 1.00 46.34 360 ARG A O 1
ATOM 2790 N N . ALA A 1 361 ? 48.686 -43.654 -9.373 1.00 44.47 361 ALA A N 1
ATOM 2791 C CA . ALA A 1 361 ? 49.408 -44.384 -10.403 1.00 44.47 361 ALA A CA 1
ATOM 2792 C C . ALA A 1 361 ? 50.476 -45.280 -9.734 1.00 44.47 361 ALA A C 1
ATOM 2794 O O . ALA A 1 361 ? 51.209 -44.796 -8.872 1.00 44.47 361 ALA A O 1
ATOM 2795 N N . PRO A 1 362 ? 50.553 -46.583 -10.060 1.00 44.75 362 PRO A N 1
ATOM 2796 C CA . PRO A 1 362 ? 51.652 -47.421 -9.598 1.00 44.75 362 PRO A CA 1
ATOM 2797 C C . PRO A 1 362 ? 52.971 -46.971 -10.240 1.00 44.75 362 PRO A C 1
ATOM 2799 O O . PRO A 1 362 ? 52.991 -46.583 -11.409 1.00 44.75 362 PRO A O 1
ATOM 2802 N N . ASP A 1 363 ? 54.053 -47.033 -9.460 1.00 42.19 363 ASP A N 1
ATOM 2803 C CA . ASP A 1 363 ? 55.408 -46.635 -9.854 1.00 42.19 363 ASP A CA 1
ATOM 2804 C C . ASP A 1 363 ? 55.858 -47.374 -11.139 1.00 42.19 363 ASP A C 1
ATOM 2806 O O . ASP A 1 363 ? 55.707 -48.601 -11.215 1.00 42.19 363 ASP A O 1
ATOM 2810 N N . PRO A 1 364 ? 56.435 -46.692 -12.150 1.00 46.88 364 PRO A N 1
ATOM 2811 C CA . PRO A 1 364 ? 56.834 -47.322 -13.414 1.00 46.88 364 PRO A CA 1
ATOM 2812 C C . PRO A 1 364 ? 57.939 -48.382 -13.274 1.00 46.88 364 PRO A C 1
ATOM 2814 O O . PRO A 1 364 ? 58.125 -49.188 -14.183 1.00 46.88 364 PRO A O 1
ATOM 2817 N N . GLU A 1 365 ? 58.668 -48.410 -12.154 1.00 46.66 365 GLU A N 1
ATOM 2818 C CA . GLU A 1 365 ? 59.780 -49.348 -11.934 1.00 46.66 365 GLU A CA 1
ATOM 2819 C C . GLU A 1 365 ? 59.344 -50.755 -11.478 1.00 46.66 365 GLU A C 1
ATOM 2821 O O . GLU A 1 365 ? 60.162 -51.673 -11.482 1.00 46.66 365 GLU A O 1
ATOM 2826 N N . GLU A 1 366 ? 58.063 -50.990 -11.161 1.00 45.88 366 GLU A N 1
ATOM 2827 C CA . GLU A 1 366 ? 57.576 -52.330 -10.773 1.00 45.88 366 GLU A CA 1
ATOM 2828 C C . GLU A 1 366 ? 56.939 -53.134 -11.928 1.00 45.88 366 GLU A C 1
ATOM 2830 O O . GLU A 1 366 ? 56.633 -54.317 -11.763 1.00 45.88 366 GLU A O 1
ATOM 2835 N N . GLN A 1 367 ? 56.782 -52.547 -13.123 1.00 41.50 367 GLN A N 1
ATOM 2836 C CA . GLN A 1 367 ? 56.234 -53.242 -14.303 1.00 41.50 367 GLN A CA 1
ATOM 2837 C C . GLN A 1 367 ? 57.282 -53.907 -15.210 1.00 41.50 367 GLN A C 1
ATOM 2839 O O . GLN A 1 367 ? 56.909 -54.744 -16.032 1.00 41.50 367 GLN A O 1
ATOM 2844 N N . ASP A 1 368 ? 58.576 -53.633 -15.024 1.00 40.84 368 ASP A N 1
ATOM 2845 C CA . ASP A 1 368 ? 59.642 -54.161 -15.897 1.00 40.84 368 ASP A CA 1
ATOM 2846 C C . ASP A 1 368 ? 60.206 -55.529 -15.450 1.00 40.84 368 ASP A C 1
ATOM 2848 O O . ASP A 1 368 ? 61.191 -56.034 -15.976 1.00 40.84 368 ASP A O 1
ATOM 2852 N N . SER A 1 369 ? 59.569 -56.179 -14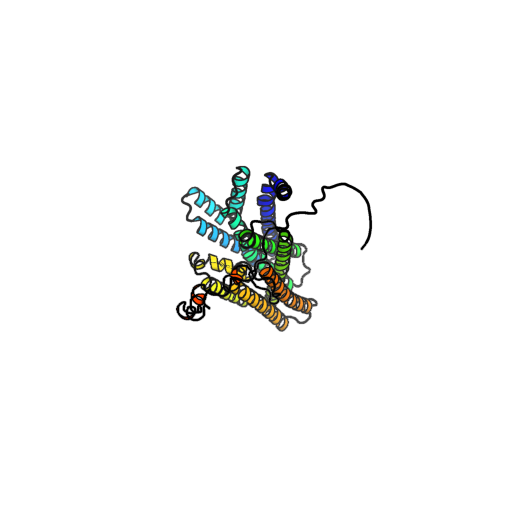.469 1.00 44.22 369 SER A N 1
ATOM 2853 C CA . SER A 1 369 ? 59.982 -57.500 -13.962 1.00 44.22 369 SER A CA 1
ATOM 2854 C C . SER A 1 369 ? 59.049 -58.650 -14.372 1.00 44.22 369 SER A C 1
ATOM 2856 O O . SER A 1 369 ? 59.147 -59.756 -13.836 1.00 44.22 369 SER A O 1
ATOM 2858 N N . ARG A 1 370 ? 58.138 -58.425 -15.335 1.00 48.75 370 ARG A N 1
ATOM 2859 C CA . ARG A 1 370 ? 57.157 -59.443 -15.770 1.00 48.75 370 ARG A CA 1
ATOM 2860 C C . ARG A 1 370 ? 56.907 -59.571 -17.277 1.00 48.75 370 ARG A C 1
ATOM 2862 O O . ARG A 1 370 ? 55.905 -60.175 -17.661 1.00 48.75 370 ARG A O 1
ATOM 2869 N N . ALA A 1 371 ? 57.802 -59.078 -18.129 1.00 42.97 371 ALA A N 1
ATOM 2870 C CA . ALA A 1 371 ? 57.754 -59.393 -19.558 1.00 42.97 371 ALA A CA 1
ATOM 2871 C C . ALA A 1 371 ? 58.328 -60.808 -19.825 1.00 42.97 371 ALA A C 1
ATOM 2873 O O . ALA A 1 371 ? 59.438 -61.091 -19.372 1.00 42.97 371 ALA A O 1
ATOM 2874 N N . PRO A 1 372 ? 57.610 -61.714 -20.522 1.00 40.56 372 PRO A N 1
ATOM 2875 C CA . PRO A 1 372 ? 58.179 -62.964 -21.023 1.00 40.56 372 PRO A CA 1
ATOM 2876 C C . PRO A 1 372 ? 59.000 -62.742 -22.308 1.00 40.56 372 PRO A C 1
ATOM 2878 O O . PRO A 1 372 ? 58.669 -61.877 -23.118 1.00 40.56 372 PRO A O 1
ATOM 2881 N N . ASP A 1 373 ? 60.050 -63.552 -22.475 1.00 37.66 373 ASP A N 1
ATOM 2882 C CA . ASP A 1 373 ? 61.032 -63.543 -23.575 1.00 37.66 373 ASP A CA 1
ATOM 2883 C C . ASP A 1 373 ? 60.394 -63.707 -24.981 1.00 37.66 373 ASP A C 1
ATOM 2885 O O . ASP A 1 373 ? 59.501 -64.545 -25.152 1.00 37.66 373 ASP A O 1
ATOM 2889 N N . PRO A 1 374 ? 60.846 -62.975 -26.021 1.00 41.34 374 PRO A N 1
ATOM 2890 C CA . PRO A 1 374 ? 60.239 -62.969 -27.353 1.00 41.34 374 PRO A CA 1
ATOM 2891 C C . PRO A 1 374 ? 60.794 -64.061 -28.293 1.00 41.34 374 PRO A C 1
ATOM 2893 O O . PRO A 1 374 ? 61.158 -63.769 -29.430 1.00 41.34 374 PRO A O 1
ATOM 2896 N N . GLU A 1 375 ? 60.829 -65.323 -27.855 1.00 44.91 375 GLU A N 1
ATOM 2897 C CA . GLU A 1 375 ? 61.222 -66.472 -28.704 1.00 44.91 375 GLU A CA 1
ATOM 2898 C C . GLU A 1 375 ? 60.116 -67.529 -28.909 1.00 44.91 375 GLU A C 1
ATOM 2900 O O . GLU A 1 375 ? 60.377 -68.627 -29.391 1.00 44.91 375 GLU A O 1
ATOM 2905 N N . GLU A 1 376 ? 58.848 -67.202 -28.631 1.00 44.91 376 GLU A N 1
ATOM 2906 C CA . GLU A 1 376 ? 57.726 -68.149 -28.792 1.00 44.91 376 GLU A CA 1
ATOM 2907 C C . GLU A 1 376 ? 56.493 -67.545 -29.498 1.00 44.91 376 GLU A C 1
ATOM 2909 O O . GLU A 1 376 ? 55.343 -67.794 -29.138 1.00 44.91 376 GLU A O 1
ATOM 2914 N N . GLN A 1 377 ? 56.716 -66.731 -30.537 1.00 40.34 377 GLN A N 1
ATOM 2915 C CA . GLN A 1 377 ? 55.647 -66.232 -31.422 1.00 40.34 377 GLN A CA 1
ATOM 2916 C C . GLN A 1 377 ? 55.882 -66.505 -32.913 1.00 40.34 377 GLN A C 1
ATOM 2918 O O . GLN A 1 377 ? 55.229 -65.907 -33.766 1.00 40.34 377 GLN A O 1
ATOM 2923 N N . ASP A 1 378 ? 56.749 -67.467 -33.229 1.00 41.59 378 ASP A N 1
ATOM 2924 C CA . ASP A 1 378 ? 56.899 -68.014 -34.576 1.00 41.59 378 ASP A CA 1
ATOM 2925 C C . ASP A 1 378 ? 56.347 -69.445 -34.615 1.00 41.59 378 ASP A C 1
ATOM 2927 O O . ASP A 1 378 ? 57.055 -70.413 -34.350 1.00 41.59 378 ASP A O 1
ATOM 2931 N N . SER A 1 379 ? 55.026 -69.576 -34.794 1.00 43.06 379 SER A N 1
ATOM 2932 C CA . SER A 1 379 ? 54.351 -70.804 -35.274 1.00 43.06 379 SER A CA 1
ATOM 2933 C C . SER A 1 379 ? 52.822 -70.696 -35.192 1.00 43.06 379 SER A C 1
ATOM 2935 O O . SER A 1 379 ? 52.163 -71.478 -34.509 1.00 43.06 379 SER A O 1
ATOM 2937 N N . ARG A 1 380 ? 52.218 -69.735 -35.907 1.00 42.62 380 ARG A N 1
ATOM 2938 C CA . ARG A 1 380 ? 50.821 -69.840 -36.395 1.00 42.62 380 ARG A CA 1
ATOM 2939 C C . ARG A 1 380 ? 50.464 -68.707 -37.363 1.00 42.62 380 ARG A C 1
ATOM 2941 O O . ARG A 1 380 ? 49.616 -67.867 -37.083 1.00 42.62 380 ARG A O 1
ATOM 2948 N N . ALA A 1 381 ? 51.084 -68.723 -38.536 1.00 39.53 381 ALA A N 1
ATOM 2949 C CA . ALA A 1 381 ? 50.575 -68.034 -39.718 1.00 39.53 381 ALA A CA 1
ATOM 2950 C C . ALA A 1 381 ? 50.427 -69.073 -40.845 1.00 39.53 381 ALA A C 1
ATOM 2952 O O . ALA A 1 381 ? 51.403 -69.769 -41.125 1.00 39.53 381 ALA A O 1
ATOM 2953 N N . PRO A 1 382 ? 49.241 -69.255 -41.457 1.00 38.84 382 PRO A N 1
ATOM 2954 C CA . PRO A 1 382 ? 49.116 -70.003 -42.703 1.00 38.84 382 PRO A CA 1
ATOM 2955 C C . PRO A 1 382 ? 49.453 -69.112 -43.912 1.00 38.84 382 PRO A C 1
ATOM 2957 O O . PRO A 1 382 ? 49.094 -67.935 -43.941 1.00 38.84 382 PRO A O 1
ATOM 2960 N N . ASP A 1 383 ? 50.143 -69.719 -44.878 1.00 34.78 383 ASP A N 1
ATOM 2961 C CA . ASP A 1 383 ? 50.733 -69.164 -46.107 1.00 34.78 383 ASP A CA 1
ATOM 2962 C C . ASP A 1 383 ? 49.716 -68.503 -47.072 1.00 34.78 383 ASP A C 1
ATOM 2964 O O . ASP A 1 383 ? 48.584 -68.989 -47.185 1.00 34.78 383 ASP A O 1
ATOM 2968 N N . PRO A 1 384 ? 50.087 -67.444 -47.825 1.00 39.78 384 PRO A N 1
ATOM 2969 C CA . PRO A 1 384 ? 49.217 -66.772 -48.779 1.00 39.78 384 PRO A CA 1
ATOM 2970 C C . PRO A 1 384 ? 49.459 -67.282 -50.209 1.00 39.78 384 PRO A C 1
ATOM 2972 O O . PRO A 1 384 ? 50.050 -66.581 -51.019 1.00 39.78 384 PRO A O 1
ATOM 2975 N N . GLU A 1 385 ? 48.974 -68.476 -50.550 1.00 38.06 385 GLU A N 1
ATOM 2976 C CA . GLU A 1 385 ? 48.883 -68.933 -51.949 1.00 38.06 385 GLU A CA 1
ATOM 2977 C C . GLU A 1 385 ? 47.731 -69.943 -52.124 1.00 38.06 385 GLU A C 1
ATOM 2979 O O . GLU A 1 385 ? 47.918 -71.138 -52.302 1.00 38.06 385 GLU A O 1
ATOM 2984 N N . GLU A 1 386 ? 46.496 -69.443 -52.058 1.00 36.97 386 GLU A N 1
ATOM 2985 C CA . GLU A 1 386 ? 45.331 -70.081 -52.691 1.00 36.97 386 GLU A CA 1
ATOM 2986 C C . GLU A 1 386 ? 44.298 -68.987 -53.032 1.00 36.97 386 GLU A C 1
ATOM 2988 O O . GLU A 1 386 ? 43.178 -68.930 -52.532 1.00 36.97 386 GLU A O 1
ATOM 2993 N N . GLN A 1 387 ? 44.728 -68.021 -53.853 1.00 39.09 387 GLN A N 1
ATOM 2994 C CA . GLN A 1 387 ? 43.823 -67.143 -54.593 1.00 39.09 387 GLN A CA 1
ATOM 2995 C C . GLN A 1 387 ? 43.505 -67.806 -55.928 1.00 39.09 387 GLN A C 1
ATOM 2997 O O . GLN A 1 387 ? 44.142 -67.518 -56.933 1.00 39.09 387 GLN A O 1
ATOM 3002 N N . ASP A 1 388 ? 42.511 -68.683 -55.940 1.00 35.34 388 ASP A N 1
ATOM 3003 C CA . ASP A 1 388 ? 41.695 -68.872 -57.128 1.00 35.34 388 ASP A CA 1
ATOM 3004 C C . ASP A 1 388 ? 40.357 -69.491 -56.738 1.00 35.34 388 ASP A C 1
ATOM 3006 O O . ASP A 1 388 ? 40.292 -70.408 -55.927 1.00 35.34 388 ASP A O 1
ATOM 3010 N N . LEU A 1 389 ? 39.308 -68.989 -57.391 1.00 34.47 389 LEU A N 1
ATOM 3011 C CA . LEU A 1 389 ? 37.894 -69.374 -57.329 1.00 34.47 389 LEU A CA 1
ATOM 3012 C C . LEU A 1 389 ? 36.983 -68.456 -56.494 1.00 34.47 389 LEU A C 1
ATOM 3014 O O . LEU A 1 389 ? 36.997 -68.421 -55.270 1.00 34.47 389 LEU A O 1
ATOM 3018 N N . LEU A 1 390 ? 36.058 -67.852 -57.254 1.00 33.50 390 LEU A N 1
ATOM 3019 C CA . LEU A 1 390 ? 34.726 -67.363 -56.874 1.00 33.50 390 LEU A CA 1
ATOM 3020 C C . LEU A 1 390 ? 34.592 -65.865 -56.576 1.00 33.50 390 LEU A C 1
ATOM 3022 O O . LEU A 1 390 ? 34.087 -65.449 -55.538 1.00 33.50 390 LEU A O 1
ATOM 3026 N N . ALA A 1 391 ? 34.865 -65.052 -57.596 1.00 32.41 391 ALA A N 1
ATOM 3027 C CA . ALA A 1 391 ? 34.049 -63.865 -57.842 1.00 32.41 391 ALA A CA 1
ATOM 3028 C C . ALA A 1 391 ? 32.872 -64.222 -58.773 1.00 32.41 391 ALA A C 1
ATOM 3030 O O . ALA A 1 391 ? 33.105 -64.778 -59.849 1.00 32.41 391 ALA A O 1
ATOM 3031 N N . PRO A 1 392 ? 31.627 -63.837 -58.441 1.00 35.22 392 PRO A N 1
ATOM 3032 C CA . PRO A 1 392 ? 30.615 -63.585 -59.455 1.00 35.22 392 PRO A CA 1
ATOM 3033 C C . PRO A 1 392 ? 30.184 -62.113 -59.471 1.00 35.22 392 PRO A C 1
ATOM 3035 O O . PRO A 1 392 ? 29.889 -61.493 -58.451 1.00 35.22 392 PRO A O 1
ATOM 3038 N N . SER A 1 393 ? 30.131 -61.574 -60.689 1.00 30.09 393 SER A N 1
ATOM 3039 C CA . SER A 1 393 ? 29.546 -60.276 -61.042 1.00 30.09 393 SER A CA 1
ATOM 3040 C C . SER A 1 393 ? 27.995 -60.313 -61.048 1.00 30.09 393 SER A C 1
ATOM 3042 O O . SER A 1 393 ? 27.416 -61.399 -61.001 1.00 30.09 393 SER A O 1
ATOM 3044 N N . PRO A 1 394 ? 27.305 -59.157 -61.137 1.00 42.09 394 PRO A N 1
ATOM 3045 C CA . PRO A 1 394 ? 25.924 -58.972 -60.685 1.00 42.09 394 PRO A CA 1
ATOM 3046 C C . PRO A 1 394 ? 24.869 -59.142 -61.793 1.00 42.09 394 PRO A C 1
ATOM 3048 O O . PRO A 1 394 ? 25.103 -58.729 -62.928 1.00 42.09 394 PRO A O 1
ATOM 3051 N N . ARG A 1 395 ? 23.664 -59.633 -61.449 1.00 27.86 395 ARG A N 1
ATOM 3052 C CA . ARG A 1 395 ? 22.397 -59.307 -62.147 1.00 27.86 395 ARG A CA 1
ATOM 3053 C C . ARG A 1 395 ? 21.133 -59.732 -61.371 1.00 27.86 395 ARG A C 1
ATOM 3055 O O . ARG A 1 395 ? 20.945 -60.908 -61.101 1.00 27.86 395 ARG A O 1
ATOM 3062 N N . THR A 1 396 ? 20.305 -58.719 -61.089 1.00 28.48 396 THR A N 1
ATOM 3063 C CA . THR A 1 396 ? 18.834 -58.589 -61.257 1.00 28.48 396 THR A CA 1
ATOM 3064 C C . THR A 1 396 ? 17.881 -59.705 -60.798 1.00 28.48 396 THR A C 1
ATOM 3066 O O . THR A 1 396 ? 17.997 -60.816 -61.283 1.00 28.48 396 THR A O 1
ATOM 3069 N N . TYR A 1 397 ? 16.893 -59.351 -59.951 1.00 29.22 397 TYR A N 1
ATOM 3070 C CA . TYR A 1 397 ? 15.403 -59.448 -60.064 1.00 29.22 397 TYR A CA 1
ATOM 3071 C C . TYR A 1 397 ? 14.812 -59.200 -58.643 1.00 29.22 397 TYR A C 1
ATOM 3073 O O . TYR A 1 397 ? 15.369 -59.700 -57.673 1.00 29.22 397 TYR A O 1
ATOM 3081 N N . MET A 1 398 ? 13.939 -58.196 -58.422 1.00 27.98 398 MET A N 1
ATOM 3082 C CA . MET A 1 398 ? 12.471 -58.325 -58.191 1.00 27.98 398 MET A CA 1
ATOM 3083 C C . MET A 1 398 ? 12.087 -59.586 -57.383 1.00 27.98 398 MET A C 1
ATOM 3085 O O . MET A 1 398 ? 12.520 -60.667 -57.742 1.00 27.98 398 MET A O 1
ATOM 3089 N N . GLU A 1 399 ? 11.296 -59.579 -56.307 1.00 28.97 399 GLU A N 1
ATOM 3090 C CA . GLU A 1 399 ? 10.094 -58.809 -55.970 1.00 28.97 399 GLU A CA 1
ATOM 3091 C C . GLU A 1 399 ? 9.679 -59.168 -54.511 1.00 28.97 399 GLU A C 1
ATOM 3093 O O . GLU A 1 399 ? 9.926 -60.285 -54.069 1.00 28.97 399 GLU A O 1
ATOM 3098 N N . PHE A 1 400 ? 9.044 -58.212 -53.820 1.00 28.06 400 PHE A N 1
ATOM 3099 C CA . PHE A 1 400 ? 7.886 -58.328 -52.905 1.00 28.06 400 PHE A CA 1
ATOM 3100 C C . PHE A 1 400 ? 7.858 -59.179 -51.606 1.00 28.06 400 PHE A C 1
ATOM 3102 O O . PHE A 1 400 ? 8.050 -60.385 -51.619 1.00 28.06 400 PHE A O 1
ATOM 3109 N N . GLU A 1 401 ? 7.392 -58.481 -50.544 1.00 29.47 401 GLU A N 1
ATOM 3110 C CA . GLU A 1 401 ? 6.462 -58.905 -49.463 1.00 29.47 401 GLU A CA 1
ATOM 3111 C C . GLU A 1 401 ? 6.913 -60.020 -48.489 1.00 29.47 401 GLU A C 1
ATOM 3113 O O . GLU A 1 401 ? 7.542 -60.987 -48.871 1.00 29.47 401 GLU A O 1
ATOM 3118 N N . THR A 1 402 ? 6.613 -60.044 -47.185 1.00 30.39 402 THR A N 1
ATOM 3119 C CA . THR A 1 402 ? 5.665 -59.354 -46.287 1.00 30.39 402 THR A CA 1
ATOM 3120 C C . THR A 1 402 ? 6.033 -59.715 -44.830 1.00 30.39 402 THR A C 1
ATOM 3122 O O . THR A 1 402 ? 6.577 -60.791 -44.617 1.00 30.39 402 THR A O 1
ATOM 3125 N N . ASN A 1 403 ? 5.635 -58.864 -43.866 1.00 29.14 403 ASN A N 1
ATOM 3126 C CA . ASN A 1 403 ? 5.254 -59.155 -42.458 1.00 29.14 403 ASN A CA 1
ATOM 3127 C C . ASN A 1 403 ? 6.271 -59.925 -41.571 1.00 29.14 403 ASN A C 1
ATOM 3129 O O . ASN A 1 403 ? 6.626 -61.060 -41.857 1.00 29.14 403 ASN A O 1
ATOM 3133 N N . VAL A 1 404 ? 6.737 -59.425 -40.421 1.00 35.75 404 VAL A N 1
ATOM 3134 C CA . VAL A 1 404 ? 6.058 -58.794 -39.267 1.00 35.75 404 VAL A CA 1
ATOM 3135 C C . VAL A 1 404 ? 7.059 -57.919 -38.517 1.00 35.75 404 VAL A C 1
ATOM 3137 O O . VAL A 1 404 ? 8.237 -58.339 -38.439 1.00 35.75 404 VAL A O 1
#